Protein AF-A0A0F9TY65-F1 (afdb_monomer)

Structure (mmCIF, N/CA/C/O backbone):
data_AF-A0A0F9TY65-F1
#
_entry.id   AF-A0A0F9TY65-F1
#
loop_
_atom_site.group_PDB
_atom_site.id
_atom_site.type_symbol
_atom_site.label_atom_id
_atom_site.label_alt_id
_atom_site.label_comp_id
_atom_site.label_asym_id
_atom_site.label_entity_id
_atom_site.label_seq_id
_atom_site.pdbx_PDB_ins_code
_atom_site.Cartn_x
_atom_site.Cartn_y
_atom_site.Cartn_z
_atom_site.occupancy
_atom_site.B_iso_or_equiv
_atom_site.auth_seq_id
_atom_site.auth_comp_id
_atom_site.auth_asym_id
_atom_site.auth_atom_id
_atom_site.pdbx_PDB_model_num
ATOM 1 N N . MET A 1 1 ? 13.251 6.489 60.821 1.00 66.88 1 MET A N 1
ATOM 2 C CA . MET A 1 1 ? 13.229 7.121 59.485 1.00 66.88 1 MET A CA 1
ATOM 3 C C . MET A 1 1 ? 13.245 8.629 59.678 1.00 66.88 1 MET A C 1
ATOM 5 O O . MET A 1 1 ? 12.446 9.117 60.470 1.00 66.88 1 MET A O 1
ATOM 9 N N . SER A 1 2 ? 14.177 9.359 59.063 1.00 90.50 2 SER A N 1
ATOM 10 C CA . SER A 1 2 ? 14.216 10.826 59.198 1.00 90.50 2 SER A CA 1
ATOM 11 C C . SER A 1 2 ? 13.078 11.479 58.398 1.00 90.50 2 SER A C 1
ATOM 13 O O . SER A 1 2 ? 12.580 10.889 57.438 1.00 90.50 2 SER A O 1
ATOM 15 N N . ARG A 1 3 ? 12.670 12.710 58.751 1.00 85.00 3 ARG A N 1
ATOM 16 C CA . ARG A 1 3 ? 11.669 13.467 57.966 1.00 85.00 3 ARG A CA 1
ATOM 17 C C . ARG A 1 3 ? 12.065 13.568 56.486 1.00 85.00 3 ARG A C 1
ATOM 19 O O . ARG A 1 3 ? 11.206 13.426 55.631 1.00 85.00 3 ARG A O 1
ATOM 26 N N . GLN A 1 4 ? 13.361 13.703 56.191 1.00 85.25 4 GLN A N 1
ATOM 27 C CA . GLN A 1 4 ? 13.883 13.708 54.819 1.00 85.25 4 GLN A CA 1
ATOM 28 C C . GLN A 1 4 ? 13.672 12.371 54.093 1.00 85.25 4 GLN A C 1
ATOM 30 O O . GLN A 1 4 ? 13.267 12.376 52.937 1.00 85.25 4 GLN A O 1
ATOM 35 N N . GLN A 1 5 ? 13.880 11.230 54.762 1.00 87.25 5 GLN A N 1
ATOM 36 C CA . GLN A 1 5 ? 13.608 9.910 54.179 1.00 87.25 5 GLN A CA 1
ATOM 37 C C . GLN A 1 5 ? 12.112 9.697 53.910 1.00 87.25 5 GLN A C 1
ATOM 39 O O . GLN A 1 5 ? 11.759 9.114 52.891 1.00 87.25 5 GLN A O 1
ATOM 44 N N . LEU A 1 6 ? 11.229 10.193 54.785 1.00 88.50 6 LEU A N 1
ATOM 45 C CA . LEU A 1 6 ? 9.780 10.113 54.575 1.00 88.50 6 LEU A CA 1
ATOM 46 C C . LEU A 1 6 ? 9.336 10.945 53.369 1.00 88.50 6 LEU A C 1
ATOM 48 O O . LEU A 1 6 ? 8.588 10.439 52.541 1.00 88.50 6 LEU A O 1
ATOM 52 N N . THR A 1 7 ? 9.840 12.172 53.218 1.00 84.69 7 THR A N 1
ATOM 53 C CA . THR A 1 7 ? 9.526 13.018 52.057 1.00 84.69 7 THR A CA 1
ATOM 54 C C . THR A 1 7 ? 10.033 12.409 50.750 1.00 84.69 7 THR A C 1
ATOM 56 O O . THR A 1 7 ? 9.334 12.469 49.745 1.00 84.69 7 THR A O 1
ATOM 59 N N . LEU A 1 8 ? 11.210 11.775 50.758 1.00 85.25 8 LEU A N 1
ATOM 60 C CA . LEU A 1 8 ? 11.761 11.095 49.581 1.00 85.25 8 LEU A CA 1
ATOM 61 C C . LEU A 1 8 ? 10.932 9.864 49.190 1.00 85.25 8 LEU A C 1
ATOM 63 O O . LEU A 1 8 ? 10.625 9.689 48.017 1.00 85.25 8 LEU A O 1
ATOM 67 N N . VAL A 1 9 ? 10.516 9.048 50.163 1.00 87.94 9 VAL A N 1
ATOM 68 C CA . VAL A 1 9 ? 9.669 7.867 49.921 1.00 87.94 9 VAL A CA 1
ATOM 69 C C . VAL A 1 9 ? 8.272 8.270 49.449 1.00 87.94 9 VAL A C 1
ATOM 71 O O . VAL A 1 9 ? 7.769 7.695 48.490 1.00 87.94 9 VAL A O 1
ATOM 74 N N . VAL A 1 10 ? 7.658 9.282 50.068 1.00 84.94 10 VAL A N 1
ATOM 75 C CA . VAL A 1 10 ? 6.344 9.796 49.652 1.00 84.94 10 VAL A CA 1
ATOM 76 C C . VAL A 1 10 ? 6.427 10.477 48.287 1.00 84.94 10 VAL A C 1
ATOM 78 O O . VAL A 1 10 ? 5.541 10.270 47.471 1.00 84.94 10 VAL A O 1
ATOM 81 N N . GLY A 1 11 ? 7.493 11.227 47.998 1.00 79.94 11 GLY A N 1
ATOM 82 C CA . GLY A 1 11 ? 7.720 11.839 46.687 1.00 79.94 11 GLY A CA 1
ATOM 83 C C . GLY A 1 11 ? 7.954 10.807 45.582 1.00 79.94 11 GLY A C 1
ATOM 84 O O . GLY A 1 11 ? 7.408 10.950 44.493 1.00 79.94 11 GLY A O 1
ATOM 85 N N . LEU A 1 12 ? 8.691 9.730 45.872 1.00 80.06 12 LEU A N 1
ATOM 86 C CA . LEU A 1 12 ? 8.885 8.610 44.949 1.00 80.06 12 LEU A CA 1
ATOM 87 C C . LEU A 1 12 ? 7.571 7.851 44.712 1.00 80.06 12 LEU A C 1
ATOM 89 O O . LEU A 1 12 ? 7.229 7.572 43.569 1.00 80.06 12 LEU A O 1
ATOM 93 N N . LEU A 1 13 ? 6.807 7.557 45.770 1.00 77.62 13 LEU A N 1
ATOM 94 C CA . LEU A 1 13 ? 5.500 6.899 45.665 1.00 77.62 13 LEU A CA 1
ATOM 95 C C . LEU A 1 13 ? 4.482 7.775 44.933 1.00 77.62 13 LEU A C 1
ATOM 97 O O . LEU A 1 13 ? 3.768 7.276 44.073 1.00 77.62 13 LEU A O 1
ATOM 101 N N . ALA A 1 14 ? 4.444 9.077 45.214 1.00 72.56 14 ALA A N 1
ATOM 102 C CA . ALA A 1 14 ? 3.604 10.024 44.493 1.00 72.56 14 ALA A CA 1
ATOM 103 C C . ALA A 1 14 ? 4.028 10.132 43.022 1.00 72.56 14 ALA A C 1
ATOM 105 O O . ALA A 1 14 ? 3.164 10.123 42.161 1.00 72.56 14 ALA A O 1
ATOM 106 N N . GLY A 1 15 ? 5.329 10.142 42.711 1.00 65.25 15 GLY A N 1
ATOM 107 C CA . GLY A 1 15 ? 5.833 10.109 41.333 1.00 65.25 15 GLY A CA 1
ATOM 108 C C . GLY A 1 15 ? 5.496 8.811 40.590 1.00 65.25 15 GLY A C 1
ATOM 109 O O . GLY A 1 15 ? 5.166 8.855 39.409 1.00 65.25 15 GLY A O 1
ATOM 110 N N . LEU A 1 16 ? 5.496 7.671 41.288 1.00 68.12 16 LEU A N 1
ATOM 111 C CA . LEU A 1 16 ? 5.022 6.386 40.757 1.00 68.12 16 LEU A CA 1
ATOM 112 C C . LEU A 1 16 ? 3.492 6.356 40.574 1.00 68.12 16 LEU A C 1
ATOM 114 O O . LEU A 1 16 ? 2.998 5.645 39.705 1.00 68.12 16 LEU A O 1
ATOM 118 N N . MET A 1 17 ? 2.743 7.141 41.356 1.00 63.03 17 MET A N 1
ATOM 119 C CA . MET A 1 17 ? 1.275 7.208 41.309 1.00 63.03 17 MET A CA 1
ATOM 120 C C . MET A 1 17 ? 0.738 8.315 40.378 1.00 63.03 17 MET A C 1
ATOM 122 O O . MET A 1 17 ? -0.398 8.220 39.927 1.00 63.03 17 MET A O 1
ATOM 126 N N . ALA A 1 18 ? 1.523 9.353 40.064 1.00 57.00 18 ALA A N 1
ATOM 127 C CA . ALA A 1 18 ? 1.051 10.583 39.412 1.00 57.00 18 ALA A CA 1
ATOM 128 C C . ALA A 1 18 ? 1.234 10.640 37.882 1.00 57.00 18 ALA A C 1
ATOM 130 O O . ALA A 1 18 ? 1.149 11.722 37.304 1.00 57.00 18 ALA A O 1
ATOM 131 N N . GLY A 1 19 ? 1.472 9.525 37.187 1.00 49.97 19 GLY A N 1
ATOM 132 C CA . GLY A 1 19 ? 1.725 9.616 35.743 1.00 49.97 19 GLY A CA 1
ATOM 133 C C . GLY A 1 19 ? 1.685 8.326 34.938 1.00 49.97 19 GLY A C 1
ATOM 134 O O . GLY A 1 19 ? 2.411 8.228 33.956 1.00 49.97 19 GLY A O 1
ATOM 135 N N . CYS A 1 20 ? 0.855 7.355 35.320 1.00 56.81 20 CYS A N 1
ATOM 136 C CA . CYS A 1 20 ? 0.658 6.115 34.557 1.00 56.81 20 CYS A CA 1
ATOM 137 C C . CYS A 1 20 ? -0.647 6.145 33.743 1.00 56.81 20 CYS A C 1
ATOM 139 O O . CYS A 1 20 ? -1.434 5.205 33.799 1.00 56.81 20 CYS A O 1
ATOM 141 N N . GLY A 1 21 ? -0.902 7.236 33.017 1.00 68.38 21 GLY A N 1
ATOM 142 C CA . GLY A 1 21 ? -1.967 7.244 32.015 1.00 68.38 21 GLY A CA 1
ATOM 143 C C . GLY A 1 21 ? -1.555 6.335 30.865 1.00 68.38 21 GLY A C 1
ATOM 144 O O . GLY A 1 21 ? -0.535 6.594 30.220 1.00 68.38 21 GLY A O 1
ATOM 145 N N . GLY A 1 22 ? -2.298 5.249 30.649 1.00 79.06 22 GLY A N 1
ATOM 146 C CA . GLY A 1 22 ? -2.170 4.488 29.413 1.00 79.06 22 GLY A CA 1
ATOM 147 C C . GLY A 1 22 ? -2.472 5.395 28.221 1.00 79.06 22 GLY A C 1
ATOM 148 O O . GLY A 1 22 ? -3.205 6.367 28.367 1.00 79.06 22 GLY A O 1
ATOM 149 N N . HIS A 1 23 ? -1.873 5.127 27.065 1.00 87.44 23 HIS A N 1
ATOM 150 C CA . HIS A 1 23 ? -2.201 5.857 25.838 1.00 87.44 23 HIS A CA 1
ATOM 151 C C . HIS A 1 23 ? -2.706 4.888 24.784 1.00 87.44 23 HIS A C 1
ATOM 153 O O . HIS A 1 23 ? -2.222 3.757 24.671 1.00 87.44 23 HIS A O 1
ATOM 159 N N . TYR A 1 24 ? -3.669 5.347 23.998 1.00 91.88 24 TYR A N 1
ATOM 160 C CA . TYR A 1 24 ? -4.159 4.597 22.860 1.00 91.88 24 TYR A CA 1
ATOM 161 C C . TYR A 1 24 ? -3.195 4.718 21.676 1.00 91.88 24 TYR A C 1
ATOM 163 O O . TYR A 1 24 ? -2.584 5.760 21.432 1.00 91.88 24 TYR A O 1
ATOM 171 N N . ILE A 1 25 ? -3.066 3.632 20.924 1.00 91.81 25 ILE A N 1
ATOM 172 C CA . ILE A 1 25 ? -2.382 3.577 19.639 1.00 91.81 25 ILE A CA 1
ATOM 173 C C . ILE A 1 25 ? -3.411 3.140 18.608 1.00 91.81 25 ILE A C 1
ATOM 175 O O . ILE A 1 25 ? -3.983 2.056 18.708 1.00 91.81 25 ILE A O 1
ATOM 179 N N . LEU A 1 26 ? -3.600 3.968 17.588 1.00 94.00 26 LEU A N 1
ATOM 180 C CA . LEU A 1 26 ? -4.436 3.664 16.438 1.00 94.00 26 LEU A CA 1
ATOM 181 C C . LEU A 1 26 ? -3.544 3.551 15.208 1.00 94.00 26 LEU A C 1
ATOM 183 O O . LEU A 1 26 ? -2.871 4.506 14.829 1.00 94.00 26 LEU A O 1
ATOM 187 N N . THR A 1 27 ? -3.522 2.369 14.597 1.00 93.56 27 THR A N 1
ATOM 188 C CA . THR A 1 27 ? -2.747 2.118 13.375 1.00 93.56 27 THR A CA 1
ATOM 189 C C . THR A 1 27 ? -3.670 1.836 12.204 1.00 93.56 27 THR A C 1
ATOM 191 O O . THR A 1 27 ? -4.631 1.075 12.322 1.00 93.56 27 THR A O 1
ATOM 194 N N . ALA A 1 28 ? -3.355 2.439 11.063 1.00 94.00 28 ALA A N 1
ATOM 195 C CA . ALA A 1 28 ? -4.100 2.311 9.823 1.00 94.00 28 ALA A CA 1
ATOM 196 C C . ALA A 1 28 ? -3.103 2.276 8.657 1.00 94.00 28 ALA A C 1
ATOM 198 O O . ALA A 1 28 ? -2.245 3.155 8.591 1.00 94.00 28 ALA A O 1
ATOM 199 N N . PRO A 1 29 ? -3.157 1.271 7.767 1.00 94.25 29 PRO A N 1
ATOM 200 C CA . PRO A 1 29 ? -2.325 1.266 6.574 1.00 94.25 29 PRO A CA 1
ATOM 201 C C . PRO A 1 29 ? -2.884 2.231 5.528 1.00 94.25 29 PRO A C 1
ATOM 203 O O . PRO A 1 29 ? -4.040 2.657 5.614 1.00 94.25 29 PRO A O 1
ATOM 206 N N . ASP A 1 30 ? -2.085 2.499 4.504 1.00 96.62 30 ASP A N 1
ATOM 207 C CA . ASP A 1 30 ? -2.544 3.137 3.277 1.00 96.62 30 ASP A CA 1
ATOM 208 C C . ASP A 1 30 ? -3.721 2.359 2.685 1.00 96.62 30 ASP A C 1
ATOM 210 O O . ASP A 1 30 ? -3.752 1.122 2.696 1.00 96.62 30 ASP A O 1
ATOM 214 N N . GLN A 1 31 ? -4.696 3.098 2.170 1.00 95.88 31 GLN A N 1
ATOM 215 C CA . GLN A 1 31 ? -5.904 2.539 1.581 1.00 95.88 31 GLN A CA 1
ATOM 216 C C . GLN A 1 31 ? -5.929 2.797 0.084 1.00 95.88 31 GLN A C 1
ATOM 218 O O . GLN A 1 31 ? -5.432 3.814 -0.397 1.00 95.88 31 GLN A O 1
ATOM 223 N N . MET A 1 32 ? -6.560 1.889 -0.650 1.00 96.81 32 MET A N 1
ATOM 224 C CA . MET A 1 32 ? -6.780 2.035 -2.082 1.00 96.81 32 MET A CA 1
ATOM 225 C C . MET A 1 32 ? -8.242 1.796 -2.416 1.00 96.81 32 MET A C 1
ATOM 227 O O . MET A 1 32 ? -8.861 0.881 -1.873 1.00 96.81 32 MET A O 1
ATOM 231 N N . ALA A 1 33 ? -8.778 2.585 -3.342 1.00 96.62 33 ALA A N 1
ATOM 232 C CA . ALA A 1 33 ? -10.135 2.411 -3.837 1.00 96.62 33 ALA A CA 1
ATOM 233 C C . ALA A 1 33 ? -10.241 2.796 -5.315 1.00 96.62 33 ALA A C 1
ATOM 235 O O . ALA A 1 33 ? -9.566 3.732 -5.754 1.00 96.62 33 ALA A O 1
ATOM 236 N N . PRO A 1 34 ? -11.084 2.114 -6.105 1.00 96.88 34 PRO A N 1
ATOM 237 C CA . PRO A 1 34 ? -11.464 2.642 -7.402 1.00 96.88 34 PRO A CA 1
ATOM 238 C C . PRO A 1 34 ? -12.310 3.907 -7.205 1.00 96.88 34 PRO A C 1
ATOM 240 O O . PRO A 1 34 ? -13.093 4.001 -6.256 1.00 96.88 34 PRO A O 1
ATOM 243 N N . ALA A 1 35 ? -12.168 4.870 -8.108 1.00 96.69 35 ALA A N 1
ATOM 244 C CA . ALA A 1 35 ? -12.922 6.115 -8.084 1.00 96.69 35 ALA A CA 1
ATOM 245 C C . ALA A 1 35 ? -14.441 5.855 -8.115 1.00 96.69 35 ALA A C 1
ATOM 247 O O . ALA A 1 35 ? -14.942 5.089 -8.944 1.00 96.69 35 ALA A O 1
ATOM 248 N N . GLY A 1 36 ? -15.165 6.446 -7.159 1.00 95.12 36 GLY A N 1
ATOM 249 C CA . GLY A 1 36 ? -16.599 6.225 -6.928 1.00 95.12 36 GLY A CA 1
ATOM 250 C C . GLY A 1 36 ? -16.955 4.838 -6.371 1.00 95.12 36 GLY A C 1
ATOM 251 O O . GLY A 1 36 ? -18.128 4.456 -6.357 1.00 95.12 36 GLY A O 1
ATOM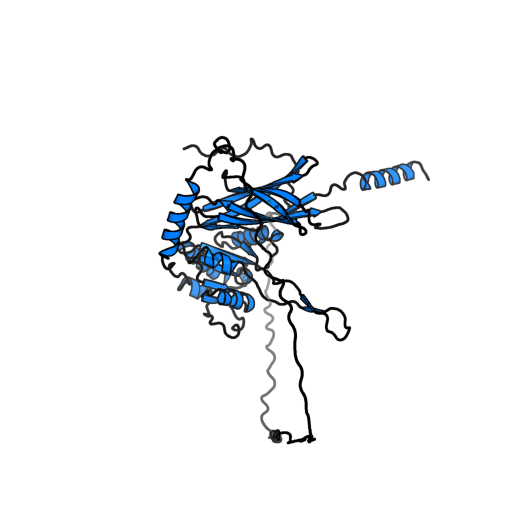 252 N N . GLY A 1 37 ? -15.956 4.048 -5.976 1.00 94.62 37 GLY A N 1
ATOM 253 C CA . GLY A 1 37 ? -16.127 2.753 -5.331 1.00 94.62 37 GLY A CA 1
ATOM 254 C C . GLY A 1 37 ? -16.079 2.837 -3.809 1.00 94.62 37 GLY A C 1
ATOM 255 O O . GLY A 1 37 ? -16.439 3.844 -3.207 1.00 94.62 37 GLY A O 1
ATOM 256 N N . ASP A 1 38 ? -15.612 1.757 -3.188 1.00 94.25 38 ASP A N 1
ATOM 257 C CA . ASP A 1 38 ? -15.463 1.650 -1.740 1.00 94.25 38 ASP A CA 1
ATOM 258 C C . ASP A 1 38 ? -13.993 1.387 -1.389 1.00 94.25 38 ASP A C 1
ATOM 260 O O . ASP A 1 38 ? -13.356 0.518 -1.989 1.00 94.25 38 ASP A O 1
ATOM 264 N N . ALA A 1 39 ? -13.470 2.106 -0.397 1.00 95.25 39 ALA A N 1
ATOM 265 C CA . ALA A 1 39 ? -12.182 1.837 0.228 1.00 95.25 39 ALA A CA 1
ATOM 266 C C . ALA A 1 39 ? -12.357 0.787 1.343 1.00 95.25 39 ALA A C 1
ATOM 268 O O . ALA A 1 39 ? -13.113 1.036 2.290 1.00 95.25 39 ALA A O 1
ATOM 269 N N . PRO A 1 40 ? -11.693 -0.383 1.269 1.00 93.44 40 PRO A N 1
ATOM 270 C CA . PRO A 1 40 ? -11.730 -1.381 2.329 1.00 93.44 40 PRO A CA 1
ATOM 271 C C . PRO A 1 40 ? -10.771 -1.007 3.455 1.00 93.44 40 PRO A C 1
ATOM 273 O O . PRO A 1 40 ? -9.588 -1.316 3.400 1.00 93.44 40 PRO A O 1
ATOM 276 N N . VAL A 1 41 ? -11.299 -0.383 4.502 1.00 93.00 41 VAL A N 1
ATOM 277 C CA . VAL A 1 41 ? -10.502 0.142 5.609 1.00 93.00 41 VAL A CA 1
ATOM 278 C C . VAL A 1 41 ? -10.413 -0.879 6.730 1.00 93.00 41 VAL A C 1
ATOM 280 O O . VAL A 1 41 ? -11.422 -1.456 7.135 1.00 93.00 41 VAL A O 1
ATOM 283 N N . VAL A 1 42 ? -9.208 -1.067 7.268 1.00 92.94 42 VAL A N 1
ATOM 284 C CA . VAL A 1 42 ? -8.965 -1.839 8.490 1.00 92.94 42 VAL A CA 1
ATOM 285 C C . VAL A 1 42 ? -7.987 -1.077 9.366 1.00 92.94 42 VAL A C 1
ATOM 287 O O . VAL A 1 42 ? -6.907 -0.704 8.913 1.00 92.94 42 VAL A O 1
ATOM 290 N N . VAL A 1 43 ? -8.345 -0.895 10.630 1.00 95.00 43 VAL A N 1
ATOM 291 C CA . VAL A 1 43 ? -7.501 -0.252 11.638 1.00 95.00 43 VAL A CA 1
ATOM 292 C C . VAL A 1 43 ? -7.344 -1.152 12.842 1.00 95.00 43 VAL A C 1
ATOM 294 O O . VAL A 1 43 ? -8.138 -2.071 13.044 1.00 95.00 43 VAL A O 1
ATOM 297 N N . ARG A 1 44 ? -6.317 -0.886 13.643 1.00 94.50 44 ARG A N 1
ATOM 298 C CA . ARG A 1 44 ? -6.109 -1.555 14.922 1.00 94.50 44 ARG A CA 1
ATOM 299 C C . ARG A 1 44 ? -5.997 -0.527 16.034 1.00 94.50 44 ARG A C 1
ATOM 301 O O . ARG A 1 44 ? -5.106 0.322 15.976 1.00 94.50 44 ARG A O 1
ATOM 308 N N . LEU A 1 45 ? -6.872 -0.646 17.026 1.00 94.56 45 LEU A N 1
ATOM 309 C CA . LEU A 1 45 ? -6.820 0.091 18.278 1.00 94.56 45 LEU A CA 1
ATOM 310 C C . LEU A 1 45 ? -6.126 -0.765 19.340 1.00 94.56 45 LEU A C 1
ATOM 312 O O . LEU A 1 45 ? -6.459 -1.933 19.560 1.00 94.56 45 LEU A O 1
ATOM 316 N N . GLN A 1 46 ? -5.140 -0.173 19.992 1.00 93.75 46 GLN A N 1
ATOM 317 C CA . GLN A 1 46 ? -4.389 -0.777 21.081 1.00 93.75 46 GLN A CA 1
ATOM 318 C C . GLN A 1 46 ? -4.287 0.218 22.229 1.00 93.75 46 GLN A C 1
ATOM 320 O O . GLN A 1 46 ? -4.357 1.426 22.016 1.00 93.75 46 GLN A O 1
ATOM 325 N N . ARG A 1 47 ? -4.076 -0.288 23.438 1.00 90.62 47 ARG A N 1
ATOM 326 C CA . ARG A 1 47 ? -3.795 0.510 24.625 1.00 90.62 47 ARG A CA 1
ATOM 327 C C . ARG A 1 47 ? -2.451 0.085 25.197 1.00 90.62 47 ARG A C 1
ATOM 329 O O . ARG A 1 47 ? -2.215 -1.097 25.450 1.00 90.62 47 ARG A O 1
ATOM 336 N N . ASN A 1 48 ? -1.565 1.055 25.369 1.00 85.62 48 ASN A N 1
ATOM 337 C CA . ASN A 1 48 ? -0.308 0.874 26.072 1.00 85.62 48 ASN A CA 1
ATOM 338 C C . ASN A 1 48 ? -0.496 1.286 27.520 1.00 85.62 48 ASN A C 1
ATOM 340 O O . ASN A 1 48 ? -0.478 2.477 27.829 1.00 85.62 48 ASN A O 1
ATOM 344 N N . ASP A 1 49 ? -0.619 0.296 28.396 1.00 82.19 49 ASP A N 1
ATOM 345 C CA . ASP A 1 49 ? -0.580 0.504 29.835 1.00 82.19 49 ASP A CA 1
ATOM 346 C C . ASP A 1 49 ? 0.837 0.218 30.355 1.00 82.19 49 ASP A C 1
ATOM 348 O O . ASP A 1 49 ? 1.596 -0.554 29.771 1.00 82.19 49 ASP A O 1
ATOM 352 N N . PHE A 1 50 ? 1.212 0.829 31.481 1.00 69.19 50 PHE A N 1
ATOM 353 C CA . PHE A 1 50 ? 2.587 0.825 32.010 1.00 69.19 50 PHE A CA 1
ATOM 354 C C . PHE A 1 50 ? 3.229 -0.576 32.142 1.00 69.19 50 PHE A C 1
ATOM 356 O O . PHE A 1 50 ? 4.449 -0.709 32.052 1.00 69.19 50 PHE A O 1
ATOM 363 N N . PHE A 1 51 ? 2.421 -1.626 32.326 1.00 65.62 51 PHE A N 1
ATOM 364 C CA . PHE A 1 51 ? 2.881 -3.012 32.483 1.00 65.62 51 PHE A CA 1
ATOM 365 C C . PHE A 1 51 ? 2.494 -3.949 31.331 1.00 65.62 51 PHE A C 1
ATOM 367 O O . PHE A 1 51 ? 2.969 -5.085 31.297 1.00 65.62 51 PHE A O 1
ATOM 374 N N . VAL A 1 52 ? 1.643 -3.506 30.401 1.00 66.31 52 VAL A N 1
ATOM 375 C CA . VAL A 1 52 ? 1.154 -4.323 29.285 1.00 66.31 52 VAL A CA 1
ATOM 376 C C . VAL A 1 52 ? 1.252 -3.500 28.012 1.00 66.31 52 VAL A C 1
ATOM 378 O O . VAL A 1 52 ? 0.468 -2.583 27.774 1.00 66.31 52 VAL A O 1
ATOM 381 N N . LEU A 1 53 ? 2.247 -3.841 27.200 1.00 72.44 53 LEU A N 1
ATOM 382 C CA . LEU A 1 53 ? 2.417 -3.242 25.887 1.00 72.44 53 LEU A CA 1
ATOM 383 C C . LEU A 1 53 ? 1.379 -3.826 24.927 1.00 72.44 53 LEU A C 1
ATOM 385 O O . LEU A 1 53 ? 1.169 -5.041 24.898 1.00 72.44 53 LEU A O 1
ATOM 389 N N . ASP A 1 54 ? 0.803 -2.957 24.101 1.00 73.75 54 ASP A N 1
ATOM 390 C CA . ASP A 1 54 ? 0.058 -3.307 22.899 1.00 73.75 54 ASP A CA 1
ATOM 391 C C . ASP A 1 54 ? -1.234 -4.115 23.133 1.00 73.75 54 ASP A C 1
ATOM 393 O O . ASP A 1 54 ? -1.642 -4.891 22.257 1.00 73.75 54 ASP A O 1
ATOM 397 N N . LEU A 1 55 ? -1.907 -3.919 24.277 1.00 85.38 55 LEU A N 1
ATOM 398 C CA . LEU A 1 55 ? -3.147 -4.628 24.595 1.00 85.38 55 LEU A CA 1
ATOM 399 C C . LEU A 1 55 ? -4.244 -4.251 23.593 1.00 85.38 55 LEU A C 1
ATOM 401 O O . LEU A 1 55 ? -4.532 -3.076 23.376 1.00 85.38 55 LEU A O 1
ATOM 405 N N . ALA A 1 56 ? -4.849 -5.25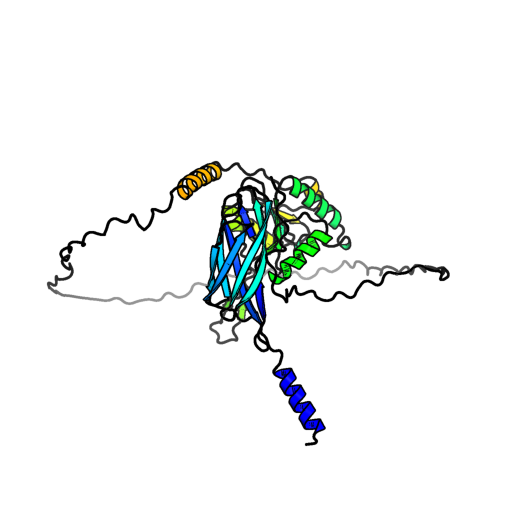9 22.969 1.00 87.56 56 ALA A N 1
ATOM 406 C CA . ALA A 1 56 ? -5.996 -5.070 22.093 1.00 87.56 56 ALA A CA 1
ATOM 407 C C . ALA A 1 56 ? -7.171 -4.465 22.873 1.00 87.56 56 ALA A C 1
ATOM 409 O O . ALA A 1 56 ? -7.502 -4.949 23.955 1.00 87.56 56 ALA A O 1
ATOM 410 N N . TRP A 1 57 ? -7.802 -3.437 22.308 1.00 91.44 57 TRP A N 1
ATOM 411 C CA . TRP A 1 57 ? -8.963 -2.786 22.908 1.00 91.44 57 TRP A CA 1
ATOM 412 C C . TRP A 1 57 ? -10.219 -3.168 22.113 1.00 91.44 57 TRP A C 1
ATOM 414 O O . TRP A 1 57 ? -10.322 -2.840 20.931 1.00 91.44 57 TRP A O 1
ATOM 424 N N . LYS A 1 58 ? -11.113 -3.952 22.725 1.00 94.38 58 LYS A N 1
ATOM 425 C CA . LYS A 1 58 ? -12.219 -4.685 22.078 1.00 94.38 58 LYS A CA 1
ATOM 426 C C . LYS A 1 58 ? -13.567 -3.973 22.257 1.00 94.38 58 LYS A C 1
ATOM 428 O O . LYS A 1 58 ? -13.792 -3.395 23.309 1.00 94.38 58 LYS A O 1
ATOM 433 N N . ASP A 1 59 ? -14.482 -4.167 21.300 1.00 96.06 59 ASP A N 1
ATOM 434 C CA . ASP A 1 59 ? -15.890 -3.735 21.309 1.00 96.06 59 ASP A CA 1
ATOM 435 C C . ASP A 1 59 ? -16.048 -2.209 21.261 1.00 96.06 59 ASP A C 1
ATOM 437 O O . ASP A 1 59 ? -17.065 -1.651 21.671 1.00 96.06 59 ASP A O 1
ATOM 441 N N . GLU A 1 60 ? -15.050 -1.532 20.702 1.00 96.81 60 GLU A N 1
ATOM 442 C CA . GLU A 1 60 ? -14.930 -0.080 20.754 1.00 96.81 60 GLU A CA 1
ATOM 443 C C . GLU A 1 60 ? -15.285 0.535 19.403 1.00 96.81 60 GLU A C 1
ATOM 445 O O . GLU A 1 60 ? -14.838 0.030 18.362 1.00 96.81 60 GLU A O 1
ATOM 450 N N . PRO A 1 61 ? -16.121 1.588 19.381 1.00 97.69 61 PRO A N 1
ATOM 451 C CA . PRO A 1 61 ? -16.581 2.188 18.144 1.00 97.69 61 PRO A CA 1
ATOM 452 C C . PRO A 1 61 ? -15.473 3.038 17.520 1.00 97.69 61 PRO A C 1
ATOM 454 O O . PRO A 1 61 ? -14.934 3.952 18.141 1.00 97.69 61 PRO A O 1
ATOM 457 N N . ILE A 1 62 ? -15.180 2.770 16.253 1.00 98.06 62 ILE A N 1
ATOM 458 C CA . ILE A 1 62 ? -14.287 3.574 15.425 1.00 98.06 62 ILE A CA 1
ATOM 459 C C . ILE A 1 62 ? -15.091 4.203 14.296 1.00 98.06 62 ILE A C 1
ATOM 461 O O . ILE A 1 62 ? -15.800 3.500 13.568 1.00 98.06 62 ILE A O 1
ATOM 465 N N . THR A 1 63 ? -14.936 5.512 14.121 1.00 98.19 63 THR A N 1
ATOM 466 C CA . THR A 1 63 ? -15.558 6.284 13.043 1.00 98.19 63 THR A CA 1
ATOM 467 C C . THR A 1 63 ? -14.544 6.578 11.941 1.00 98.19 63 THR A C 1
ATOM 469 O O . THR A 1 63 ? -13.410 6.963 12.210 1.00 98.19 63 THR A O 1
ATOM 472 N N . PHE A 1 64 ? -14.959 6.432 10.686 1.00 97.75 64 PHE A N 1
ATOM 473 C CA . PHE A 1 64 ? -14.151 6.656 9.489 1.00 97.75 64 PHE A CA 1
ATOM 474 C C . PHE A 1 64 ? -14.819 7.689 8.590 1.00 97.75 64 PHE A C 1
ATOM 476 O O . PHE A 1 64 ? -16.035 7.635 8.386 1.00 97.75 64 PHE A O 1
ATOM 483 N N . ARG A 1 65 ? -14.020 8.580 7.996 1.00 97.31 65 ARG A N 1
ATOM 484 C CA . ARG A 1 65 ? -14.497 9.559 7.013 1.00 97.31 65 ARG A CA 1
ATOM 485 C C . ARG A 1 65 ? -13.410 9.922 6.007 1.00 97.31 65 ARG A C 1
ATOM 487 O O . ARG A 1 65 ? -12.321 10.321 6.409 1.00 97.31 65 ARG A O 1
ATOM 494 N N . ILE A 1 66 ? -13.707 9.844 4.710 1.00 97.00 66 ILE A N 1
ATOM 495 C CA . ILE A 1 66 ? -12.813 10.314 3.636 1.00 97.00 66 ILE A CA 1
ATOM 496 C C . ILE A 1 66 ? -13.265 11.709 3.203 1.00 97.00 66 ILE A C 1
ATOM 498 O O . ILE A 1 66 ? -14.396 11.857 2.756 1.00 97.00 66 ILE A O 1
ATOM 502 N N . HIS A 1 67 ? -12.394 12.716 3.335 1.00 89.25 67 HIS A N 1
ATOM 503 C CA . HIS A 1 67 ? -12.559 14.065 2.759 1.00 89.25 67 HIS A CA 1
ATOM 504 C C . HIS A 1 67 ? -13.981 14.669 2.858 1.00 89.25 67 HIS A C 1
ATOM 506 O O . HIS A 1 67 ? -14.584 15.046 1.859 1.00 89.25 67 HIS A O 1
ATOM 512 N N . GLY A 1 68 ? -14.549 14.722 4.069 1.00 84.94 68 GLY A N 1
ATOM 513 C CA . GLY A 1 68 ? -15.883 15.302 4.301 1.00 84.94 68 GLY A CA 1
ATOM 514 C C . GLY A 1 68 ? -17.067 14.474 3.779 1.00 84.94 68 GLY A C 1
ATOM 515 O O . GLY A 1 68 ? -18.202 14.929 3.879 1.00 84.94 68 GLY A O 1
ATOM 516 N N . GLY A 1 69 ? -16.819 13.273 3.250 1.00 91.81 69 GLY A N 1
ATOM 517 C CA . GLY A 1 69 ? -17.854 12.327 2.839 1.00 91.81 69 GLY A CA 1
ATOM 518 C C . GLY A 1 69 ? -18.609 11.693 4.010 1.00 91.81 69 GLY A C 1
ATOM 519 O O . GLY A 1 69 ? -18.462 12.087 5.168 1.00 91.81 69 GLY A O 1
ATOM 520 N N . ASP A 1 70 ? -19.410 10.675 3.697 1.00 93.94 70 ASP A N 1
ATOM 521 C CA . ASP A 1 70 ? -20.243 9.981 4.680 1.00 93.94 70 ASP A CA 1
ATOM 522 C C . ASP A 1 70 ? -19.415 9.317 5.787 1.00 93.94 70 ASP A C 1
ATOM 524 O O . ASP A 1 70 ? -18.412 8.641 5.535 1.00 93.94 70 ASP A O 1
ATOM 528 N N . GLU A 1 71 ? -19.903 9.435 7.020 1.00 96.12 71 GLU A N 1
ATOM 529 C CA . GLU A 1 71 ? -19.330 8.737 8.165 1.00 96.12 71 GLU A CA 1
ATOM 530 C C . GLU A 1 71 ? -19.715 7.256 8.161 1.00 96.12 71 GLU A C 1
ATOM 532 O O . GLU A 1 71 ? -20.865 6.862 7.930 1.00 96.12 71 GLU A O 1
ATOM 537 N N . ARG A 1 72 ? -18.729 6.409 8.452 1.00 97.19 72 ARG A N 1
ATOM 538 C CA . ARG A 1 72 ? -18.911 4.972 8.663 1.00 97.19 72 ARG A CA 1
ATOM 539 C C . ARG A 1 72 ? -18.397 4.600 10.036 1.00 97.19 72 ARG A C 1
ATOM 541 O O . ARG A 1 72 ? -17.404 5.148 10.487 1.00 97.19 72 ARG A O 1
ATOM 548 N N . ASN A 1 73 ? -19.052 3.638 10.672 1.00 97.12 73 ASN A N 1
ATOM 549 C CA . ASN A 1 73 ? -18.650 3.130 11.977 1.00 97.12 73 ASN A CA 1
ATOM 550 C C . ASN A 1 73 ? -18.365 1.631 11.892 1.00 97.12 73 ASN A C 1
ATOM 552 O O . ASN A 1 73 ? -19.032 0.912 11.142 1.00 97.12 73 ASN A O 1
ATOM 556 N N . ALA A 1 74 ? -17.388 1.170 12.664 1.00 96.75 74 ALA A N 1
ATOM 557 C CA . ALA A 1 74 ? -17.137 -0.242 12.924 1.00 96.75 74 ALA A CA 1
ATOM 558 C C . ALA A 1 74 ? -16.724 -0.434 14.384 1.00 96.75 74 ALA A C 1
ATOM 560 O O . ALA A 1 74 ? -16.354 0.525 15.051 1.00 96.75 74 ALA A O 1
ATOM 561 N N . TRP A 1 75 ? -16.777 -1.673 14.863 1.00 97.50 75 TRP A N 1
ATOM 562 C CA . TRP A 1 75 ? -16.391 -2.030 16.225 1.00 97.50 75 TRP A CA 1
ATOM 563 C C . TRP A 1 75 ? -15.136 -2.885 16.196 1.00 97.50 75 TRP A C 1
ATOM 565 O O . TRP A 1 75 ? -14.962 -3.691 15.276 1.00 97.50 75 TRP A O 1
ATOM 575 N N . THR A 1 76 ? -14.263 -2.696 17.181 1.00 94.62 76 THR A N 1
ATOM 576 C CA . THR A 1 76 ? -13.050 -3.501 17.308 1.00 94.62 76 THR A CA 1
ATOM 577 C C . THR A 1 76 ? -13.361 -4.931 17.756 1.00 94.62 76 THR A C 1
ATOM 579 O O . THR A 1 76 ? -14.210 -5.163 18.614 1.00 94.62 76 THR A O 1
ATOM 582 N N . ASP A 1 77 ? -12.667 -5.909 17.179 1.00 89.81 77 ASP A N 1
ATOM 583 C CA . ASP A 1 77 ? -12.751 -7.318 17.568 1.00 89.81 77 ASP A CA 1
ATOM 584 C C . ASP A 1 77 ? -11.871 -7.655 18.792 1.00 89.81 77 ASP A C 1
ATOM 586 O O . ASP A 1 77 ? -11.229 -6.787 19.386 1.00 89.81 77 ASP A O 1
ATOM 590 N N . ASP A 1 78 ? -11.802 -8.942 19.163 1.00 89.31 78 ASP A N 1
ATOM 591 C CA . ASP A 1 78 ? -10.963 -9.448 20.268 1.00 89.31 78 ASP A CA 1
ATOM 592 C C . ASP A 1 78 ? -9.465 -9.100 20.127 1.00 89.31 78 ASP A C 1
ATOM 594 O O . ASP A 1 78 ? -8.707 -9.172 21.094 1.00 89.31 78 ASP A O 1
ATOM 598 N N . LEU A 1 79 ? -9.010 -8.770 18.917 1.00 87.75 79 LEU A N 1
ATOM 599 C CA . LEU A 1 79 ? -7.626 -8.434 18.594 1.00 87.75 79 LEU A CA 1
ATOM 600 C C . LEU A 1 79 ? -7.421 -6.922 18.384 1.00 87.75 79 LEU A C 1
ATOM 602 O O . LEU A 1 79 ? -6.305 -6.495 18.050 1.00 87.75 79 LEU A O 1
ATOM 606 N N . GLY A 1 80 ? -8.467 -6.126 18.623 1.00 91.56 80 GLY A N 1
ATOM 607 C CA . GLY A 1 80 ? -8.471 -4.675 18.507 1.00 91.56 80 GLY A CA 1
ATOM 608 C C . GLY A 1 80 ? -8.662 -4.181 17.075 1.00 91.56 80 GLY A C 1
ATOM 609 O O . GLY A 1 80 ? -8.397 -3.012 16.811 1.00 91.56 80 GLY A O 1
ATOM 610 N N . TYR A 1 81 ? -9.063 -5.036 16.127 1.00 94.19 81 TYR A N 1
ATOM 611 C CA . TYR A 1 81 ? -9.250 -4.637 14.732 1.00 94.19 81 TYR A CA 1
ATOM 612 C C . TYR A 1 81 ? -10.681 -4.204 14.450 1.00 94.19 81 TYR A C 1
ATOM 614 O O . TYR A 1 81 ? -11.618 -4.939 14.740 1.00 94.19 81 TYR A O 1
ATOM 622 N N . ALA A 1 82 ? -10.841 -3.059 13.794 1.00 94.69 82 ALA A N 1
ATOM 623 C CA . ALA A 1 82 ? -12.111 -2.603 13.243 1.00 94.69 82 ALA A CA 1
ATOM 624 C C . ALA A 1 82 ? -11.962 -2.427 11.730 1.00 94.69 82 ALA A C 1
ATOM 626 O O . ALA A 1 82 ? -10.947 -1.909 11.261 1.00 94.69 82 ALA A O 1
ATOM 627 N N . GLY A 1 83 ? -12.958 -2.852 10.952 1.00 93.75 83 GLY A N 1
ATOM 628 C CA . GLY A 1 83 ? -12.919 -2.705 9.501 1.00 93.75 83 GLY A CA 1
ATOM 629 C C . GLY A 1 83 ? -14.288 -2.484 8.878 1.00 93.75 83 GLY A C 1
ATOM 630 O O . GLY A 1 83 ? -15.292 -3.017 9.349 1.00 93.75 83 GLY A O 1
ATOM 631 N N . THR A 1 84 ? -14.326 -1.676 7.822 1.00 95.62 84 THR A N 1
ATOM 632 C CA . THR A 1 84 ? -15.547 -1.333 7.084 1.00 95.62 84 THR A CA 1
ATOM 633 C C . THR A 1 84 ? -15.227 -0.911 5.651 1.00 95.62 84 THR A C 1
ATOM 635 O O . THR A 1 84 ? -14.066 -0.794 5.263 1.00 95.62 84 THR A O 1
ATOM 638 N N . LEU A 1 85 ? -16.270 -0.693 4.856 1.00 94.94 85 LEU A N 1
ATOM 639 C CA . LEU A 1 85 ? -16.178 -0.089 3.532 1.00 94.94 85 LEU A CA 1
ATOM 640 C C . LEU A 1 85 ? -16.543 1.393 3.641 1.00 94.94 85 LEU A C 1
ATOM 642 O O . LEU A 1 85 ? -17.638 1.725 4.103 1.00 94.94 85 LEU A O 1
ATOM 646 N N . VAL A 1 86 ? -15.639 2.276 3.218 1.00 96.12 86 VAL A N 1
ATOM 647 C CA . VAL A 1 86 ? -15.872 3.728 3.199 1.00 96.12 86 VAL A CA 1
ATOM 648 C C . VAL A 1 86 ? -16.014 4.191 1.749 1.00 96.12 86 VAL A C 1
ATOM 650 O O . VAL A 1 86 ? -15.106 3.923 0.963 1.00 96.12 86 VAL A O 1
ATOM 653 N N . PRO A 1 87 ? -17.115 4.866 1.366 1.00 96.50 87 PRO A N 1
ATOM 654 C CA . PRO A 1 87 ? -17.288 5.358 0.002 1.00 96.50 87 PRO A CA 1
ATOM 655 C C . PRO A 1 87 ? -16.135 6.276 -0.408 1.00 96.50 87 PRO A C 1
ATOM 657 O O . PRO A 1 87 ? -15.819 7.240 0.293 1.00 96.50 87 PRO A O 1
ATOM 660 N N . ALA A 1 88 ? -15.503 5.969 -1.536 1.00 96.88 88 ALA A N 1
ATOM 661 C CA . ALA A 1 88 ? -14.433 6.777 -2.095 1.00 96.88 88 ALA A CA 1
ATOM 662 C C . ALA A 1 88 ? -15.004 7.871 -3.020 1.00 96.88 88 ALA A C 1
ATOM 664 O O . ALA A 1 88 ? -15.982 7.618 -3.730 1.00 96.88 88 ALA A O 1
ATOM 665 N N . PRO A 1 89 ? -14.391 9.069 -3.061 1.00 96.81 89 PRO A N 1
ATOM 666 C CA . PRO A 1 89 ? -14.718 10.107 -4.037 1.00 96.81 89 PRO A CA 1
ATOM 667 C C . PRO A 1 89 ? -14.748 9.606 -5.492 1.00 96.81 89 PRO A C 1
ATOM 669 O O . PRO A 1 89 ? -14.003 8.702 -5.869 1.00 96.81 89 PRO A O 1
ATOM 672 N N . GLU A 1 90 ? -15.596 10.210 -6.332 1.00 95.69 90 GLU A N 1
ATOM 673 C CA . GLU A 1 90 ? -15.663 9.899 -7.775 1.00 95.69 90 GLU A CA 1
ATOM 674 C C . GLU A 1 90 ? -14.451 10.415 -8.558 1.00 95.69 90 GLU A C 1
ATOM 676 O O . GLU A 1 90 ? -14.139 9.896 -9.629 1.00 95.69 90 GLU A O 1
ATOM 681 N N . THR A 1 91 ? -13.764 11.428 -8.032 1.00 96.62 91 THR A N 1
ATOM 682 C CA . THR A 1 91 ? -12.574 12.001 -8.657 1.00 96.62 91 THR A CA 1
ATOM 683 C C . THR A 1 91 ? -11.338 11.222 -8.209 1.00 96.62 91 THR A C 1
ATOM 685 O O . THR A 1 91 ? -11.120 11.079 -7.005 1.00 96.62 91 THR A O 1
ATOM 688 N N . PRO A 1 92 ? -10.506 10.717 -9.137 1.00 97.44 92 PRO A N 1
ATOM 689 C CA . PRO A 1 92 ? -9.219 10.147 -8.773 1.00 97.44 92 PRO A CA 1
ATOM 690 C C . PRO A 1 92 ? -8.318 11.175 -8.074 1.00 97.44 92 PRO A C 1
ATOM 692 O O . PRO A 1 92 ? -8.247 12.331 -8.488 1.00 97.44 92 PRO A O 1
ATOM 695 N N . GLY A 1 93 ? -7.598 10.751 -7.042 1.00 97.25 93 GLY A N 1
ATOM 696 C CA . GLY A 1 93 ? -6.702 11.602 -6.276 1.00 97.25 93 GLY A CA 1
ATOM 697 C C . GLY A 1 93 ? -6.187 10.935 -5.006 1.00 97.25 93 GLY A C 1
ATOM 698 O O . GLY A 1 93 ? -6.529 9.795 -4.683 1.00 97.25 93 GLY A O 1
ATOM 699 N N . ASN A 1 94 ? -5.364 11.681 -4.276 1.00 97.50 94 ASN A N 1
ATOM 700 C CA . ASN A 1 94 ? -4.865 11.284 -2.966 1.00 97.50 94 ASN A CA 1
ATOM 701 C C . ASN A 1 94 ? -5.658 12.046 -1.907 1.00 97.50 94 ASN A C 1
ATOM 703 O O . ASN A 1 94 ? -5.658 13.276 -1.885 1.00 97.50 94 ASN A O 1
ATOM 707 N N . TYR A 1 95 ? -6.333 11.310 -1.038 1.00 97.56 95 TYR A N 1
ATOM 708 C CA . TYR A 1 95 ? -7.191 11.850 0.004 1.00 97.56 95 TYR A CA 1
ATOM 709 C C . TYR A 1 95 ? -6.658 11.478 1.381 1.00 97.56 95 TYR A C 1
ATOM 711 O O . TYR A 1 95 ? -5.906 10.518 1.543 1.00 97.56 95 TYR A O 1
ATOM 719 N N . VAL A 1 96 ? -7.098 12.219 2.395 1.00 96.88 96 VAL A N 1
ATOM 720 C CA . VAL A 1 96 ? -6.881 11.859 3.795 1.00 96.88 96 VAL A CA 1
ATOM 721 C C . VAL A 1 96 ? -8.185 11.315 4.357 1.00 96.88 96 VAL A C 1
ATOM 723 O O . VAL A 1 96 ? -9.240 11.952 4.263 1.00 96.88 96 VAL A O 1
ATOM 726 N N . MET A 1 97 ? -8.106 10.132 4.953 1.00 97.75 97 MET A N 1
ATOM 727 C CA . MET A 1 97 ? -9.166 9.589 5.782 1.00 97.75 97 MET A CA 1
ATOM 728 C C . MET A 1 97 ? -8.910 9.952 7.235 1.00 97.75 97 MET A C 1
ATOM 730 O O . MET A 1 97 ? -7.850 9.648 7.777 1.00 97.75 97 MET A O 1
ATOM 734 N N . SER A 1 98 ? -9.904 10.561 7.868 1.00 97.69 98 SER A N 1
ATOM 735 C CA . SER A 1 98 ? -9.946 10.746 9.312 1.00 97.69 98 SER A CA 1
ATOM 736 C C . SER A 1 98 ? -10.491 9.483 9.970 1.00 97.69 98 SER A C 1
ATOM 738 O O . SER A 1 98 ? -11.498 8.929 9.521 1.00 97.69 98 SER A O 1
ATOM 740 N N . ILE A 1 99 ? -9.827 9.043 11.034 1.00 97.56 99 ILE A N 1
ATOM 741 C CA . ILE A 1 99 ? -10.220 7.892 11.841 1.00 97.56 99 ILE A CA 1
ATOM 742 C C . ILE A 1 99 ? -10.346 8.380 13.277 1.00 97.56 99 ILE A C 1
ATOM 744 O O . ILE A 1 99 ? -9.363 8.818 13.866 1.00 97.56 99 ILE A O 1
ATOM 748 N N . TYR A 1 100 ? -11.547 8.338 13.825 1.00 97.62 100 TYR A N 1
ATOM 749 C CA . TYR A 1 100 ? -11.851 8.901 15.130 1.00 97.62 100 TYR A CA 1
ATOM 750 C C . TYR A 1 100 ? -12.241 7.805 16.114 1.00 97.62 100 TYR A C 1
ATOM 752 O O . TYR A 1 100 ? -12.993 6.888 15.780 1.00 97.62 100 TYR A O 1
ATOM 760 N N . TYR A 1 101 ? -11.728 7.928 17.329 1.00 97.44 101 TYR A N 1
ATOM 761 C CA . TYR A 1 101 ? -12.087 7.119 18.479 1.00 97.44 101 TYR A CA 1
ATOM 762 C C . TYR A 1 101 ? -12.339 8.046 19.667 1.00 97.44 101 TYR A C 1
ATOM 764 O O . TYR A 1 101 ? -11.606 9.015 19.866 1.00 97.44 101 TYR A O 1
ATOM 772 N N . LYS A 1 102 ? -13.368 7.734 20.452 1.00 97.12 102 LYS A N 1
ATOM 773 C CA . LYS A 1 102 ? -13.659 8.388 21.723 1.00 97.12 102 LYS A CA 1
ATOM 774 C C . LYS A 1 102 ? -13.991 7.327 22.750 1.00 97.12 102 LYS A C 1
ATOM 776 O O . LYS A 1 102 ? -14.926 6.555 22.536 1.00 97.12 102 LYS A O 1
ATOM 781 N N . ASP A 1 103 ? -13.237 7.305 23.836 1.00 94.88 103 ASP A N 1
ATOM 782 C CA . ASP A 1 103 ? -13.457 6.345 24.904 1.00 94.88 103 ASP A CA 1
ATOM 783 C C . ASP A 1 103 ? -14.608 6.777 25.843 1.00 94.88 103 ASP A C 1
ATOM 785 O O . ASP A 1 103 ? -15.105 7.910 25.758 1.00 94.88 103 ASP A O 1
ATOM 789 N N . PRO A 1 104 ? -15.074 5.887 26.739 1.00 92.44 104 PRO A N 1
ATOM 790 C CA . PRO A 1 104 ? -16.151 6.202 27.679 1.00 92.44 104 PRO A CA 1
ATOM 791 C C . PRO A 1 104 ? -15.835 7.334 28.668 1.00 92.44 104 PRO A C 1
ATOM 793 O O . PRO A 1 104 ? -16.763 7.984 29.153 1.00 92.44 104 PRO A O 1
ATOM 796 N N . ASP A 1 105 ? -14.554 7.577 28.957 1.00 91.56 105 ASP A N 1
ATOM 797 C CA . ASP A 1 105 ? -14.085 8.646 29.846 1.00 91.56 105 ASP A CA 1
ATOM 798 C C . ASP A 1 105 ? -13.959 9.995 29.107 1.00 91.56 105 ASP A C 1
ATOM 800 O O . ASP A 1 105 ? -13.739 11.044 29.720 1.00 91.56 105 ASP A O 1
ATOM 804 N N . GLY A 1 106 ? -14.174 9.988 27.788 1.00 93.25 106 GLY A N 1
ATOM 805 C CA . GLY A 1 106 ? -14.138 11.153 26.919 1.00 93.25 106 GLY A CA 1
ATOM 806 C C . GLY A 1 106 ? -12.756 11.468 26.351 1.00 93.25 106 GLY A C 1
ATOM 807 O O . GLY A 1 106 ? -12.596 12.549 25.787 1.00 93.25 106 GLY A O 1
ATOM 808 N N . GLU A 1 107 ? -11.779 10.566 26.478 1.00 91.81 107 GLU A N 1
ATOM 809 C CA . GLU A 1 107 ? -10.500 10.673 25.779 1.00 91.81 107 GLU A CA 1
ATOM 810 C C . GLU A 1 107 ? -10.724 10.458 24.281 1.00 91.81 107 GLU A C 1
ATOM 812 O O . GLU A 1 107 ? -11.362 9.495 23.855 1.00 91.81 107 GLU A O 1
ATOM 817 N N . GLU A 1 108 ? -10.206 11.378 23.471 1.00 94.62 108 GLU A N 1
ATOM 818 C CA . GLU A 1 108 ? -10.388 11.367 22.024 1.00 94.62 108 GLU A CA 1
ATOM 819 C C . GLU A 1 108 ? -9.058 11.092 21.329 1.00 94.62 108 GLU A C 1
ATOM 821 O O . GLU A 1 108 ? -8.025 11.674 21.666 1.00 94.62 108 GLU A O 1
ATOM 826 N N . LEU A 1 109 ? -9.097 10.231 20.317 1.00 95.62 109 LEU A N 1
ATOM 827 C CA . LEU A 1 109 ? -7.970 9.940 19.449 1.00 95.62 109 LEU A CA 1
ATOM 828 C C . LEU A 1 109 ? -8.378 10.168 17.996 1.00 95.62 109 LEU A C 1
ATOM 830 O O . LEU A 1 109 ? -9.338 9.578 17.498 1.00 95.62 109 LEU A O 1
ATOM 834 N N . LEU A 1 110 ? -7.603 11.000 17.303 1.00 95.69 110 LEU A N 1
ATOM 835 C CA . LEU A 1 110 ? -7.739 11.237 15.872 1.00 95.69 110 LEU A CA 1
ATOM 836 C C . LEU A 1 110 ? -6.526 10.656 15.143 1.00 95.69 110 LEU A C 1
ATOM 838 O O . LEU A 1 110 ? -5.406 11.143 15.281 1.00 95.69 110 LEU A O 1
ATOM 842 N N . GLY A 1 111 ? -6.765 9.617 14.352 1.00 94.94 111 GLY A N 1
ATOM 843 C CA . GLY A 1 111 ? -5.831 9.079 13.375 1.00 94.94 111 GLY A CA 1
ATOM 844 C C . GLY A 1 111 ? -6.110 9.614 11.974 1.00 94.94 111 GLY A C 1
ATOM 845 O O . GLY A 1 111 ? -7.223 10.034 11.644 1.00 94.94 111 GLY A O 1
ATOM 846 N N . GLN A 1 112 ? -5.087 9.562 11.128 1.00 95.88 112 GLN A N 1
ATOM 847 C CA . GLN A 1 112 ? -5.194 9.860 9.707 1.00 95.88 112 GLN A CA 1
ATOM 848 C C . GLN A 1 112 ? -4.511 8.761 8.900 1.00 95.88 112 GLN A C 1
ATOM 850 O O . GLN A 1 112 ? -3.484 8.230 9.322 1.00 95.88 112 GLN A O 1
ATOM 855 N N . ALA A 1 113 ? -5.082 8.422 7.748 1.00 95.31 113 ALA A N 1
ATOM 856 C CA . ALA A 1 113 ? -4.479 7.489 6.803 1.00 95.31 113 ALA A CA 1
ATOM 857 C C . ALA A 1 113 ? -4.646 8.000 5.367 1.00 95.31 113 ALA A C 1
ATOM 859 O O . ALA A 1 113 ? -5.716 8.528 5.036 1.00 95.31 113 ALA A O 1
ATOM 860 N N . PRO A 1 114 ? -3.628 7.846 4.505 1.00 96.81 114 PRO A N 1
ATOM 861 C CA . PRO A 1 114 ? -3.756 8.198 3.101 1.00 96.81 114 PRO A CA 1
ATOM 862 C C . PRO A 1 114 ? -4.687 7.208 2.388 1.00 96.81 114 PRO A C 1
ATOM 864 O O . PRO A 1 114 ? -4.646 5.996 2.621 1.00 96.81 114 PRO A O 1
ATOM 867 N N . VAL A 1 115 ? -5.532 7.736 1.505 1.00 97.62 115 VAL A N 1
ATOM 868 C CA . VAL A 1 115 ? -6.419 6.963 0.633 1.00 97.62 115 VAL A CA 1
ATOM 869 C C . VAL A 1 115 ? -6.150 7.345 -0.811 1.00 97.62 115 VAL A C 1
ATOM 871 O O . VAL A 1 115 ? -6.385 8.480 -1.223 1.00 97.62 115 VAL A O 1
ATOM 874 N N . TYR A 1 116 ? -5.684 6.376 -1.584 1.00 98.06 116 TYR A N 1
ATOM 875 C CA . TYR A 1 116 ? -5.391 6.519 -3.000 1.00 98.06 116 TYR A CA 1
ATOM 876 C C . TYR A 1 116 ? -6.610 6.070 -3.798 1.00 98.06 116 TYR A C 1
ATOM 878 O O . TYR A 1 116 ? -6.949 4.884 -3.850 1.00 98.06 116 TYR A O 1
ATOM 886 N N . VAL A 1 117 ? -7.298 7.040 -4.386 1.00 97.88 117 VAL A N 1
ATOM 887 C CA . VAL A 1 117 ? -8.502 6.820 -5.180 1.00 97.88 117 VAL A CA 1
ATOM 888 C C . VAL A 1 117 ? -8.111 6.916 -6.640 1.00 97.88 117 VAL A C 1
ATOM 890 O O . VAL A 1 117 ? -7.716 7.981 -7.102 1.00 97.88 117 VAL A O 1
ATOM 893 N N . TRP A 1 118 ? -8.183 5.817 -7.379 1.00 97.88 118 TRP A N 1
ATOM 894 C CA . TRP A 1 118 ? -7.671 5.763 -8.750 1.00 97.88 118 TRP A CA 1
ATOM 895 C C . TRP A 1 118 ? -8.743 5.363 -9.751 1.00 97.88 118 TRP A C 1
ATOM 897 O O . TRP A 1 118 ? -9.686 4.644 -9.424 1.00 97.88 118 TRP A O 1
ATOM 907 N N . ASP A 1 119 ? -8.577 5.798 -10.999 1.00 96.12 119 ASP A N 1
ATOM 908 C CA . ASP A 1 119 ? -9.367 5.260 -12.104 1.00 96.12 119 ASP A CA 1
ATOM 909 C C . ASP A 1 119 ? -9.057 3.753 -12.251 1.00 96.12 119 ASP A C 1
ATOM 911 O O . ASP A 1 119 ? -7.889 3.397 -12.457 1.00 96.12 119 ASP A O 1
ATOM 915 N N . PRO A 1 120 ? -10.064 2.862 -12.144 1.00 94.12 120 PRO A N 1
ATOM 916 C CA . PRO A 1 120 ? -9.868 1.416 -12.241 1.00 94.12 120 PRO A CA 1
ATOM 917 C C . PRO A 1 120 ? -9.286 0.946 -13.583 1.00 94.12 120 PRO A C 1
ATOM 919 O O . PRO A 1 120 ? -8.722 -0.148 -13.648 1.00 94.12 120 PRO A O 1
ATOM 922 N N . ASP A 1 121 ? -9.411 1.752 -14.642 1.00 93.00 121 ASP A N 1
ATOM 923 C CA . ASP A 1 121 ? -8.872 1.457 -15.970 1.00 93.00 121 ASP A CA 1
ATOM 924 C C . ASP A 1 121 ? -7.420 1.950 -16.150 1.00 93.00 121 ASP A C 1
ATOM 926 O O . ASP A 1 121 ? -6.795 1.665 -17.176 1.00 93.00 121 ASP A O 1
ATOM 930 N N . THR A 1 122 ? -6.844 2.674 -15.183 1.00 95.50 122 THR A N 1
ATOM 931 C CA . THR A 1 122 ? -5.430 3.077 -15.258 1.00 95.50 122 THR A CA 1
ATOM 932 C C . THR A 1 122 ? -4.527 1.874 -14.969 1.00 95.50 122 THR A C 1
ATOM 934 O O . THR A 1 122 ? -4.766 1.154 -13.996 1.00 95.50 122 THR A O 1
ATOM 937 N N . PRO A 1 123 ? -3.481 1.616 -15.781 1.00 97.38 123 PRO A N 1
ATOM 938 C CA . PRO A 1 123 ? -2.516 0.561 -15.487 1.00 97.38 123 PRO A CA 1
ATOM 939 C C . PRO A 1 123 ? -1.888 0.733 -14.101 1.00 97.38 123 PRO A C 1
ATOM 941 O O . PRO A 1 123 ? -1.628 1.856 -13.676 1.00 97.38 123 PRO A O 1
ATOM 944 N N . ILE A 1 124 ? -1.613 -0.374 -13.412 1.00 97.69 124 ILE A N 1
ATOM 945 C CA . ILE A 1 124 ? -0.961 -0.372 -12.098 1.00 97.69 124 ILE A CA 1
ATOM 946 C C . ILE A 1 124 ? 0.231 -1.325 -12.119 1.00 97.69 124 ILE A C 1
ATOM 948 O O . ILE A 1 124 ? 0.126 -2.463 -12.596 1.00 97.69 124 ILE A O 1
ATOM 952 N N . ILE A 1 125 ? 1.351 -0.861 -11.570 1.00 98.31 125 ILE A N 1
ATOM 953 C CA . ILE A 1 125 ? 2.567 -1.648 -11.363 1.00 98.31 125 ILE A CA 1
ATOM 954 C C . ILE A 1 125 ? 2.835 -1.749 -9.864 1.00 98.31 125 ILE A C 1
ATOM 956 O O . ILE A 1 125 ? 2.826 -0.744 -9.156 1.00 98.31 125 ILE A O 1
ATOM 960 N N . ALA A 1 126 ? 3.082 -2.969 -9.393 1.00 98.06 126 ALA A N 1
ATOM 961 C CA . ALA A 1 126 ? 3.524 -3.223 -8.031 1.00 98.06 126 ALA A CA 1
ATOM 962 C C . ALA A 1 126 ? 5.044 -3.317 -7.957 1.00 98.06 126 ALA A C 1
ATOM 964 O O . ALA A 1 126 ? 5.657 -3.987 -8.782 1.00 98.06 126 ALA A O 1
ATOM 965 N N . ILE A 1 127 ? 5.654 -2.684 -6.962 1.00 98.38 127 ILE A N 1
ATOM 966 C CA . ILE A 1 127 ? 7.103 -2.697 -6.763 1.00 98.38 127 ILE A CA 1
ATOM 967 C C . ILE A 1 127 ? 7.395 -3.139 -5.336 1.00 98.38 127 ILE A C 1
ATOM 969 O O . ILE A 1 127 ? 6.893 -2.545 -4.388 1.00 98.38 127 ILE A O 1
ATOM 973 N N . ASP A 1 128 ? 8.195 -4.187 -5.173 1.00 97.56 128 ASP A N 1
ATOM 974 C CA . ASP A 1 128 ? 8.744 -4.560 -3.871 1.00 97.56 128 ASP A CA 1
ATOM 975 C C . ASP A 1 128 ? 9.771 -3.510 -3.433 1.00 97.56 128 ASP A C 1
ATOM 977 O O . ASP A 1 128 ? 10.731 -3.254 -4.156 1.00 97.56 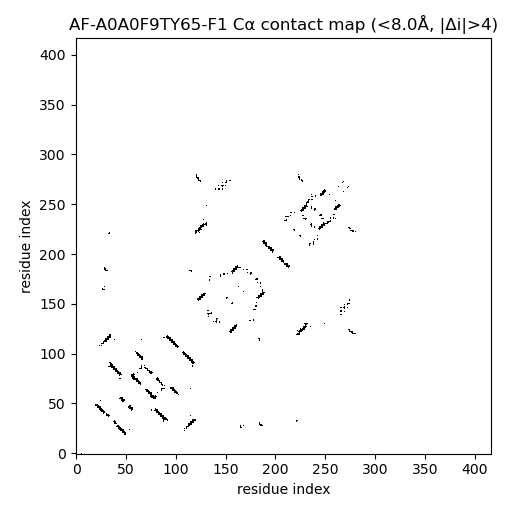128 ASP A O 1
ATOM 981 N N . VAL A 1 129 ? 9.573 -2.895 -2.267 1.00 97.06 129 VAL A N 1
ATOM 982 C CA . VAL A 1 129 ? 10.444 -1.822 -1.758 1.00 97.06 129 VAL A CA 1
ATOM 983 C C . VAL A 1 129 ? 11.876 -2.321 -1.571 1.00 97.06 129 VAL A C 1
ATOM 985 O O . VAL A 1 129 ? 12.809 -1.568 -1.821 1.00 97.06 129 VAL A O 1
ATOM 988 N N . ASP A 1 130 ? 12.052 -3.598 -1.213 1.00 94.38 130 ASP A N 1
ATOM 989 C CA . ASP A 1 130 ? 13.373 -4.225 -1.066 1.00 94.38 130 ASP A CA 1
ATOM 990 C C . ASP A 1 130 ? 14.157 -4.265 -2.402 1.00 94.38 130 ASP A C 1
ATOM 992 O O . ASP A 1 130 ? 15.377 -4.371 -2.389 1.00 94.38 130 ASP A O 1
ATOM 996 N N . ALA A 1 131 ? 13.481 -4.131 -3.553 1.00 96.25 131 ALA A N 1
ATOM 997 C CA . ALA A 1 131 ? 14.115 -4.105 -4.872 1.00 96.25 131 ALA A CA 1
ATOM 998 C C . ALA A 1 131 ? 14.602 -2.712 -5.303 1.00 96.25 131 ALA A C 1
ATOM 1000 O O . ALA A 1 131 ? 15.280 -2.589 -6.328 1.00 96.25 131 ALA A O 1
ATOM 1001 N N . LEU A 1 132 ? 14.214 -1.665 -4.569 1.00 96.44 132 LEU A N 1
ATOM 1002 C CA . LEU A 1 132 ? 14.588 -0.290 -4.867 1.00 96.44 132 LEU A CA 1
ATOM 1003 C C . LEU A 1 132 ? 15.939 0.036 -4.223 1.00 96.44 132 LEU A C 1
ATOM 1005 O O . LEU A 1 132 ? 16.051 -0.022 -2.996 1.00 96.44 132 LEU A O 1
ATOM 1009 N N . PRO A 1 133 ? 16.951 0.428 -5.010 1.00 93.19 133 PRO A N 1
ATOM 1010 C CA . PRO A 1 133 ? 18.186 0.942 -4.448 1.00 93.19 133 PRO A CA 1
ATOM 1011 C C . PRO A 1 133 ? 17.930 2.264 -3.719 1.00 93.19 133 PRO A C 1
ATOM 1013 O O . PRO A 1 133 ? 17.455 3.238 -4.307 1.00 93.19 133 PRO A O 1
ATOM 1016 N N . MET A 1 134 ? 18.228 2.307 -2.422 1.00 84.56 134 MET A N 1
ATOM 1017 C CA . MET A 1 134 ? 17.950 3.487 -1.585 1.00 84.56 134 MET A CA 1
ATOM 1018 C C . MET A 1 134 ? 19.124 4.466 -1.533 1.00 84.56 134 MET A C 1
ATOM 1020 O O . MET A 1 134 ? 18.983 5.575 -1.021 1.00 84.56 134 MET A O 1
ATOM 1024 N N . THR A 1 135 ? 20.299 4.063 -2.023 1.00 74.69 135 THR A N 1
ATOM 1025 C CA . THR A 1 135 ? 21.496 4.910 -2.032 1.00 74.69 135 THR A CA 1
ATOM 1026 C C . THR A 1 135 ? 22.310 4.716 -3.306 1.00 74.69 135 THR A C 1
ATOM 1028 O O . THR A 1 135 ? 22.425 3.602 -3.814 1.00 74.69 135 THR A O 1
ATOM 1031 N N . ASP A 1 136 ? 22.970 5.782 -3.764 1.00 66.00 136 ASP A N 1
ATOM 1032 C CA . ASP A 1 136 ? 23.838 5.759 -4.953 1.00 66.00 136 ASP A CA 1
ATOM 1033 C C . ASP A 1 136 ? 25.029 4.792 -4.840 1.00 66.00 136 ASP A C 1
ATOM 1035 O O . ASP A 1 136 ? 25.650 4.441 -5.844 1.00 66.00 136 ASP A O 1
ATOM 1039 N N . PHE A 1 137 ? 25.353 4.315 -3.631 1.00 63.62 137 PHE A N 1
ATOM 1040 C CA . PHE A 1 137 ? 26.399 3.310 -3.426 1.00 63.62 137 PHE A CA 1
ATOM 1041 C C . PHE A 1 137 ? 26.123 1.996 -4.164 1.00 63.62 137 PHE A C 1
ATOM 1043 O O . PHE A 1 137 ? 27.060 1.244 -4.434 1.00 63.62 137 PHE A O 1
ATOM 1050 N N . GLU A 1 138 ? 24.864 1.728 -4.501 1.00 68.31 138 GLU A N 1
ATOM 1051 C CA . GLU A 1 138 ? 24.441 0.518 -5.203 1.00 68.31 138 GLU A CA 1
ATOM 1052 C C . GLU A 1 138 ? 24.559 0.644 -6.731 1.00 68.31 138 GLU A C 1
ATOM 1054 O O . GLU A 1 138 ? 24.310 -0.326 -7.438 1.00 68.31 138 GLU A O 1
ATOM 1059 N N . GLY A 1 139 ? 24.995 1.801 -7.251 1.00 76.62 139 GLY A N 1
ATOM 1060 C CA . GLY A 1 139 ? 25.285 2.031 -8.674 1.00 76.62 139 GLY A CA 1
ATOM 1061 C C . GLY A 1 139 ? 24.057 2.169 -9.580 1.00 76.62 139 GLY A C 1
ATOM 1062 O O . GLY A 1 139 ? 24.158 2.827 -10.609 1.00 76.62 139 GLY A O 1
ATOM 1063 N N . ASP A 1 140 ? 22.909 1.632 -9.161 1.00 86.88 140 ASP A N 1
ATOM 1064 C CA . ASP A 1 140 ? 21.673 1.579 -9.954 1.00 86.88 140 ASP A CA 1
ATOM 1065 C C . ASP A 1 140 ? 20.588 2.570 -9.472 1.00 86.88 140 ASP A C 1
ATOM 1067 O O . ASP A 1 140 ? 19.476 2.579 -10.000 1.00 86.88 140 ASP A O 1
ATOM 1071 N N . ALA A 1 141 ? 20.875 3.405 -8.462 1.00 91.19 141 ALA A N 1
ATOM 1072 C CA . ALA A 1 141 ? 19.879 4.283 -7.834 1.00 91.19 141 ALA A CA 1
ATOM 1073 C C . ALA A 1 141 ? 19.258 5.304 -8.797 1.00 91.19 141 ALA A C 1
ATOM 1075 O O . ALA A 1 141 ? 18.033 5.415 -8.870 1.00 91.19 141 ALA A O 1
ATOM 1076 N N . SER A 1 142 ? 20.079 5.990 -9.598 1.00 94.50 142 SER A N 1
ATOM 1077 C CA . SER A 1 142 ? 19.593 6.936 -10.610 1.00 94.50 142 SER A CA 1
ATOM 1078 C C . SER A 1 142 ? 18.690 6.264 -11.640 1.00 94.50 142 SER A C 1
ATOM 1080 O O . SER A 1 142 ? 17.644 6.806 -12.000 1.00 94.50 142 SER A O 1
ATOM 1082 N N . ASP A 1 143 ? 19.071 5.065 -12.077 1.00 95.88 143 ASP A N 1
ATOM 1083 C CA . ASP A 1 143 ? 18.349 4.326 -13.106 1.00 95.88 143 ASP A CA 1
ATOM 1084 C C . ASP A 1 143 ? 17.006 3.824 -12.571 1.00 95.88 143 ASP A C 1
ATOM 1086 O O . ASP A 1 143 ? 16.000 3.862 -13.281 1.00 95.88 143 ASP A O 1
ATOM 1090 N N . ALA A 1 144 ? 16.963 3.392 -11.306 1.00 97.12 144 ALA A N 1
ATOM 1091 C CA . ALA A 1 144 ? 15.726 2.996 -10.646 1.00 97.12 144 ALA A CA 1
ATOM 1092 C C . ALA A 1 144 ? 14.757 4.178 -10.527 1.00 97.12 144 ALA A C 1
ATOM 1094 O O . ALA A 1 144 ? 13.597 4.065 -10.928 1.00 97.12 144 ALA A O 1
ATOM 1095 N N . VAL A 1 145 ? 15.229 5.332 -10.048 1.00 97.38 145 VAL A N 1
ATOM 1096 C CA . VAL A 1 145 ? 14.411 6.549 -9.933 1.00 97.38 145 VAL A CA 1
ATOM 1097 C C . VAL A 1 145 ? 13.883 6.987 -11.298 1.00 97.38 145 VAL A C 1
ATOM 1099 O O . VAL A 1 145 ? 12.687 7.270 -11.433 1.00 97.38 145 VAL A O 1
ATOM 1102 N N . GLU A 1 146 ? 14.728 6.996 -12.333 1.00 97.38 146 GLU A N 1
ATOM 1103 C CA . GLU A 1 146 ? 14.313 7.340 -13.695 1.00 97.38 146 GLU A CA 1
ATOM 1104 C C . GLU A 1 146 ? 13.274 6.348 -14.237 1.00 97.38 146 GLU A C 1
ATOM 1106 O O . GLU A 1 146 ? 12.228 6.766 -14.752 1.00 97.38 146 GLU A O 1
ATOM 1111 N N . ALA A 1 147 ? 13.513 5.042 -14.084 1.00 98.12 147 ALA A N 1
ATOM 1112 C CA . ALA A 1 147 ? 12.597 3.998 -14.530 1.00 98.12 147 ALA A CA 1
ATOM 1113 C C . ALA A 1 147 ? 11.229 4.129 -13.849 1.00 98.12 147 ALA A C 1
ATOM 1115 O O . ALA A 1 147 ? 10.199 4.155 -14.529 1.00 98.12 147 ALA A O 1
ATOM 1116 N N . VAL A 1 148 ? 11.199 4.255 -12.518 1.00 98.31 148 VAL A N 1
ATOM 1117 C CA . VAL A 1 148 ? 9.952 4.368 -11.749 1.00 98.31 148 VAL A CA 1
ATOM 1118 C C . VAL A 1 148 ? 9.227 5.674 -12.071 1.00 98.31 148 VAL A C 1
ATOM 1120 O O . VAL A 1 148 ? 8.019 5.653 -12.304 1.00 98.31 148 VAL A O 1
ATOM 1123 N N . THR A 1 149 ? 9.945 6.789 -12.215 1.00 98.38 149 THR A N 1
ATOM 1124 C CA . THR A 1 149 ? 9.366 8.071 -12.649 1.00 98.38 149 THR A CA 1
ATOM 1125 C C . THR A 1 149 ? 8.751 7.973 -14.045 1.00 98.38 149 THR A C 1
ATOM 1127 O O . THR A 1 149 ? 7.678 8.523 -14.303 1.00 98.38 149 THR A O 1
ATOM 1130 N N . ARG A 1 150 ? 9.397 7.263 -14.976 1.00 97.75 150 ARG A N 1
ATOM 1131 C CA . ARG A 1 150 ? 8.861 7.046 -16.324 1.00 97.75 150 ARG A CA 1
ATOM 1132 C C . ARG A 1 150 ? 7.624 6.152 -16.304 1.00 97.75 150 ARG A C 1
ATOM 1134 O O . ARG A 1 150 ? 6.663 6.456 -17.009 1.00 97.75 150 ARG A O 1
ATOM 1141 N N . MET A 1 151 ? 7.624 5.096 -15.492 1.00 98.12 151 MET A N 1
ATOM 1142 C CA . MET A 1 151 ? 6.453 4.239 -15.289 1.00 98.12 151 MET A CA 1
ATOM 1143 C C . MET A 1 151 ? 5.279 5.024 -14.692 1.00 98.12 151 MET A C 1
ATOM 1145 O O . MET A 1 151 ? 4.170 4.923 -15.211 1.00 98.12 151 MET A O 1
ATOM 1149 N N . ALA A 1 152 ? 5.533 5.881 -13.698 1.00 97.62 152 ALA A N 1
ATOM 1150 C CA . ALA A 1 152 ? 4.519 6.704 -13.034 1.00 97.62 152 ALA A CA 1
ATOM 1151 C C . ALA A 1 152 ? 3.802 7.703 -13.967 1.00 97.62 152 ALA A C 1
ATOM 1153 O O . ALA A 1 152 ? 2.705 8.163 -13.666 1.00 97.62 152 ALA A O 1
ATOM 1154 N N . LYS A 1 153 ? 4.380 8.027 -15.134 1.00 97.12 153 LYS A N 1
ATOM 1155 C CA . LYS A 1 153 ? 3.716 8.852 -16.164 1.00 97.12 153 LYS A CA 1
ATOM 1156 C C . LYS A 1 153 ? 2.631 8.101 -16.943 1.00 97.12 153 LYS A C 1
ATOM 1158 O O . LYS A 1 153 ? 1.826 8.739 -17.614 1.00 97.12 153 LYS A O 1
ATOM 1163 N N . ALA A 1 154 ? 2.647 6.769 -16.921 1.00 97.00 154 ALA A N 1
ATOM 1164 C CA . ALA A 1 154 ? 1.765 5.921 -17.727 1.00 97.00 154 ALA A CA 1
ATOM 1165 C C . ALA A 1 154 ? 0.967 4.896 -16.902 1.00 97.00 154 ALA A C 1
ATOM 1167 O O . ALA A 1 154 ? 0.047 4.267 -17.427 1.00 97.00 154 ALA A O 1
ATOM 1168 N N . ALA A 1 155 ? 1.327 4.711 -15.635 1.00 97.94 155 ALA A N 1
ATOM 1169 C CA . ALA A 1 155 ? 0.714 3.779 -14.707 1.00 97.94 155 ALA A CA 1
ATOM 1170 C C . ALA A 1 155 ? 0.752 4.353 -13.290 1.00 97.94 155 ALA A C 1
ATOM 1172 O O . ALA A 1 155 ? 1.638 5.134 -12.954 1.00 97.94 155 ALA A O 1
ATOM 1173 N N . ASN A 1 156 ? -0.158 3.902 -12.437 1.00 98.00 156 ASN A N 1
ATOM 1174 C CA . ASN A 1 156 ? -0.040 4.122 -11.006 1.00 98.00 156 ASN A CA 1
ATOM 1175 C C . ASN A 1 156 ? 0.956 3.122 -10.400 1.00 98.00 156 ASN A C 1
ATOM 1177 O O . ASN A 1 156 ? 1.039 1.970 -10.838 1.00 98.00 156 ASN A O 1
ATOM 1181 N N . ILE A 1 157 ? 1.693 3.549 -9.377 1.00 98.38 157 ILE A N 1
ATOM 1182 C CA . ILE A 1 157 ? 2.700 2.724 -8.701 1.00 98.38 157 ILE A CA 1
ATOM 1183 C C . ILE A 1 157 ? 2.206 2.364 -7.304 1.00 98.38 157 ILE A C 1
ATOM 1185 O O . ILE A 1 157 ? 1.865 3.257 -6.533 1.00 98.38 157 ILE A O 1
ATOM 1189 N N . ILE A 1 158 ? 2.186 1.071 -6.974 1.00 98.25 158 ILE A N 1
ATOM 1190 C CA . ILE A 1 158 ? 2.012 0.596 -5.595 1.00 98.25 158 ILE A CA 1
ATOM 1191 C C . ILE A 1 158 ? 3.346 0.066 -5.074 1.00 98.25 158 ILE A C 1
ATOM 1193 O O . ILE A 1 158 ? 4.039 -0.676 -5.773 1.00 98.25 158 ILE A O 1
ATOM 1197 N N . TYR A 1 159 ? 3.684 0.406 -3.838 1.00 98.12 159 TYR A N 1
ATOM 1198 C CA . TYR A 1 159 ? 4.878 -0.086 -3.163 1.00 98.12 159 TYR A CA 1
ATOM 1199 C C . TYR A 1 159 ? 4.494 -1.187 -2.182 1.00 98.12 159 TYR A C 1
ATOM 1201 O O . TYR A 1 159 ? 3.575 -1.034 -1.383 1.00 98.12 159 TYR A O 1
ATOM 1209 N N . MET A 1 160 ? 5.196 -2.310 -2.232 1.00 97.19 160 MET A N 1
ATOM 1210 C CA . MET A 1 160 ? 4.973 -3.458 -1.365 1.00 97.19 160 MET A CA 1
ATOM 1211 C C . MET A 1 160 ? 6.131 -3.574 -0.378 1.00 97.19 160 MET A C 1
ATOM 1213 O O . MET A 1 160 ? 7.283 -3.622 -0.787 1.00 97.19 160 MET A O 1
ATOM 1217 N N . THR A 1 161 ? 5.849 -3.632 0.921 1.00 95.31 161 THR A N 1
ATOM 1218 C CA . THR A 1 161 ? 6.881 -3.673 1.965 1.00 95.31 161 THR A CA 1
ATOM 1219 C C . THR A 1 161 ? 6.642 -4.788 2.973 1.00 95.31 161 THR A C 1
ATOM 1221 O O . THR A 1 161 ? 5.512 -5.213 3.217 1.00 95.31 161 THR A O 1
ATOM 1224 N N . ARG A 1 162 ? 7.717 -5.290 3.584 1.00 91.94 162 ARG A N 1
ATOM 1225 C CA . ARG A 1 162 ? 7.640 -6.226 4.719 1.00 91.94 162 ARG A CA 1
ATOM 1226 C C . ARG A 1 162 ? 7.510 -5.512 6.063 1.00 91.94 162 ARG A C 1
ATOM 1228 O O . ARG A 1 162 ? 7.194 -6.173 7.054 1.00 91.94 162 ARG A O 1
ATOM 1235 N N . GLN A 1 163 ? 7.754 -4.202 6.090 1.00 91.38 163 GLN A N 1
ATOM 1236 C CA . GLN A 1 163 ? 7.700 -3.396 7.304 1.00 91.38 163 GLN A CA 1
ATOM 1237 C C . GLN A 1 163 ? 6.298 -3.420 7.927 1.00 91.38 163 GLN A C 1
ATOM 1239 O O . GLN A 1 163 ? 5.289 -3.660 7.257 1.00 91.38 163 GLN A O 1
ATOM 1244 N N . ASP A 1 164 ? 6.230 -3.230 9.244 1.00 89.25 164 ASP A N 1
ATOM 1245 C CA . ASP A 1 164 ? 4.953 -3.130 9.942 1.00 89.25 164 ASP A CA 1
ATOM 1246 C C . ASP A 1 164 ? 4.241 -1.819 9.595 1.00 89.25 164 ASP A C 1
ATOM 1248 O O . ASP A 1 164 ? 4.873 -0.817 9.282 1.00 89.25 164 ASP A O 1
ATOM 1252 N N . VAL A 1 165 ? 2.909 -1.800 9.716 1.00 87.88 165 VAL A N 1
ATOM 1253 C CA . VAL A 1 165 ? 2.081 -0.618 9.399 1.00 87.88 165 VAL A CA 1
ATOM 1254 C C . VAL A 1 165 ? 2.534 0.632 10.161 1.00 87.88 165 VAL A C 1
ATOM 1256 O O . VAL A 1 165 ? 2.545 1.723 9.604 1.00 87.88 165 VAL A O 1
ATOM 1259 N N . LYS A 1 166 ? 2.979 0.473 11.414 1.00 86.88 166 LYS A N 1
ATOM 1260 C CA . LYS A 1 166 ? 3.527 1.566 12.237 1.00 86.88 166 LYS A CA 1
ATOM 1261 C C . LYS A 1 166 ? 4.780 2.226 11.638 1.00 86.88 166 LYS A C 1
ATOM 1263 O O . LYS A 1 166 ? 5.088 3.355 11.999 1.00 86.88 166 LYS A O 1
ATOM 1268 N N . ASP A 1 167 ? 5.480 1.528 10.745 1.00 92.56 167 ASP A N 1
ATOM 1269 C CA . ASP A 1 167 ? 6.717 1.970 10.103 1.00 92.56 167 ASP A CA 1
ATOM 1270 C C . ASP A 1 167 ? 6.478 2.440 8.652 1.00 92.56 167 ASP A C 1
ATOM 1272 O O . ASP A 1 167 ? 7.414 2.870 7.983 1.00 92.56 167 ASP A O 1
ATOM 1276 N N . HIS A 1 168 ? 5.235 2.420 8.143 1.00 94.00 168 HIS A N 1
ATOM 1277 C CA . HIS A 1 168 ? 4.930 2.880 6.778 1.00 94.00 168 HIS A CA 1
ATOM 1278 C C . HIS A 1 168 ? 5.278 4.358 6.557 1.00 94.00 168 HIS A C 1
ATOM 1280 O O . HIS A 1 168 ? 5.733 4.713 5.474 1.00 94.00 168 HIS A O 1
ATOM 1286 N N . ALA A 1 169 ? 5.128 5.213 7.575 1.00 93.75 169 ALA A N 1
ATOM 1287 C CA . ALA A 1 169 ? 5.520 6.621 7.480 1.00 93.75 169 ALA A CA 1
ATOM 1288 C C . ALA A 1 169 ? 7.020 6.784 7.174 1.00 93.75 169 ALA A C 1
ATOM 1290 O O . ALA A 1 169 ? 7.401 7.626 6.368 1.00 93.75 169 ALA A O 1
ATOM 1291 N N . TRP A 1 170 ? 7.863 5.933 7.763 1.00 94.88 170 TRP A N 1
ATOM 1292 C CA . TRP A 1 170 ? 9.298 5.911 7.480 1.00 94.88 170 TRP A CA 1
ATOM 1293 C C . TRP A 1 170 ? 9.600 5.376 6.074 1.00 94.88 170 TRP A C 1
ATOM 1295 O O . TRP A 1 170 ? 10.500 5.879 5.408 1.00 94.88 170 TRP A O 1
ATOM 1305 N N . VAL A 1 171 ? 8.826 4.398 5.586 1.00 96.38 171 VAL A N 1
ATOM 1306 C CA . VAL A 1 171 ? 8.946 3.921 4.197 1.00 96.38 171 VAL A CA 1
ATOM 1307 C C . VAL A 1 171 ? 8.615 5.042 3.207 1.00 96.38 171 VAL A C 1
ATOM 1309 O O . VAL A 1 171 ? 9.364 5.234 2.255 1.00 96.38 171 VAL A O 1
ATOM 1312 N N . HIS A 1 172 ? 7.550 5.815 3.450 1.00 97.00 172 HIS A N 1
ATOM 1313 C CA . HIS A 1 172 ? 7.227 7.004 2.651 1.00 97.00 172 HIS A CA 1
ATOM 1314 C C . HIS A 1 172 ? 8.354 8.043 2.676 1.00 97.00 172 HIS A C 1
ATOM 1316 O O . HIS A 1 172 ? 8.766 8.488 1.609 1.00 97.00 172 HIS A O 1
ATOM 1322 N N . GLU A 1 173 ? 8.900 8.371 3.857 1.00 95.88 173 GLU A N 1
ATOM 1323 C CA . GLU A 1 173 ? 10.032 9.311 3.992 1.00 95.88 173 GLU A CA 1
ATOM 1324 C C . GLU A 1 173 ? 11.239 8.848 3.162 1.00 95.88 173 GLU A C 1
ATOM 1326 O O . GLU A 1 173 ? 11.863 9.647 2.470 1.00 95.88 173 GLU A O 1
ATOM 1331 N N . ILE A 1 174 ? 11.559 7.552 3.180 1.00 95.75 174 ILE A N 1
ATOM 1332 C CA . ILE A 1 174 ? 12.675 7.014 2.392 1.0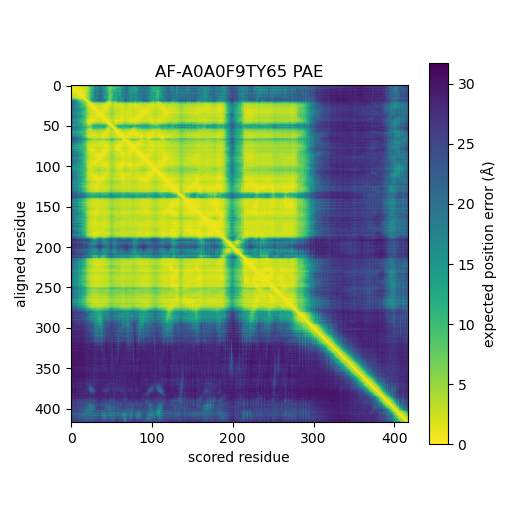0 95.75 174 ILE A CA 1
ATOM 1333 C C . ILE A 1 174 ? 12.401 7.069 0.893 1.00 95.75 174 ILE A C 1
ATOM 1335 O O . ILE A 1 174 ? 13.300 7.434 0.137 1.00 95.75 174 ILE A O 1
ATOM 1339 N N . LEU A 1 175 ? 11.192 6.716 0.452 1.00 96.69 175 LEU A N 1
ATOM 1340 C CA . LEU A 1 175 ? 10.828 6.794 -0.964 1.00 96.69 175 LEU A CA 1
ATOM 1341 C C . LEU A 1 175 ? 10.926 8.238 -1.471 1.00 96.69 175 LEU A C 1
ATOM 1343 O O . LEU A 1 175 ? 11.490 8.474 -2.538 1.00 96.69 175 LEU A O 1
ATOM 1347 N N . GLU A 1 176 ? 10.449 9.198 -0.678 1.00 96.31 176 GLU A N 1
ATOM 1348 C CA . GLU A 1 176 ? 10.547 10.625 -0.979 1.00 96.31 176 GLU A CA 1
ATOM 1349 C C . GLU A 1 176 ? 12.006 11.100 -1.030 1.00 96.31 176 GLU A C 1
ATOM 1351 O O . GLU A 1 176 ? 12.413 11.723 -2.011 1.00 96.31 176 GLU A O 1
ATOM 1356 N N . LEU A 1 177 ? 12.822 10.757 -0.026 1.00 94.94 177 LEU A N 1
ATOM 1357 C CA . LEU A 1 177 ? 14.250 11.098 0.005 1.00 94.94 177 LEU A CA 1
ATOM 1358 C C . LEU A 1 177 ? 15.031 10.468 -1.156 1.00 94.94 177 LEU A C 1
ATOM 1360 O O . LEU A 1 177 ? 15.985 11.070 -1.644 1.00 94.94 177 LEU A O 1
ATOM 1364 N N . GLY A 1 178 ? 14.622 9.280 -1.605 1.00 94.69 178 GLY A N 1
ATOM 1365 C CA . GLY A 1 178 ? 15.170 8.612 -2.783 1.00 94.69 178 GLY A CA 1
ATOM 1366 C C . GLY A 1 178 ? 14.705 9.215 -4.112 1.00 94.69 178 GLY A C 1
ATOM 1367 O O . GLY A 1 178 ? 15.211 8.822 -5.154 1.00 94.69 178 GLY A O 1
ATOM 1368 N N . GLY A 1 179 ? 13.758 10.160 -4.108 1.00 96.19 179 GLY A N 1
ATOM 1369 C CA . GLY A 1 179 ? 13.211 10.767 -5.323 1.00 96.19 179 GLY A CA 1
ATOM 1370 C C . GLY A 1 179 ? 12.213 9.881 -6.074 1.00 96.19 179 GLY A C 1
ATOM 1371 O O . GLY A 1 179 ? 11.904 10.152 -7.235 1.00 96.19 179 GLY A O 1
ATOM 1372 N N . TYR A 1 180 ? 11.697 8.828 -5.438 1.00 98.00 180 TYR A N 1
ATOM 1373 C CA . TYR A 1 180 ? 10.677 7.969 -6.028 1.00 98.00 180 TYR A CA 1
ATOM 1374 C C . TYR A 1 180 ? 9.307 8.672 -6.037 1.00 98.00 180 TYR A C 1
ATOM 1376 O O . TYR A 1 180 ? 8.969 9.402 -5.102 1.00 98.00 180 TYR A O 1
ATOM 1384 N N . PRO A 1 181 ? 8.476 8.468 -7.076 1.00 97.88 181 PRO A N 1
ATOM 1385 C CA . PRO A 1 181 ? 7.145 9.063 -7.130 1.00 97.88 181 PRO A CA 1
ATOM 1386 C C . PRO A 1 181 ? 6.253 8.526 -6.004 1.00 97.88 181 PRO A C 1
ATOM 1388 O O . PRO A 1 181 ? 6.307 7.344 -5.667 1.00 97.88 181 PRO A O 1
ATOM 1391 N N . SER A 1 182 ? 5.391 9.382 -5.452 1.00 97.25 182 SER A N 1
ATOM 1392 C CA . SER A 1 182 ? 4.459 8.996 -4.385 1.00 97.25 182 SER A CA 1
ATOM 1393 C C . SER A 1 182 ? 3.468 7.917 -4.845 1.00 97.25 182 SER A C 1
ATOM 1395 O O . SER A 1 182 ? 2.958 7.958 -5.966 1.00 97.25 182 SER A O 1
ATOM 1397 N N . GLY A 1 183 ? 3.161 6.974 -3.956 1.00 98.00 183 GLY A N 1
ATOM 1398 C CA . GLY A 1 183 ? 2.184 5.907 -4.163 1.00 98.00 183 GLY A CA 1
ATOM 1399 C C . GLY A 1 183 ? 1.887 5.177 -2.849 1.00 98.00 183 GLY A C 1
ATOM 1400 O O . GLY A 1 183 ? 2.639 5.348 -1.891 1.00 98.00 183 GLY A O 1
ATOM 1401 N N . PRO A 1 184 ? 0.808 4.378 -2.772 1.00 97.88 184 PRO A N 1
ATOM 1402 C CA . PRO A 1 184 ? 0.457 3.639 -1.566 1.00 97.88 184 PRO A CA 1
ATOM 1403 C C . PRO A 1 184 ? 1.549 2.640 -1.194 1.00 97.88 184 PRO A C 1
ATOM 1405 O O . PRO A 1 184 ? 2.013 1.866 -2.035 1.00 97.88 184 PRO A O 1
ATOM 1408 N N . VAL A 1 185 ? 1.891 2.612 0.091 1.00 97.44 185 VAL A N 1
ATOM 1409 C CA . VAL A 1 185 ? 2.761 1.613 0.707 1.00 97.44 185 VAL A CA 1
ATOM 1410 C C . VAL A 1 185 ? 1.892 0.553 1.372 1.00 97.44 185 VAL A C 1
ATOM 1412 O O . VAL A 1 185 ? 1.216 0.785 2.377 1.00 97.44 185 VAL A O 1
ATOM 1415 N N . LEU A 1 186 ? 1.918 -0.649 0.811 1.00 95.19 186 LEU A N 1
ATOM 1416 C CA . LEU A 1 186 ? 1.130 -1.785 1.256 1.00 95.19 186 LEU A CA 1
ATOM 1417 C C . LEU A 1 186 ? 2.014 -2.864 1.861 1.00 95.19 186 LEU A C 1
ATOM 1419 O O . LEU A 1 186 ? 3.070 -3.222 1.345 1.00 95.19 186 LEU A O 1
ATOM 1423 N N . LYS A 1 187 ? 1.532 -3.455 2.950 1.00 92.44 187 LYS A N 1
ATOM 1424 C CA . LYS A 1 187 ? 2.252 -4.517 3.638 1.00 92.44 187 LYS A CA 1
ATOM 1425 C C . LYS A 1 187 ? 2.039 -5.875 2.963 1.00 92.44 187 LYS A C 1
ATOM 1427 O O . LYS A 1 187 ? 0.899 -6.320 2.791 1.00 92.44 187 LYS A O 1
ATOM 1432 N N . TRP A 1 188 ? 3.125 -6.599 2.706 1.00 90.38 188 TRP A N 1
ATOM 1433 C CA . TRP A 1 188 ? 3.089 -8.040 2.475 1.00 90.38 188 TRP A CA 1
ATOM 1434 C C . TRP A 1 188 ? 2.529 -8.744 3.720 1.00 90.38 188 TRP A C 1
ATOM 1436 O O . TRP A 1 188 ? 3.155 -8.712 4.784 1.00 90.38 188 TRP A O 1
ATOM 1446 N N . ARG A 1 189 ? 1.363 -9.406 3.642 1.00 79.75 189 ARG A N 1
ATOM 1447 C CA . ARG A 1 189 ? 0.885 -10.164 4.810 1.00 79.75 189 ARG A CA 1
ATOM 1448 C C . ARG A 1 189 ? 1.674 -11.463 4.893 1.00 79.75 189 ARG A C 1
ATOM 1450 O O . ARG A 1 189 ? 1.618 -12.300 3.999 1.00 79.75 189 ARG A O 1
ATOM 1457 N N . SER A 1 190 ? 2.400 -11.658 5.983 1.00 67.06 190 SER A N 1
ATOM 1458 C CA . SER A 1 190 ? 2.935 -12.975 6.300 1.00 67.06 190 SER A CA 1
ATOM 1459 C C . SER A 1 190 ? 1.777 -13.890 6.700 1.00 67.06 190 SER A C 1
ATOM 1461 O O . SER A 1 190 ? 0.960 -13.543 7.560 1.00 67.06 190 SER A O 1
ATOM 1463 N N . GLN A 1 191 ? 1.674 -15.066 6.080 1.00 61.16 191 GLN A N 1
ATOM 1464 C CA . GLN A 1 191 ? 0.797 -16.101 6.618 1.00 61.16 191 GLN A CA 1
ATOM 1465 C C . GLN A 1 191 ? 1.397 -16.554 7.957 1.00 61.16 191 GLN A C 1
ATOM 1467 O O . GLN A 1 191 ? 2.539 -17.002 8.020 1.00 61.16 191 GLN A O 1
ATOM 1472 N N . ARG A 1 192 ? 0.665 -16.306 9.050 1.00 56.72 192 ARG A N 1
ATOM 1473 C CA . ARG A 1 192 ? 1.165 -16.437 10.425 1.00 56.72 192 ARG A CA 1
ATOM 1474 C C . ARG A 1 192 ? 1.725 -17.830 10.733 1.00 56.72 192 ARG A C 1
ATOM 1476 O O . ARG A 1 192 ? 1.245 -18.851 10.255 1.00 56.72 192 ARG A O 1
ATOM 1483 N N . TYR A 1 193 ? 2.694 -17.797 11.640 1.00 51.28 193 TYR A N 1
ATOM 1484 C CA . TYR A 1 193 ? 3.320 -18.888 12.371 1.00 51.28 193 TYR A CA 1
ATOM 1485 C C . TYR A 1 193 ? 2.356 -20.015 12.762 1.00 51.28 193 TYR A C 1
ATOM 1487 O O . TYR A 1 193 ? 1.431 -19.814 13.551 1.00 51.28 193 TYR A O 1
ATOM 1495 N N . GLY A 1 194 ? 2.616 -21.222 12.270 1.00 50.16 194 GLY A N 1
ATOM 1496 C CA . GLY A 1 194 ? 1.997 -22.427 12.805 1.00 50.16 194 GLY A CA 1
ATOM 1497 C C . GLY A 1 194 ? 2.857 -22.969 13.936 1.00 50.16 194 GLY A C 1
ATOM 1498 O O . GLY A 1 194 ? 4.030 -23.263 13.725 1.00 50.16 194 GLY A O 1
ATOM 1499 N N . ILE A 1 195 ? 2.307 -23.146 15.137 1.00 55.28 195 ILE A N 1
ATOM 1500 C CA . ILE A 1 195 ? 2.964 -23.996 16.132 1.00 55.28 195 ILE A CA 1
ATOM 1501 C C . ILE A 1 195 ? 2.663 -25.443 15.744 1.00 55.28 195 ILE A C 1
ATOM 1503 O O . ILE A 1 195 ? 1.596 -25.973 16.051 1.00 55.28 195 ILE A O 1
ATOM 1507 N N . THR A 1 196 ? 3.592 -26.097 15.055 1.00 61.06 196 THR A N 1
ATOM 1508 C CA . THR A 1 196 ? 3.499 -27.536 14.818 1.00 61.06 196 THR A CA 1
ATOM 1509 C C . THR A 1 196 ? 3.996 -28.265 16.057 1.00 61.06 196 THR A C 1
ATOM 1511 O O . THR A 1 196 ? 5.177 -28.202 16.406 1.00 61.06 196 THR A O 1
ATOM 1514 N N . ARG A 1 197 ? 3.083 -28.958 16.741 1.00 56.25 197 ARG A N 1
ATOM 1515 C CA . ARG A 1 197 ? 3.450 -29.986 17.715 1.00 56.25 197 ARG A CA 1
ATOM 1516 C C . ARG A 1 197 ? 3.685 -31.273 16.942 1.00 56.25 197 ARG A C 1
ATOM 1518 O O . ARG A 1 197 ? 2.740 -31.865 16.431 1.00 56.25 197 ARG A O 1
ATOM 1525 N N . ASP A 1 198 ? 4.945 -31.673 16.829 1.00 61.16 198 ASP A N 1
ATOM 1526 C CA . ASP A 1 198 ? 5.260 -33.041 16.438 1.00 61.16 198 ASP A CA 1
ATOM 1527 C C . ASP A 1 198 ? 4.642 -33.990 17.485 1.00 61.16 198 ASP A C 1
ATOM 1529 O O . ASP A 1 198 ? 4.780 -33.791 18.695 1.00 61.16 198 ASP A O 1
ATOM 1533 N N . THR A 1 199 ? 3.945 -35.020 17.010 1.00 60.03 199 THR A N 1
ATOM 1534 C CA . THR A 1 199 ? 3.391 -36.130 17.798 1.00 60.03 199 THR A CA 1
ATOM 1535 C C . THR A 1 199 ? 4.417 -36.852 18.685 1.00 60.03 199 THR A C 1
ATOM 1537 O O . THR A 1 199 ? 4.019 -37.592 19.579 1.00 60.03 199 THR A O 1
ATOM 1540 N N . SER A 1 200 ? 5.721 -36.628 18.493 1.00 70.00 200 SER A N 1
ATOM 1541 C CA . SER A 1 200 ? 6.812 -37.216 19.285 1.00 70.00 200 SER A CA 1
ATOM 1542 C C . SER A 1 200 ? 7.010 -36.632 20.697 1.00 70.00 200 SER A C 1
ATOM 1544 O O . SER A 1 200 ? 7.952 -37.018 21.390 1.00 70.00 200 SER A O 1
ATOM 1546 N N . GLY A 1 201 ? 6.156 -35.707 21.153 1.00 58.53 201 GLY A N 1
ATOM 1547 C CA . GLY A 1 201 ? 6.254 -35.122 22.499 1.00 58.53 201 GLY A CA 1
ATOM 1548 C C . GLY A 1 201 ? 7.397 -34.111 22.667 1.00 58.53 201 GLY A C 1
ATOM 1549 O O . GLY A 1 201 ? 7.761 -33.768 23.791 1.00 58.53 201 GLY A O 1
ATOM 1550 N N . ARG A 1 202 ? 7.974 -33.622 21.562 1.00 58.94 202 ARG A N 1
ATOM 1551 C CA . ARG A 1 202 ? 9.002 -32.573 21.567 1.00 58.94 202 ARG A CA 1
ATOM 1552 C C . ARG A 1 202 ? 8.395 -31.170 21.644 1.00 58.94 202 ARG A C 1
ATOM 1554 O O . ARG A 1 202 ? 7.229 -30.953 21.314 1.00 58.94 202 ARG A O 1
ATOM 1561 N N . VAL A 1 203 ? 9.223 -30.227 22.100 1.00 63.19 203 VAL A N 1
ATOM 1562 C CA . VAL A 1 203 ? 8.911 -28.796 22.241 1.00 63.19 203 VAL A CA 1
ATOM 1563 C C . VAL A 1 203 ? 8.215 -28.281 20.971 1.00 63.19 203 VAL A C 1
ATOM 1565 O O . VAL A 1 203 ? 8.719 -28.543 19.877 1.00 63.19 203 VAL A O 1
ATOM 1568 N N . PRO A 1 204 ? 7.072 -27.575 21.088 1.00 58.84 204 PRO A N 1
ATOM 1569 C CA . PRO A 1 204 ? 6.361 -27.029 19.940 1.00 58.84 204 PRO A CA 1
ATOM 1570 C C . PRO A 1 204 ? 7.305 -26.233 19.034 1.00 58.84 204 PRO A C 1
ATOM 1572 O O . PRO A 1 204 ? 7.943 -25.283 19.485 1.00 58.84 204 PRO A O 1
ATOM 1575 N N . MET A 1 205 ? 7.391 -26.620 17.760 1.00 56.03 205 MET A N 1
ATOM 1576 C CA . MET A 1 205 ? 8.187 -25.892 16.778 1.00 56.03 205 MET A CA 1
ATOM 1577 C C . MET A 1 205 ? 7.331 -24.815 16.127 1.00 56.03 205 MET A C 1
ATOM 1579 O O . MET A 1 205 ? 6.262 -25.097 15.584 1.00 56.03 205 MET A O 1
ATOM 1583 N N . LEU A 1 206 ? 7.829 -23.583 16.157 1.00 55.41 206 LEU A N 1
ATOM 1584 C CA . LEU A 1 206 ? 7.283 -22.483 15.378 1.00 55.41 206 LEU A CA 1
ATOM 1585 C C . LEU A 1 206 ? 7.656 -22.710 13.907 1.00 55.41 206 LEU A C 1
ATOM 1587 O O . LEU A 1 206 ? 8.784 -22.447 13.492 1.00 55.41 206 LEU A O 1
ATOM 1591 N N . LYS A 1 207 ? 6.727 -23.237 13.113 1.00 52.56 207 LYS A N 1
ATOM 1592 C CA . LYS A 1 207 ? 6.880 -23.333 11.666 1.00 52.56 207 LYS A CA 1
ATOM 1593 C C . LYS A 1 207 ? 6.543 -21.973 11.065 1.00 52.56 207 LYS A C 1
ATOM 1595 O O . LYS A 1 207 ? 5.386 -21.548 11.049 1.00 52.56 207 LYS A O 1
ATOM 1600 N N . ILE A 1 208 ? 7.576 -21.287 10.592 1.00 54.09 208 ILE A N 1
ATOM 1601 C CA . ILE A 1 208 ? 7.435 -20.064 9.808 1.00 54.09 208 ILE A CA 1
ATOM 1602 C C . ILE A 1 208 ? 7.153 -20.506 8.373 1.00 54.09 208 ILE A C 1
ATOM 1604 O O . ILE A 1 208 ? 8.065 -20.884 7.642 1.00 54.09 208 ILE A O 1
ATOM 1608 N N . GLU A 1 209 ? 5.883 -20.527 7.976 1.00 53.28 209 GLU A N 1
ATOM 1609 C CA . GLU A 1 209 ? 5.545 -20.684 6.565 1.00 53.28 209 GLU A CA 1
ATOM 1610 C C . GLU A 1 209 ? 5.762 -19.329 5.892 1.00 53.28 209 GLU A C 1
ATOM 1612 O O . GLU A 1 209 ? 4.970 -18.404 6.039 1.00 53.28 209 GLU A O 1
ATOM 1617 N N . SER A 1 210 ? 6.887 -19.186 5.193 1.00 51.03 210 SER A N 1
ATOM 1618 C CA . SER A 1 210 ? 7.280 -17.968 4.480 1.00 51.03 210 SER A CA 1
ATOM 1619 C C . SER A 1 210 ? 6.455 -17.776 3.201 1.00 51.03 210 SER A C 1
ATOM 1621 O O . SER A 1 210 ? 7.002 -17.707 2.103 1.00 51.03 210 SER A O 1
ATOM 1623 N N . ARG A 1 211 ? 5.126 -17.749 3.320 1.00 57.00 211 ARG A N 1
ATOM 1624 C CA . ARG A 1 211 ? 4.223 -17.354 2.238 1.00 57.00 211 ARG A CA 1
ATOM 1625 C C . ARG A 1 211 ? 3.812 -15.907 2.462 1.00 57.00 211 ARG A C 1
ATOM 1627 O O . ARG A 1 211 ? 3.237 -15.568 3.499 1.00 57.00 211 ARG A O 1
ATOM 1634 N N . LEU A 1 212 ? 4.126 -15.061 1.487 1.00 57.81 212 LEU A N 1
ATOM 1635 C CA . LEU A 1 212 ? 3.611 -13.700 1.418 1.00 57.81 212 LEU A CA 1
ATOM 1636 C C . LEU A 1 212 ? 2.191 -13.799 0.850 1.00 57.81 212 LEU A C 1
ATOM 1638 O O . LEU A 1 212 ? 1.994 -13.939 -0.351 1.00 57.81 212 LEU A O 1
ATOM 1642 N N . VAL A 1 213 ? 1.187 -13.791 1.723 1.00 58.06 213 VAL A N 1
ATOM 1643 C CA . VAL A 1 213 ? -0.214 -13.682 1.315 1.00 58.06 213 VAL A CA 1
ATOM 1644 C C . VAL A 1 213 ? -0.490 -12.207 1.098 1.00 58.06 213 VAL A C 1
ATOM 1646 O O . VAL A 1 213 ? -0.569 -11.419 2.035 1.00 58.06 213 VAL A O 1
ATOM 1649 N N . SER A 1 214 ? -0.595 -11.795 -0.153 1.00 65.75 214 SER A N 1
ATOM 1650 C CA . SER A 1 214 ? -0.753 -10.383 -0.462 1.00 65.75 214 SER A CA 1
ATOM 1651 C C . SER A 1 214 ? -2.216 -9.984 -0.633 1.00 65.75 214 SER A C 1
ATOM 1653 O O . SER A 1 214 ? -3.050 -10.781 -1.060 1.00 65.75 214 SER A O 1
ATOM 1655 N N . GLN A 1 215 ? -2.525 -8.716 -0.352 1.00 84.38 215 GLN A N 1
ATOM 1656 C CA . GLN A 1 215 ? -3.813 -8.107 -0.714 1.00 84.38 215 GLN A CA 1
ATOM 1657 C C . GLN A 1 215 ? -3.971 -7.963 -2.239 1.00 84.38 215 GLN A C 1
ATOM 1659 O O . GLN A 1 215 ? -5.051 -7.632 -2.719 1.00 84.38 215 GLN A O 1
ATOM 1664 N N . LEU A 1 216 ? -2.915 -8.270 -3.003 1.00 90.88 216 LEU A N 1
ATOM 1665 C CA . LEU A 1 216 ? -2.868 -8.191 -4.461 1.00 90.88 216 LEU A CA 1
ATOM 1666 C C . LEU A 1 216 ? -4.005 -8.926 -5.169 1.00 90.88 216 LEU A C 1
ATOM 1668 O O . LEU A 1 216 ? -4.451 -8.440 -6.195 1.00 90.88 216 LEU A O 1
ATOM 1672 N N . GLY A 1 217 ? -4.496 -10.056 -4.648 1.00 91.44 217 GLY A N 1
ATOM 1673 C CA . GLY A 1 217 ? -5.635 -10.750 -5.264 1.00 91.44 217 GLY A CA 1
ATOM 1674 C C . GLY A 1 217 ? -6.903 -9.890 -5.247 1.00 91.44 217 GLY A C 1
ATOM 1675 O O . GLY A 1 217 ? -7.524 -9.677 -6.280 1.00 91.44 217 GLY A O 1
ATOM 1676 N N . GLN A 1 218 ? -7.218 -9.302 -4.088 1.00 90.00 218 GLN A N 1
ATOM 1677 C CA . GLN A 1 218 ? -8.364 -8.398 -3.932 1.00 90.00 218 GLN A CA 1
ATOM 1678 C C . GLN A 1 218 ? -8.159 -7.093 -4.708 1.00 90.00 218 GLN A C 1
ATOM 1680 O O . GLN A 1 218 ? -9.093 -6.584 -5.322 1.00 90.00 218 GLN A O 1
ATOM 1685 N N . LEU A 1 219 ? -6.929 -6.567 -4.720 1.00 92.94 219 LEU A N 1
ATOM 1686 C CA . LEU A 1 219 ? -6.591 -5.398 -5.531 1.00 92.94 219 LEU A CA 1
ATOM 1687 C C . LEU A 1 219 ? -6.740 -5.693 -7.019 1.00 92.94 219 LEU A C 1
ATOM 1689 O O . LEU A 1 219 ? -7.252 -4.853 -7.740 1.00 92.94 219 LEU A O 1
ATOM 1693 N N . LYS A 1 220 ? -6.355 -6.880 -7.484 1.00 93.75 220 LYS A N 1
ATOM 1694 C CA . LYS A 1 220 ? -6.524 -7.278 -8.880 1.00 93.75 220 LYS A CA 1
ATOM 16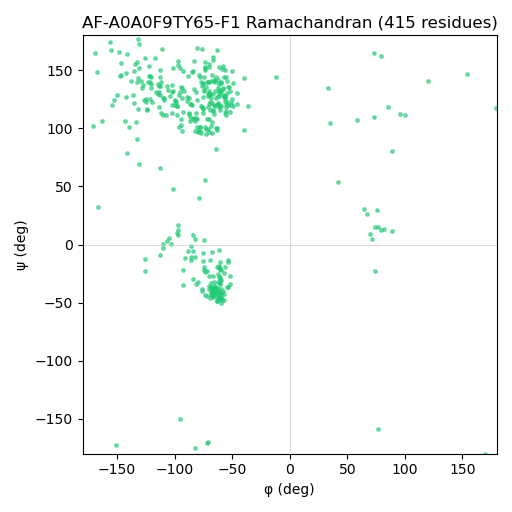95 C C . LYS A 1 220 ? -7.993 -7.400 -9.270 1.00 93.75 220 LYS A C 1
ATOM 1697 O O . LYS A 1 220 ? -8.346 -7.016 -10.377 1.00 93.75 220 LYS A O 1
ATOM 1702 N N . ASP A 1 221 ? -8.839 -7.876 -8.358 1.00 91.88 221 ASP A N 1
ATOM 1703 C CA . ASP A 1 221 ? -10.289 -7.913 -8.568 1.00 91.88 221 ASP A CA 1
ATOM 1704 C C . ASP A 1 221 ? -10.901 -6.500 -8.658 1.00 91.88 221 ASP A C 1
ATOM 1706 O O . ASP A 1 221 ? -11.884 -6.296 -9.372 1.00 91.88 221 ASP A O 1
ATOM 1710 N N . ALA A 1 222 ? -10.337 -5.525 -7.935 1.00 92.50 222 ALA A N 1
ATOM 1711 C CA . ALA A 1 222 ? -10.772 -4.126 -7.962 1.00 92.50 222 ALA A CA 1
ATOM 1712 C C . ALA A 1 222 ? -10.158 -3.314 -9.121 1.00 92.50 222 ALA A C 1
ATOM 1714 O O . ALA A 1 222 ? -10.784 -2.375 -9.612 1.00 92.50 222 ALA A O 1
ATOM 1715 N N . PHE A 1 223 ? -8.955 -3.686 -9.558 1.00 94.06 223 PHE A N 1
ATOM 1716 C CA . PHE A 1 223 ? -8.144 -2.990 -10.548 1.00 94.06 223 PHE A CA 1
ATOM 1717 C C . PHE A 1 223 ? -7.609 -3.979 -11.588 1.00 94.06 223 PHE A C 1
ATOM 1719 O O . PHE A 1 223 ? -6.498 -4.507 -11.471 1.00 94.06 223 PHE A O 1
ATOM 1726 N N . ASP A 1 224 ? -8.369 -4.171 -12.668 1.00 92.00 224 ASP A N 1
ATOM 1727 C CA . ASP A 1 224 ? -7.966 -5.016 -13.804 1.00 92.00 224 ASP A CA 1
ATOM 1728 C C . ASP A 1 224 ? -6.622 -4.555 -14.423 1.00 92.00 224 ASP A C 1
ATOM 1730 O O . ASP A 1 224 ? -5.905 -5.353 -15.037 1.00 92.00 224 ASP A O 1
ATOM 1734 N N . GLY A 1 225 ? -6.269 -3.272 -14.249 1.00 94.06 225 GLY A N 1
ATOM 1735 C CA . GLY A 1 225 ? -5.008 -2.660 -14.675 1.00 94.06 225 GLY A CA 1
ATOM 1736 C C . GLY A 1 225 ? -3.762 -3.114 -13.902 1.00 94.06 225 GLY A C 1
ATOM 1737 O O . GLY A 1 225 ? -2.648 -2.891 -14.385 1.00 94.06 225 GLY A O 1
ATOM 1738 N N . LEU A 1 226 ? -3.911 -3.790 -12.755 1.00 96.50 226 LEU A N 1
ATOM 1739 C CA . LEU A 1 226 ? -2.795 -4.383 -12.018 1.00 96.50 226 LEU A CA 1
ATOM 1740 C C . LEU A 1 226 ? -2.259 -5.598 -12.783 1.00 96.50 226 LEU A C 1
ATOM 1742 O O . LEU A 1 226 ? -2.838 -6.693 -12.760 1.00 96.50 226 LEU A O 1
ATOM 1746 N N . THR A 1 227 ? -1.163 -5.386 -13.513 1.00 95.44 227 THR A N 1
ATOM 1747 C CA . THR A 1 227 ? -0.679 -6.340 -14.527 1.00 95.44 227 THR A CA 1
ATOM 1748 C C . THR A 1 227 ? 0.764 -6.782 -14.344 1.00 95.44 227 THR A C 1
ATOM 1750 O O . THR A 1 227 ? 1.097 -7.872 -14.809 1.00 95.44 227 THR A O 1
ATOM 1753 N N . ALA A 1 228 ? 1.598 -6.001 -13.655 1.00 98.00 228 ALA A N 1
ATOM 1754 C CA . ALA A 1 228 ? 3.013 -6.306 -13.477 1.00 98.00 228 ALA A CA 1
ATOM 1755 C C . ALA A 1 228 ? 3.483 -6.094 -12.032 1.00 98.00 228 ALA A C 1
ATOM 1757 O O . ALA A 1 228 ? 2.963 -5.235 -11.317 1.00 98.00 228 ALA A O 1
ATOM 1758 N N . GLY A 1 229 ? 4.476 -6.889 -11.632 1.00 98.06 229 GLY A N 1
ATOM 1759 C CA . GLY A 1 229 ? 5.199 -6.768 -10.370 1.00 98.06 229 GLY A CA 1
ATOM 1760 C C . GLY A 1 229 ? 6.709 -6.711 -10.607 1.00 98.06 229 GLY A C 1
ATOM 1761 O O . GLY A 1 229 ? 7.221 -7.479 -11.424 1.00 98.06 229 GLY A O 1
ATOM 1762 N N . ILE A 1 230 ? 7.416 -5.826 -9.905 1.00 98.31 230 ILE A N 1
ATOM 1763 C CA . ILE A 1 230 ? 8.878 -5.689 -9.929 1.00 98.31 230 ILE A CA 1
ATOM 1764 C C . ILE A 1 230 ? 9.429 -6.086 -8.559 1.00 98.31 230 ILE A C 1
ATOM 1766 O O . ILE A 1 230 ? 8.919 -5.642 -7.532 1.00 98.31 230 ILE A O 1
ATOM 1770 N N . THR A 1 231 ? 10.446 -6.942 -8.529 1.00 97.69 231 THR A N 1
ATOM 1771 C CA . THR A 1 231 ? 11.077 -7.409 -7.284 1.00 97.69 231 THR A CA 1
ATOM 1772 C C . THR A 1 231 ? 12.511 -7.863 -7.526 1.00 97.69 231 THR A C 1
ATOM 1774 O O . THR A 1 231 ? 12.913 -8.078 -8.665 1.00 97.69 231 THR A O 1
ATOM 1777 N N . ASP A 1 232 ? 13.271 -8.054 -6.457 1.00 96.06 232 ASP A N 1
ATOM 1778 C CA . ASP A 1 232 ? 14.621 -8.600 -6.458 1.00 96.06 232 ASP A CA 1
ATOM 1779 C C . ASP A 1 232 ? 14.706 -10.009 -5.846 1.00 96.06 232 ASP A C 1
ATOM 1781 O O . ASP A 1 232 ? 15.777 -10.613 -5.835 1.00 96.06 232 ASP A O 1
ATOM 1785 N N . ASN A 1 233 ? 13.597 -10.559 -5.330 1.00 95.31 233 ASN A N 1
ATOM 1786 C CA . ASN A 1 233 ? 13.612 -11.798 -4.556 1.00 95.31 233 ASN A CA 1
ATOM 1787 C C . ASN A 1 233 ? 12.514 -12.795 -4.953 1.00 95.31 233 ASN A C 1
ATOM 1789 O O . ASN A 1 233 ? 11.449 -12.459 -5.469 1.00 95.31 233 ASN A O 1
ATOM 1793 N N . THR A 1 234 ? 12.785 -14.073 -4.680 1.00 94.81 234 THR A N 1
ATOM 1794 C CA . THR A 1 234 ? 11.950 -15.201 -5.120 1.00 94.81 234 THR A CA 1
ATOM 1795 C C . THR A 1 234 ? 10.584 -15.260 -4.446 1.00 94.81 234 THR A C 1
ATOM 1797 O O . THR A 1 234 ? 9.619 -15.692 -5.072 1.00 94.81 234 THR A O 1
ATOM 1800 N N . LEU A 1 235 ? 10.480 -14.839 -3.181 1.00 92.44 235 LEU A N 1
ATOM 1801 C CA . LEU A 1 235 ? 9.226 -14.906 -2.427 1.00 92.44 235 LEU A CA 1
ATOM 1802 C C . LEU A 1 235 ? 8.199 -13.911 -2.968 1.00 92.44 235 LEU A C 1
ATOM 1804 O O . LEU A 1 235 ? 7.045 -14.278 -3.185 1.00 92.44 235 LEU A O 1
ATOM 1808 N N . SER A 1 236 ? 8.620 -12.670 -3.207 1.00 94.31 236 SER A N 1
ATOM 1809 C CA . SER A 1 236 ? 7.761 -11.639 -3.790 1.00 94.31 236 SER A CA 1
ATOM 1810 C C . SER A 1 236 ? 7.426 -11.957 -5.251 1.00 94.31 236 SER A C 1
ATOM 1812 O O . SER A 1 236 ? 6.278 -11.802 -5.661 1.00 94.31 236 SER A O 1
ATOM 1814 N N . ALA A 1 237 ? 8.382 -12.505 -6.012 1.00 96.06 237 ALA A N 1
ATOM 1815 C CA . ALA A 1 237 ? 8.156 -12.967 -7.383 1.00 96.06 237 ALA A CA 1
ATOM 1816 C C . ALA A 1 237 ? 7.072 -14.055 -7.449 1.00 96.06 237 ALA A C 1
ATOM 1818 O O . ALA A 1 237 ? 6.148 -13.957 -8.256 1.00 96.06 237 ALA A O 1
ATOM 1819 N N . GLN A 1 238 ? 7.129 -15.049 -6.555 1.00 94.62 238 GLN A N 1
ATOM 1820 C CA . GLN A 1 238 ? 6.081 -16.063 -6.440 1.00 94.62 238 GLN A CA 1
ATOM 1821 C C . GLN A 1 238 ? 4.724 -15.434 -6.098 1.00 94.62 238 GLN A C 1
ATOM 1823 O O . GLN A 1 238 ? 3.732 -15.743 -6.747 1.00 94.62 238 GLN A O 1
ATOM 1828 N N . ALA A 1 239 ? 4.675 -14.515 -5.129 1.00 93.56 239 ALA A N 1
ATOM 1829 C CA . ALA A 1 239 ? 3.428 -13.868 -4.723 1.00 93.56 239 ALA A CA 1
ATOM 1830 C C . ALA A 1 239 ? 2.787 -13.044 -5.856 1.00 93.56 239 ALA A C 1
ATOM 1832 O O . ALA A 1 239 ? 1.565 -13.044 -5.995 1.00 93.56 239 ALA A O 1
ATOM 1833 N N . PHE A 1 240 ? 3.592 -12.367 -6.682 1.00 96.12 240 PHE A N 1
ATOM 1834 C CA . PHE A 1 240 ? 3.115 -11.673 -7.881 1.00 96.12 240 PHE A CA 1
ATOM 1835 C C . PHE A 1 240 ? 2.596 -12.646 -8.948 1.00 96.12 240 PHE A C 1
ATOM 1837 O O . PHE A 1 240 ? 1.544 -12.404 -9.543 1.00 96.12 240 PHE A O 1
ATOM 1844 N N . ALA A 1 241 ? 3.290 -13.761 -9.171 1.00 96.06 241 ALA A N 1
ATOM 1845 C CA . ALA A 1 241 ? 2.867 -14.775 -10.131 1.00 96.06 241 ALA A CA 1
ATOM 1846 C C . ALA A 1 241 ? 1.583 -15.504 -9.702 1.00 96.06 241 ALA A C 1
ATOM 1848 O O . ALA A 1 241 ? 0.718 -15.755 -10.540 1.00 96.06 241 ALA A O 1
ATOM 1849 N N . ASP A 1 242 ? 1.414 -15.778 -8.405 1.00 93.94 242 ASP A N 1
ATOM 1850 C CA . ASP A 1 242 ? 0.243 -16.468 -7.844 1.00 93.94 242 ASP A CA 1
ATOM 1851 C C . ASP A 1 242 ? -1.069 -15.703 -8.090 1.00 93.94 242 ASP A C 1
ATOM 1853 O O . ASP A 1 242 ? -2.136 -16.309 -8.198 1.00 93.94 242 ASP A O 1
ATOM 1857 N N . VAL A 1 243 ? -1.001 -14.373 -8.217 1.00 94.38 243 VAL A N 1
ATOM 1858 C CA . VAL A 1 243 ? -2.146 -13.522 -8.587 1.00 94.38 243 VAL A CA 1
ATOM 1859 C C . VAL A 1 243 ? -2.177 -13.183 -10.088 1.00 94.38 243 VAL A C 1
ATOM 1861 O O . VAL A 1 243 ? -2.988 -12.373 -10.529 1.00 94.38 243 VAL A O 1
ATOM 1864 N N . GLY A 1 244 ? -1.314 -13.798 -10.899 1.00 95.50 244 GLY A N 1
ATOM 1865 C CA . GLY A 1 244 ? -1.299 -13.657 -12.356 1.00 95.50 244 GLY A CA 1
ATOM 1866 C C . GLY A 1 244 ? -0.714 -12.340 -12.877 1.00 95.50 244 GLY A C 1
ATOM 1867 O O . GLY A 1 244 ? -1.155 -11.863 -13.925 1.00 95.50 244 GLY A O 1
ATOM 1868 N N . LEU A 1 245 ? 0.232 -11.725 -12.160 1.00 97.00 245 LEU A N 1
ATOM 1869 C CA . LEU A 1 245 ? 1.010 -10.592 -12.679 1.00 97.00 245 LEU A CA 1
ATOM 1870 C C . LEU A 1 245 ? 2.212 -11.087 -13.484 1.00 97.00 245 LEU A C 1
ATOM 1872 O O . LEU A 1 245 ? 2.798 -12.118 -13.161 1.00 97.00 245 LEU A O 1
ATOM 1876 N N . SER A 1 246 ? 2.620 -10.328 -14.506 1.00 97.69 246 SER A N 1
ATOM 1877 C CA . SER A 1 246 ? 3.935 -10.537 -15.114 1.00 97.69 246 SER A CA 1
ATOM 1878 C C . SER A 1 246 ? 5.023 -10.067 -14.158 1.00 97.69 246 SER A C 1
ATOM 1880 O O . SER A 1 246 ? 4.981 -8.934 -13.676 1.00 97.69 246 SER A O 1
ATOM 1882 N N . VAL A 1 247 ? 5.991 -10.937 -13.890 1.00 98.00 247 VAL A N 1
ATOM 1883 C CA . VAL A 1 247 ? 7.041 -10.688 -12.904 1.00 98.00 247 VAL A CA 1
ATOM 1884 C C . VAL A 1 247 ? 8.311 -10.223 -13.601 1.00 98.00 247 VAL A C 1
ATOM 1886 O O . VAL A 1 247 ? 8.838 -10.913 -14.473 1.00 98.00 247 VAL A O 1
ATOM 1889 N N . HIS A 1 248 ? 8.812 -9.067 -13.185 1.00 98.12 248 HIS A N 1
ATOM 1890 C CA . HIS A 1 248 ? 10.076 -8.499 -13.630 1.00 98.12 248 HIS A CA 1
ATOM 1891 C C . HIS A 1 248 ? 11.062 -8.557 -12.466 1.00 98.12 248 HIS A C 1
ATOM 1893 O O . HIS A 1 248 ? 10.867 -7.896 -11.447 1.00 98.12 248 HIS A O 1
ATOM 1899 N N . MET A 1 249 ? 12.091 -9.392 -12.595 1.00 97.56 249 MET A N 1
ATOM 1900 C CA . MET A 1 249 ? 13.105 -9.547 -11.559 1.00 97.56 249 MET A CA 1
ATOM 1901 C C . MET A 1 249 ? 14.331 -8.702 -11.879 1.00 97.56 249 MET A C 1
ATOM 1903 O O . MET A 1 249 ? 14.985 -8.936 -12.900 1.00 97.56 249 MET A O 1
ATOM 1907 N N . VAL A 1 250 ? 14.641 -7.763 -10.987 1.00 96.31 250 VAL A N 1
ATOM 1908 C CA . VAL A 1 250 ? 15.888 -6.992 -10.985 1.00 96.31 250 VAL A CA 1
ATOM 1909 C C . VAL A 1 250 ? 16.927 -7.678 -10.092 1.00 96.31 250 VAL A C 1
ATOM 1911 O O . VAL A 1 250 ? 16.585 -8.364 -9.131 1.00 96.31 250 VAL A O 1
ATOM 1914 N N . GLY A 1 251 ? 18.212 -7.544 -10.413 1.00 91.81 251 GLY A N 1
ATOM 1915 C CA . GLY A 1 251 ? 19.294 -8.126 -9.612 1.00 91.81 251 GLY A CA 1
ATOM 1916 C C . GLY A 1 251 ? 19.504 -9.641 -9.786 1.00 91.81 251 GLY A C 1
ATOM 1917 O O . GLY A 1 251 ? 19.162 -10.243 -10.806 1.00 91.81 251 GLY A O 1
ATOM 1918 N N . TRP A 1 252 ? 20.146 -10.259 -8.787 1.00 89.06 252 TRP A N 1
ATOM 1919 C CA . TRP A 1 252 ? 20.879 -11.531 -8.940 1.00 89.06 252 TRP A CA 1
ATOM 1920 C C . TRP A 1 252 ? 20.242 -12.749 -8.261 1.00 89.06 252 TRP A C 1
ATOM 1922 O O . TRP A 1 252 ? 20.832 -13.831 -8.289 1.00 89.06 252 TRP A O 1
ATOM 1932 N N . ALA A 1 253 ? 19.086 -12.604 -7.603 1.00 91.56 253 ALA A N 1
ATOM 1933 C CA . ALA A 1 253 ? 18.433 -13.738 -6.942 1.00 91.56 253 ALA A CA 1
ATOM 1934 C C . ALA A 1 253 ? 18.134 -14.854 -7.950 1.00 91.56 253 ALA A C 1
ATOM 1936 O O . ALA A 1 253 ? 17.961 -14.565 -9.125 1.00 91.56 253 ALA A O 1
ATOM 1937 N N . ALA A 1 254 ? 18.051 -16.117 -7.526 1.00 92.00 254 ALA A N 1
ATOM 1938 C CA . ALA A 1 254 ? 17.686 -17.229 -8.414 1.00 92.00 254 ALA A CA 1
ATOM 1939 C C . ALA A 1 254 ? 16.229 -17.119 -8.909 1.00 92.00 254 ALA A C 1
ATOM 1941 O O . ALA A 1 254 ? 15.436 -16.390 -8.320 1.00 92.00 254 ALA A O 1
ATOM 1942 N N . ASP A 1 255 ? 15.875 -17.818 -9.992 1.00 93.25 255 ASP A N 1
ATOM 1943 C CA . ASP A 1 255 ? 14.482 -17.869 -10.457 1.00 93.25 255 ASP A CA 1
ATOM 1944 C C . ASP A 1 255 ? 13.617 -18.655 -9.451 1.00 93.25 255 ASP A C 1
ATOM 1946 O O . ASP A 1 255 ? 14.069 -19.682 -8.925 1.00 93.25 255 ASP A O 1
ATOM 1950 N N . PRO A 1 256 ? 12.373 -18.225 -9.174 1.00 92.12 256 PRO A N 1
ATOM 1951 C CA . PRO A 1 256 ? 11.429 -19.046 -8.431 1.00 92.12 256 PRO A CA 1
ATOM 1952 C C . PRO A 1 256 ? 11.056 -20.291 -9.246 1.00 92.12 256 PRO A C 1
ATOM 1954 O O . PRO A 1 256 ? 10.865 -20.242 -10.461 1.00 92.12 256 PRO A O 1
ATOM 1957 N N . VAL A 1 257 ? 10.930 -21.434 -8.573 1.00 93.06 257 VAL A N 1
ATOM 1958 C CA . VAL A 1 257 ? 10.601 -22.703 -9.234 1.00 93.06 257 VAL A CA 1
ATOM 1959 C C . VAL A 1 257 ? 9.178 -22.653 -9.790 1.00 93.06 257 VAL A C 1
ATOM 1961 O O . VAL A 1 257 ? 8.223 -22.500 -9.036 1.00 93.06 257 VAL A O 1
ATOM 1964 N N . GLY A 1 258 ? 9.035 -22.860 -11.100 1.00 94.81 258 GLY A N 1
ATOM 1965 C CA . GLY A 1 258 ? 7.726 -22.938 -11.757 1.00 94.81 258 GLY A CA 1
ATOM 1966 C C . GLY A 1 258 ? 7.064 -21.584 -12.025 1.00 94.81 258 GLY A C 1
ATOM 1967 O O . GLY A 1 258 ? 5.886 -21.558 -12.371 1.00 94.81 258 GLY A O 1
ATOM 1968 N N . VAL A 1 259 ? 7.806 -20.483 -11.889 1.00 96.00 259 VAL A N 1
ATOM 1969 C CA . VAL A 1 259 ? 7.340 -19.132 -12.214 1.00 96.00 259 VAL A CA 1
ATOM 1970 C C . VAL A 1 259 ? 8.120 -18.600 -13.408 1.00 96.00 259 VAL A C 1
ATOM 1972 O O . VAL A 1 259 ? 9.348 -18.605 -13.409 1.00 96.00 259 VAL A O 1
ATOM 1975 N N . GLU A 1 260 ? 7.404 -18.120 -14.422 1.00 96.50 260 GLU A N 1
ATOM 1976 C CA . GLU A 1 260 ? 8.009 -17.391 -15.534 1.00 96.50 260 GLU A CA 1
ATOM 1977 C C . GLU A 1 260 ? 8.343 -15.965 -15.081 1.00 96.50 260 GLU A C 1
ATOM 1979 O O . GLU A 1 260 ? 7.455 -15.201 -14.695 1.00 96.50 260 GLU A O 1
ATOM 1984 N N . VAL A 1 261 ? 9.629 -15.612 -15.115 1.00 96.81 261 VAL A N 1
ATOM 1985 C CA . VAL A 1 261 ? 10.119 -14.279 -14.751 1.00 96.81 261 VAL A CA 1
ATOM 1986 C C . VAL A 1 261 ? 10.870 -13.652 -15.920 1.00 96.81 261 VAL A C 1
ATOM 1988 O O . VAL A 1 261 ? 11.647 -14.311 -16.609 1.00 96.81 261 VAL A O 1
ATOM 1991 N N . SER A 1 262 ? 10.664 -12.355 -16.131 1.00 97.00 262 SER A N 1
ATOM 1992 C CA . SER A 1 262 ? 11.492 -11.553 -17.028 1.00 97.00 262 SER A CA 1
ATOM 1993 C C . SER A 1 262 ? 12.676 -11.014 -16.238 1.00 97.00 262 SER A C 1
ATOM 1995 O O . SER A 1 262 ? 12.501 -10.166 -15.362 1.00 97.00 262 SER A O 1
ATOM 1997 N N . ARG A 1 263 ? 13.887 -11.480 -16.549 1.00 95.56 263 ARG A N 1
ATOM 1998 C CA . ARG A 1 263 ? 15.117 -10.879 -16.020 1.00 95.56 263 ARG A CA 1
ATOM 1999 C C . ARG A 1 263 ? 15.346 -9.528 -16.669 1.00 95.56 263 ARG A C 1
ATOM 2001 O O . ARG A 1 263 ? 15.248 -9.423 -17.887 1.00 95.56 263 ARG A O 1
ATOM 2008 N N . THR A 1 264 ? 15.589 -8.517 -15.846 1.00 96.06 264 THR A N 1
ATOM 2009 C CA . THR A 1 264 ? 15.761 -7.140 -16.303 1.00 96.06 264 THR A CA 1
ATOM 2010 C C . THR A 1 264 ? 16.737 -6.394 -15.399 1.00 96.06 264 THR A C 1
ATOM 2012 O O . THR A 1 264 ? 17.030 -6.828 -14.284 1.00 96.06 264 THR A O 1
ATOM 2015 N N . SER A 1 265 ? 17.216 -5.245 -15.855 1.00 96.56 265 SER A N 1
ATOM 2016 C CA . SER A 1 265 ? 17.840 -4.223 -15.007 1.00 96.56 265 SER A CA 1
ATOM 2017 C C . SER A 1 265 ? 16.960 -2.976 -14.912 1.00 96.56 265 SER A C 1
ATOM 2019 O O . SER A 1 265 ? 16.009 -2.821 -15.685 1.00 96.56 265 SER A O 1
ATOM 2021 N N . TRP A 1 266 ? 17.282 -2.065 -13.991 1.00 97.25 266 TRP A N 1
ATOM 2022 C CA . TRP A 1 266 ? 16.632 -0.753 -13.937 1.00 97.25 266 TRP A CA 1
ATOM 2023 C C . TRP A 1 266 ? 16.855 0.047 -15.231 1.00 97.25 266 TRP A C 1
ATOM 2025 O O . TRP A 1 266 ? 15.890 0.561 -15.794 1.00 97.25 266 TRP A O 1
ATOM 2035 N N . ALA A 1 267 ? 18.070 0.027 -15.789 1.00 96.56 267 ALA A N 1
ATOM 2036 C CA . ALA A 1 267 ? 18.382 0.639 -17.084 1.00 96.56 267 ALA A CA 1
ATOM 2037 C C . ALA A 1 267 ? 17.520 0.091 -18.241 1.00 96.56 267 ALA A C 1
ATOM 2039 O O . ALA A 1 267 ? 17.048 0.835 -19.106 1.00 96.56 267 ALA A O 1
ATOM 2040 N N . GLU A 1 268 ? 17.268 -1.220 -18.265 1.00 97.06 268 GLU A N 1
ATOM 2041 C CA . GLU A 1 268 ? 16.391 -1.837 -19.265 1.00 97.06 268 GLU A CA 1
ATOM 2042 C C . GLU A 1 268 ? 14.925 -1.423 -19.080 1.00 97.06 268 GLU A C 1
ATOM 2044 O O . GLU A 1 268 ? 14.235 -1.179 -20.074 1.00 97.06 268 GLU A O 1
ATOM 2049 N N . LEU A 1 269 ? 14.462 -1.267 -17.834 1.00 97.06 269 LEU A N 1
ATOM 2050 C CA . LEU A 1 269 ? 13.109 -0.798 -17.513 1.00 97.06 269 LEU A CA 1
ATOM 2051 C C . LEU A 1 269 ? 12.874 0.664 -17.916 1.00 97.06 269 LEU A C 1
ATOM 2053 O O . LEU A 1 269 ? 11.741 1.016 -18.251 1.00 97.06 269 LEU A O 1
ATOM 2057 N N . ILE A 1 270 ? 13.919 1.501 -17.969 1.00 96.62 270 ILE A N 1
ATOM 2058 C CA . ILE A 1 270 ? 13.827 2.842 -18.573 1.00 96.62 270 ILE A CA 1
ATOM 2059 C C . ILE A 1 270 ? 13.403 2.710 -20.036 1.00 96.62 270 ILE A C 1
ATOM 2061 O O . ILE A 1 270 ? 12.500 3.413 -20.490 1.00 96.62 270 ILE A O 1
ATOM 2065 N N . SER A 1 271 ? 14.042 1.811 -20.785 1.00 96.69 271 SER A N 1
ATOM 2066 C CA . SER A 1 271 ? 13.795 1.651 -22.221 1.00 96.69 271 SER A CA 1
ATOM 2067 C C . SER A 1 271 ? 12.491 0.905 -22.514 1.00 96.69 271 SER A C 1
ATOM 2069 O O . SER A 1 271 ? 11.773 1.275 -23.443 1.00 96.69 271 SER A O 1
ATOM 2071 N N . ASN A 1 272 ? 12.170 -0.108 -21.706 1.00 96.88 272 ASN A N 1
ATOM 2072 C CA . ASN A 1 272 ? 11.061 -1.036 -21.916 1.00 96.88 272 ASN A CA 1
ATOM 2073 C C . ASN A 1 272 ? 10.209 -1.191 -20.643 1.00 96.88 272 ASN A C 1
ATOM 2075 O O . ASN A 1 272 ? 10.214 -2.258 -20.021 1.00 96.88 272 ASN A O 1
ATOM 2079 N N . PRO A 1 273 ? 9.461 -0.151 -20.233 1.00 96.31 273 PRO A N 1
ATOM 2080 C CA . PRO A 1 273 ? 8.650 -0.226 -19.028 1.00 96.31 273 PRO A CA 1
ATOM 2081 C C . PRO A 1 273 ? 7.523 -1.267 -19.190 1.00 96.31 273 PRO A C 1
ATOM 2083 O O . PRO A 1 273 ? 6.877 -1.311 -20.243 1.00 96.31 273 PRO A O 1
ATOM 2086 N N . PRO A 1 274 ? 7.213 -2.073 -18.158 1.00 95.69 274 PRO A N 1
ATOM 2087 C CA . PRO A 1 274 ? 6.214 -3.142 -18.207 1.00 95.69 274 PRO A CA 1
ATOM 2088 C C . PRO A 1 274 ? 4.774 -2.619 -18.082 1.00 95.69 274 PRO A C 1
ATOM 2090 O O . PRO A 1 274 ? 3.925 -3.216 -17.422 1.00 95.69 274 PRO A O 1
ATOM 2093 N N . VAL A 1 275 ? 4.477 -1.491 -18.727 1.00 93.88 275 VAL A N 1
ATOM 2094 C CA . VAL A 1 275 ? 3.147 -0.882 -18.733 1.00 93.88 275 VAL A CA 1
ATOM 2095 C C . VAL A 1 275 ? 2.339 -1.508 -19.862 1.00 93.88 275 VAL A C 1
ATOM 2097 O O . VAL A 1 275 ? 2.547 -1.219 -21.041 1.00 93.88 275 VAL A O 1
ATOM 2100 N N . LYS A 1 276 ? 1.388 -2.371 -19.508 1.00 90.00 276 LYS A N 1
ATOM 2101 C CA . LYS A 1 276 ? 0.380 -2.856 -20.453 1.00 90.00 276 LYS A CA 1
ATOM 2102 C C . LYS A 1 276 ? -0.865 -1.984 -20.314 1.00 90.00 276 LYS A C 1
ATOM 2104 O O . LYS A 1 276 ? -1.317 -1.781 -19.188 1.00 90.00 276 LYS A O 1
ATOM 2109 N N . PRO A 1 277 ? -1.449 -1.479 -21.417 1.00 82.75 277 PRO A N 1
ATOM 2110 C CA . PRO A 1 277 ? -2.715 -0.769 -21.326 1.00 82.75 277 PRO A CA 1
ATOM 2111 C C . PRO A 1 277 ? -3.751 -1.707 -20.708 1.00 82.75 277 PRO A C 1
ATOM 2113 O O . PRO A 1 277 ? -3.841 -2.877 -21.104 1.00 82.75 277 PRO A O 1
ATOM 2116 N N . ALA A 1 278 ? -4.528 -1.207 -19.745 1.00 77.06 278 ALA A N 1
ATOM 2117 C CA . ALA A 1 278 ? -5.612 -1.991 -19.184 1.00 77.06 278 ALA A CA 1
ATOM 2118 C C . ALA A 1 278 ? -6.527 -2.418 -20.3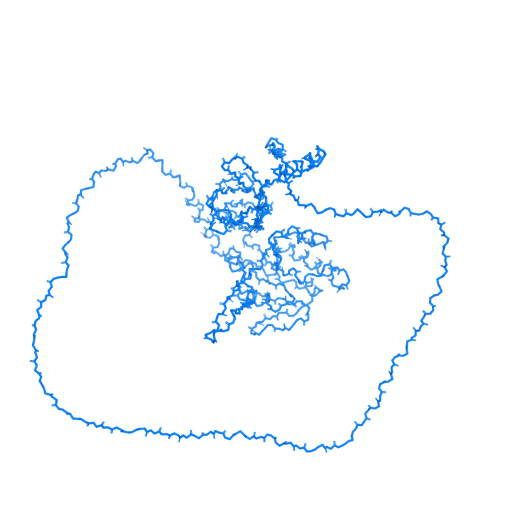36 1.00 77.06 278 ALA A C 1
ATOM 2120 O O . ALA A 1 278 ? -6.956 -1.610 -21.169 1.00 77.06 278 ALA A O 1
ATOM 2121 N N . ARG A 1 279 ? -6.805 -3.721 -20.431 1.00 74.56 279 ARG A N 1
ATOM 2122 C CA . ARG A 1 279 ? -7.830 -4.203 -21.352 1.00 74.56 279 ARG A CA 1
ATOM 2123 C C . ARG A 1 279 ? -9.141 -3.617 -20.857 1.00 74.56 279 ARG A C 1
ATOM 2125 O O . ARG A 1 279 ? -9.687 -4.178 -19.919 1.00 74.56 279 ARG A O 1
ATOM 2132 N N . ARG A 1 280 ? -9.624 -2.533 -21.485 1.00 66.50 280 ARG A N 1
ATOM 2133 C CA . ARG A 1 280 ? -10.927 -1.902 -21.203 1.00 66.50 280 ARG A CA 1
ATOM 2134 C C . ARG A 1 280 ? -11.964 -2.985 -20.949 1.00 66.50 280 ARG A C 1
ATOM 2136 O O . ARG A 1 280 ? -12.479 -3.605 -21.890 1.00 66.50 280 ARG A O 1
ATOM 2143 N N . SER A 1 281 ? -12.228 -3.267 -19.679 1.00 58.75 281 SER A N 1
ATOM 2144 C CA . SER A 1 281 ? -13.076 -4.386 -19.337 1.00 58.75 281 SER A CA 1
ATOM 2145 C C . SER A 1 281 ? -14.493 -3.858 -19.499 1.00 58.75 281 SER A C 1
ATOM 2147 O O . SER A 1 281 ? -14.986 -3.015 -18.754 1.00 58.75 281 SER A O 1
ATOM 2149 N N . ARG A 1 282 ? -15.195 -4.324 -20.541 1.00 61.62 282 ARG A N 1
ATOM 2150 C CA . ARG A 1 282 ? -16.615 -3.975 -20.761 1.00 61.62 282 ARG A CA 1
ATOM 2151 C C . ARG A 1 282 ? -17.486 -4.265 -19.519 1.00 61.62 282 ARG A C 1
ATOM 2153 O O . ARG A 1 282 ? -18.615 -3.787 -19.442 1.00 61.62 282 ARG A O 1
ATOM 2160 N N . ARG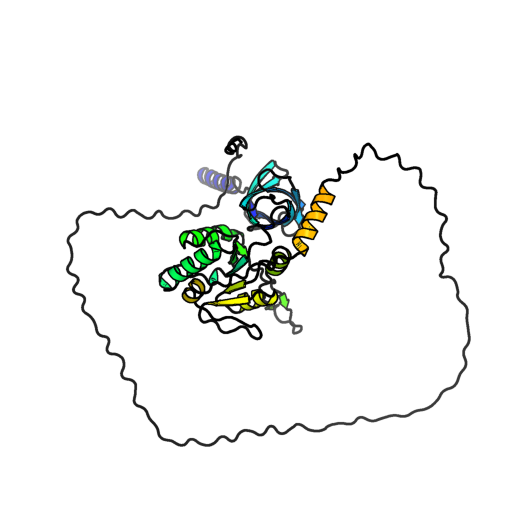 A 1 283 ? -16.970 -5.043 -18.558 1.00 61.50 283 ARG A N 1
ATOM 2161 C CA . ARG A 1 283 ? -17.578 -5.371 -17.265 1.00 61.50 283 ARG A CA 1
ATOM 2162 C C . ARG A 1 283 ? -17.600 -4.201 -16.276 1.00 61.50 283 ARG A C 1
ATOM 2164 O O . ARG A 1 283 ? -18.660 -3.994 -15.686 1.00 61.50 283 ARG A O 1
ATOM 2171 N N . ALA A 1 284 ? -16.522 -3.429 -16.118 1.00 57.47 284 ALA A N 1
ATOM 2172 C CA . ALA A 1 284 ? -16.478 -2.325 -15.149 1.00 57.47 284 ALA A CA 1
ATOM 2173 C C . ALA A 1 284 ? -17.517 -1.236 -15.479 1.00 57.47 284 ALA A C 1
ATOM 2175 O O . ALA A 1 284 ? -18.327 -0.849 -14.631 1.00 57.47 284 ALA A O 1
ATOM 2176 N N . ALA A 1 285 ? -17.622 -0.870 -16.762 1.00 57.88 285 ALA A N 1
ATOM 2177 C CA . ALA A 1 285 ? -18.634 0.067 -17.255 1.00 57.88 285 ALA A CA 1
ATOM 2178 C C . ALA A 1 285 ? -20.084 -0.413 -17.017 1.00 57.88 285 ALA A C 1
ATOM 2180 O O . ALA A 1 285 ? -20.992 0.398 -16.831 1.00 57.88 285 ALA A O 1
ATOM 2181 N N . ALA A 1 286 ? -20.326 -1.728 -17.010 1.00 60.16 286 ALA A N 1
ATOM 2182 C CA . ALA A 1 286 ? -21.648 -2.297 -16.750 1.00 60.16 286 ALA A CA 1
ATOM 2183 C C . ALA A 1 286 ? -21.979 -2.378 -15.247 1.00 60.16 286 ALA A C 1
ATOM 2185 O O . ALA A 1 286 ? -23.141 -2.213 -14.867 1.00 60.16 286 ALA A O 1
ATOM 2186 N N . ALA A 1 287 ? -20.979 -2.619 -14.393 1.00 61.94 287 ALA A N 1
ATOM 2187 C CA . ALA A 1 287 ? -21.144 -2.706 -12.943 1.00 61.94 287 ALA A CA 1
ATOM 2188 C C . ALA A 1 287 ? -21.376 -1.328 -12.302 1.00 61.94 287 ALA A C 1
ATOM 2190 O O . ALA A 1 287 ? -22.303 -1.190 -11.499 1.00 61.94 287 ALA A O 1
ATOM 2191 N N . SER A 1 288 ? -20.618 -0.308 -12.722 1.00 56.19 288 SER A N 1
ATOM 2192 C CA . SER A 1 288 ? -20.804 1.083 -12.279 1.00 56.19 288 SER A CA 1
ATOM 2193 C C . SER A 1 288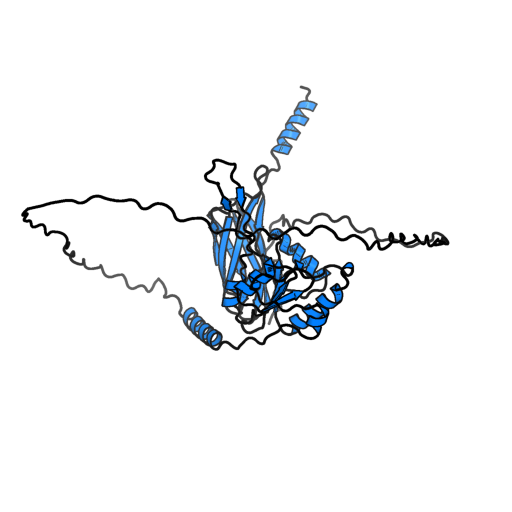 ? -22.232 1.576 -12.579 1.00 56.19 288 SER A C 1
ATOM 2195 O O . SER A 1 288 ? -22.961 1.980 -11.672 1.00 56.19 288 SER A O 1
ATOM 2197 N N . ARG A 1 289 ? -22.733 1.350 -13.806 1.00 58.84 289 ARG A N 1
ATOM 2198 C CA . ARG A 1 289 ? -24.115 1.708 -14.196 1.00 58.84 289 ARG A CA 1
ATOM 2199 C C . ARG A 1 289 ? -25.207 1.033 -13.358 1.00 58.84 289 ARG A C 1
ATOM 2201 O O . ARG A 1 289 ? -26.278 1.609 -13.183 1.00 58.84 289 ARG A O 1
ATOM 2208 N N . ARG A 1 290 ? -24.978 -0.183 -12.843 1.00 59.41 290 ARG A N 1
ATOM 2209 C CA . ARG A 1 290 ? -25.959 -0.890 -11.995 1.00 59.41 290 ARG A CA 1
ATOM 2210 C C . ARG A 1 290 ? -25.960 -0.396 -10.544 1.00 59.41 290 ARG A C 1
ATOM 2212 O O . ARG A 1 290 ? -27.020 -0.397 -9.917 1.00 59.41 290 ARG A O 1
ATOM 2219 N N . ARG A 1 291 ? -24.816 0.043 -10.007 1.00 57.53 291 ARG A N 1
ATOM 2220 C CA . ARG A 1 291 ? -24.720 0.540 -8.621 1.00 57.53 291 ARG A CA 1
ATOM 2221 C C . ARG A 1 291 ? -25.288 1.952 -8.468 1.00 57.53 291 ARG A C 1
ATOM 2223 O O . ARG A 1 291 ? -26.083 2.164 -7.553 1.00 57.53 291 ARG A O 1
ATOM 2230 N N . SER A 1 292 ? -25.045 2.855 -9.422 1.00 51.59 292 SER A N 1
ATOM 2231 C CA . SER A 1 292 ? -25.665 4.194 -9.426 1.00 51.59 292 SER A CA 1
ATOM 2232 C C . SER A 1 292 ? -27.201 4.139 -9.503 1.00 51.59 292 SER A C 1
ATOM 2234 O O . SER A 1 292 ? -27.886 5.007 -8.967 1.00 51.59 292 SER A O 1
ATOM 2236 N N . ALA A 1 293 ? -27.765 3.085 -10.107 1.00 51.81 293 ALA A N 1
ATOM 2237 C CA . ALA A 1 293 ? -29.211 2.854 -10.138 1.00 51.81 293 ALA A CA 1
ATOM 2238 C C . ALA A 1 293 ? -29.789 2.357 -8.797 1.00 51.81 293 ALA A C 1
ATOM 2240 O O . ALA A 1 293 ? -30.984 2.509 -8.553 1.00 51.81 293 ALA A O 1
ATOM 2241 N N . THR A 1 294 ? -28.962 1.769 -7.927 1.00 48.03 294 THR A N 1
ATOM 2242 C CA . THR A 1 294 ? -29.408 1.183 -6.651 1.00 48.03 294 THR A CA 1
ATOM 2243 C C . THR A 1 294 ? -29.316 2.186 -5.498 1.00 48.03 294 THR A C 1
ATOM 2245 O O . THR A 1 294 ? -30.204 2.209 -4.651 1.00 48.03 294 THR A O 1
ATOM 2248 N N . ILE A 1 295 ? -28.312 3.072 -5.500 1.00 50.12 295 ILE A N 1
ATOM 2249 C CA . ILE A 1 295 ? -28.105 4.079 -4.438 1.00 50.12 295 ILE A CA 1
ATOM 2250 C C . ILE A 1 295 ? -29.131 5.230 -4.516 1.00 50.12 295 ILE A C 1
ATOM 2252 O O . ILE A 1 295 ? -29.460 5.837 -3.504 1.00 50.12 295 ILE A O 1
ATOM 2256 N N . ARG A 1 296 ? -29.734 5.488 -5.686 1.00 44.53 296 ARG A N 1
ATOM 2257 C CA . ARG A 1 296 ? -30.770 6.529 -5.855 1.00 44.53 296 ARG A CA 1
ATOM 2258 C C . ARG A 1 296 ? -32.189 6.114 -5.453 1.00 44.53 296 ARG A C 1
ATOM 2260 O O . ARG A 1 296 ? -33.118 6.892 -5.664 1.00 44.53 296 ARG A O 1
ATOM 2267 N N . ARG A 1 297 ? -32.404 4.919 -4.894 1.00 42.31 297 ARG A N 1
ATOM 2268 C CA . ARG A 1 297 ? -33.697 4.604 -4.271 1.00 42.31 297 ARG A CA 1
ATOM 2269 C C . ARG A 1 297 ? -33.685 5.155 -2.843 1.00 42.31 297 ARG A C 1
ATOM 2271 O O . ARG A 1 297 ? -32.978 4.579 -2.020 1.00 42.31 297 ARG A O 1
ATOM 2278 N N . PRO A 1 298 ? -34.441 6.228 -2.531 1.00 44.12 298 PRO A N 1
ATOM 2279 C CA . PRO A 1 298 ? -34.593 6.658 -1.149 1.00 44.12 298 PRO A CA 1
ATOM 2280 C C . PRO A 1 298 ? -35.086 5.467 -0.328 1.00 44.12 298 PRO A C 1
ATOM 2282 O O . PRO A 1 298 ? -36.018 4.763 -0.734 1.00 44.12 298 PRO A O 1
ATOM 2285 N N . LEU A 1 299 ? -34.414 5.210 0.796 1.00 49.06 299 LEU A N 1
ATOM 2286 C CA . LEU A 1 299 ? -34.906 4.280 1.804 1.00 49.06 299 LEU A CA 1
ATOM 2287 C C . LEU A 1 299 ? -36.360 4.674 2.111 1.00 49.06 299 LEU A C 1
ATOM 2289 O O . LEU A 1 299 ? -36.608 5.849 2.386 1.00 49.06 299 LEU A O 1
ATOM 2293 N N . PRO A 1 300 ? -37.330 3.749 1.994 1.00 48.34 300 PRO A N 1
ATOM 2294 C CA . PRO A 1 300 ? -38.722 4.076 2.253 1.00 48.34 300 PRO A CA 1
ATOM 2295 C C . PRO A 1 300 ? -38.846 4.607 3.678 1.00 48.34 300 PRO A C 1
ATOM 2297 O O . PRO A 1 300 ? -38.355 3.977 4.618 1.00 48.34 300 PRO A O 1
ATOM 2300 N N . ASP A 1 301 ? -39.485 5.768 3.803 1.00 53.44 301 ASP A N 1
ATOM 2301 C CA . ASP A 1 301 ? -39.745 6.431 5.073 1.00 53.44 301 ASP A CA 1
ATOM 2302 C C . ASP A 1 301 ? -40.368 5.424 6.062 1.00 53.44 301 ASP A C 1
ATOM 2304 O O . ASP A 1 301 ? -41.431 4.855 5.772 1.00 53.44 301 ASP A O 1
ATOM 2308 N N . PRO A 1 302 ? -39.723 5.146 7.211 1.00 55.53 302 PRO A N 1
ATOM 2309 C CA . PRO A 1 302 ? -40.237 4.191 8.184 1.00 55.53 302 PRO A CA 1
ATOM 2310 C C . PRO A 1 302 ? -41.609 4.594 8.749 1.00 55.53 302 PRO A C 1
ATOM 2312 O O . PRO A 1 302 ? -42.325 3.717 9.233 1.00 55.53 302 PRO A O 1
ATOM 2315 N N . SER A 1 303 ? -42.012 5.867 8.632 1.00 55.25 303 SER A N 1
ATOM 2316 C CA . SER A 1 303 ? -43.340 6.354 9.028 1.00 55.25 303 SER A CA 1
ATOM 2317 C C . SER A 1 303 ? -44.466 5.963 8.057 1.00 55.25 303 SER A C 1
ATOM 2319 O O . SER A 1 303 ? -45.637 5.997 8.430 1.00 55.25 303 SER A O 1
ATOM 2321 N N . LEU A 1 304 ? -44.131 5.507 6.843 1.00 53.53 304 LEU A N 1
ATOM 2322 C CA . LEU A 1 304 ? -45.093 5.054 5.830 1.00 53.53 304 LEU A CA 1
ATOM 2323 C C . LEU A 1 304 ? -45.281 3.533 5.800 1.00 53.53 304 LEU A C 1
ATOM 2325 O O . LEU A 1 304 ? -45.883 3.009 4.860 1.00 53.53 304 LEU A O 1
ATOM 2329 N N . ARG A 1 305 ? -44.801 2.790 6.808 1.00 51.81 305 ARG A N 1
ATOM 2330 C CA . ARG A 1 305 ? -45.124 1.361 6.916 1.00 51.81 305 ARG A CA 1
ATOM 2331 C C . ARG A 1 305 ? -46.625 1.205 7.195 1.00 51.81 305 ARG A C 1
ATOM 2333 O O . ARG A 1 305 ? -47.073 1.597 8.272 1.00 51.81 305 ARG A O 1
ATOM 2340 N N . PRO A 1 306 ? -47.420 0.617 6.280 1.00 54.81 306 PRO A N 1
ATOM 2341 C CA . PRO A 1 306 ? -48.798 0.279 6.601 1.00 54.81 306 PRO A CA 1
ATOM 2342 C C . PRO A 1 306 ? -48.789 -0.706 7.771 1.00 54.81 306 PRO A C 1
ATOM 2344 O O . PRO A 1 306 ? -48.030 -1.676 7.752 1.00 54.81 306 PRO A O 1
ATOM 2347 N N . ALA A 1 307 ? -49.612 -0.434 8.788 1.00 59.72 307 ALA A N 1
ATOM 2348 C CA . ALA A 1 307 ? -49.767 -1.286 9.960 1.00 59.72 307 ALA A CA 1
ATOM 2349 C C . ALA A 1 307 ? -49.910 -2.754 9.529 1.00 59.72 307 ALA A C 1
ATOM 2351 O O . ALA A 1 307 ? -50.806 -3.097 8.747 1.00 59.72 307 ALA A O 1
ATOM 2352 N N . GLU A 1 308 ? -48.995 -3.606 9.998 1.00 49.53 308 GLU A N 1
ATOM 2353 C CA . GLU A 1 308 ? -49.034 -5.040 9.732 1.00 49.53 308 GLU A CA 1
ATOM 2354 C C . GLU A 1 308 ? -50.392 -5.580 10.179 1.00 49.53 308 GLU A C 1
ATOM 2356 O O . GLU A 1 308 ? -50.752 -5.546 11.357 1.00 49.53 308 GLU A O 1
ATOM 2361 N N . ARG A 1 309 ? -51.181 -6.062 9.214 1.00 61.88 309 ARG A N 1
ATOM 2362 C CA . ARG A 1 309 ? -52.416 -6.779 9.521 1.00 61.88 309 ARG A CA 1
ATOM 2363 C C . ARG A 1 309 ? -52.066 -8.016 10.355 1.00 61.88 309 ARG A C 1
ATOM 2365 O O . ARG A 1 309 ? -51.092 -8.697 10.020 1.00 61.88 309 ARG A O 1
ATOM 2372 N N . PRO A 1 310 ? -52.865 -8.347 11.385 1.00 56.19 310 PRO A N 1
ATOM 2373 C CA . PRO A 1 310 ? -52.632 -9.519 12.214 1.00 56.19 310 PRO A CA 1
ATOM 2374 C C . PRO A 1 310 ? -52.538 -10.766 11.332 1.00 56.19 310 PRO A C 1
ATOM 2376 O O . PRO A 1 310 ? -53.419 -11.070 10.523 1.00 56.19 310 PRO A O 1
ATOM 2379 N N . ARG A 1 311 ? -51.398 -11.443 11.454 1.00 53.09 311 ARG A N 1
ATOM 2380 C CA . ARG A 1 311 ? -51.024 -12.620 10.677 1.00 53.09 311 ARG A CA 1
ATOM 2381 C C . ARG A 1 311 ? -51.957 -13.762 11.081 1.00 53.09 311 ARG A C 1
ATOM 2383 O O . ARG A 1 311 ? -51.821 -14.302 12.172 1.00 53.09 311 ARG A O 1
ATOM 2390 N N . ALA A 1 312 ? -52.912 -14.102 10.216 1.00 56.59 312 ALA A N 1
ATOM 2391 C CA . ALA A 1 312 ? -53.783 -15.253 10.421 1.00 56.59 312 ALA A CA 1
ATOM 2392 C C . ALA A 1 312 ? -52.935 -16.523 10.604 1.00 56.59 312 ALA A C 1
ATOM 2394 O O . ALA A 1 312 ? -52.041 -16.812 9.799 1.00 56.59 312 ALA A O 1
ATOM 2395 N N . GLU A 1 313 ? -53.205 -17.242 11.690 1.00 50.66 313 GLU A N 1
ATOM 2396 C CA . GLU A 1 313 ? -52.536 -18.480 12.068 1.00 50.66 313 GLU A CA 1
ATOM 2397 C C . GLU A 1 313 ? -52.625 -19.501 10.929 1.00 50.66 313 GLU A C 1
ATOM 2399 O O . GLU A 1 313 ? -53.702 -19.880 10.465 1.00 50.66 313 GLU A O 1
ATOM 2404 N N . ARG A 1 314 ? -51.462 -19.940 10.442 1.00 53.91 314 ARG A N 1
ATOM 2405 C CA . ARG A 1 314 ? -51.377 -21.062 9.507 1.00 53.91 314 ARG A CA 1
ATOM 2406 C C . ARG A 1 314 ? -51.616 -22.364 10.279 1.00 53.91 314 ARG A C 1
ATOM 2408 O O . ARG A 1 314 ? -50.936 -22.578 11.282 1.00 53.91 314 ARG A O 1
ATOM 2415 N N . PRO A 1 315 ? -52.484 -23.268 9.796 1.00 54.72 315 PRO A N 1
ATOM 2416 C CA . PRO A 1 315 ? -52.676 -24.564 10.428 1.00 54.72 315 PRO A CA 1
ATOM 2417 C C . PRO A 1 315 ? -51.406 -25.421 10.326 1.00 54.72 315 PRO A C 1
ATOM 2419 O O . PRO A 1 315 ? -50.692 -25.409 9.316 1.00 54.72 315 PRO A O 1
ATOM 2422 N N . ALA A 1 316 ? -51.134 -26.152 11.406 1.00 51.78 316 ALA A N 1
ATOM 2423 C CA . ALA A 1 316 ? -49.967 -27.004 11.583 1.00 51.78 316 ALA A CA 1
ATOM 2424 C C . ALA A 1 316 ? -49.867 -28.088 10.495 1.00 51.78 316 ALA A C 1
ATOM 2426 O O . ALA A 1 316 ? -50.835 -28.781 10.177 1.00 51.78 316 ALA A O 1
ATOM 2427 N N . ARG A 1 317 ? -48.662 -28.251 9.937 1.00 53.00 317 ARG A N 1
ATOM 2428 C CA . ARG A 1 317 ? -48.322 -29.364 9.039 1.00 53.00 317 ARG A CA 1
ATOM 2429 C C . ARG A 1 317 ? -48.249 -30.680 9.832 1.00 53.00 317 ARG A C 1
ATOM 2431 O O . ARG A 1 317 ? -47.662 -30.670 10.912 1.00 53.00 317 ARG A O 1
ATOM 2438 N N . PRO A 1 318 ? -48.747 -31.812 9.296 1.00 50.34 318 PRO A N 1
ATOM 2439 C CA . PRO A 1 318 ? -48.604 -33.108 9.948 1.00 50.34 318 PRO A CA 1
ATOM 2440 C C . PRO A 1 318 ? -47.177 -33.654 9.809 1.00 50.34 318 PRO A C 1
ATOM 2442 O O . PRO A 1 318 ? -46.563 -33.570 8.743 1.00 50.34 318 PRO A O 1
ATOM 2445 N N . ASP A 1 319 ? -46.689 -34.241 10.899 1.00 56.16 319 ASP A N 1
ATOM 2446 C CA . ASP A 1 319 ? -45.393 -34.906 11.038 1.00 56.16 319 ASP A CA 1
ATOM 2447 C C . ASP A 1 319 ? -45.351 -36.236 10.242 1.00 56.16 319 ASP A C 1
ATOM 2449 O O . ASP A 1 319 ? -46.174 -37.125 10.487 1.00 56.16 319 ASP A O 1
ATOM 2453 N N . PRO A 1 320 ? -44.425 -36.412 9.278 1.00 46.12 320 PRO A N 1
ATOM 2454 C CA . PRO A 1 320 ? -44.406 -37.580 8.400 1.00 46.12 320 PRO A CA 1
ATOM 2455 C C . PRO A 1 320 ? -43.693 -38.820 8.971 1.00 46.12 320 PRO A C 1
ATOM 2457 O O . PRO A 1 320 ? -43.510 -39.790 8.235 1.00 46.12 320 PRO A O 1
ATOM 2460 N N . ARG A 1 321 ? -43.277 -38.867 10.245 1.00 45.81 321 ARG A N 1
ATOM 2461 C CA . ARG A 1 321 ? -42.496 -40.010 10.767 1.00 45.81 321 ARG A CA 1
ATOM 2462 C C . ARG A 1 321 ? -43.230 -40.848 11.809 1.00 45.81 321 ARG A C 1
ATOM 2464 O O . ARG A 1 321 ? -42.795 -40.995 12.945 1.00 45.81 321 ARG A O 1
ATOM 2471 N N . ARG A 1 322 ? -44.309 -41.510 11.381 1.00 50.53 322 ARG A N 1
ATOM 2472 C CA . ARG A 1 322 ? -44.914 -42.616 12.141 1.00 50.53 322 ARG A CA 1
ATOM 2473 C C . ARG A 1 322 ? -45.401 -43.738 11.222 1.00 50.53 322 ARG A C 1
ATOM 2475 O O . ARG A 1 322 ? -46.591 -43.858 10.960 1.00 50.53 322 ARG A O 1
ATOM 2482 N N . ARG A 1 323 ? -44.486 -44.592 10.748 1.00 44.84 323 ARG A N 1
ATOM 2483 C CA . ARG A 1 323 ? -44.825 -45.948 10.272 1.00 44.84 323 ARG A CA 1
ATOM 2484 C C . ARG A 1 323 ? -43.737 -46.955 10.649 1.00 44.84 323 ARG A C 1
ATOM 2486 O O . ARG A 1 323 ? -42.661 -46.977 10.066 1.00 44.84 323 ARG A O 1
ATOM 2493 N N . LEU A 1 324 ? -44.074 -47.785 11.634 1.00 50.03 324 LEU A N 1
ATOM 2494 C CA . LEU A 1 324 ? -43.469 -49.078 11.950 1.00 50.03 324 LEU A CA 1
ATOM 2495 C C . LEU A 1 324 ? -44.390 -50.180 11.400 1.00 50.03 324 LEU A C 1
ATOM 2497 O O . LEU A 1 324 ? -45.584 -50.150 11.683 1.00 50.03 324 LEU A O 1
ATOM 2501 N N . SER A 1 325 ? -43.829 -51.163 10.694 1.00 41.25 325 SER A N 1
ATOM 2502 C CA . SER A 1 325 ? -44.349 -52.542 10.548 1.00 41.25 325 SER A CA 1
ATOM 2503 C C . SER A 1 325 ? -43.259 -53.377 9.853 1.00 41.25 325 SER A C 1
ATOM 2505 O O . SER A 1 325 ? -42.900 -53.076 8.723 1.00 41.25 325 SER A O 1
ATOM 2507 N N . MET A 1 326 ? -42.490 -54.206 10.567 1.00 37.28 326 MET A N 1
ATOM 2508 C CA . MET A 1 326 ? -42.758 -55.607 10.954 1.00 37.28 326 MET A CA 1
ATOM 2509 C C . MET A 1 326 ? -42.642 -56.653 9.817 1.00 37.28 326 MET A C 1
ATOM 2511 O O . MET A 1 326 ? -43.574 -56.813 9.038 1.00 37.28 326 MET A O 1
ATOM 2515 N N . ARG A 1 327 ? -41.565 -57.465 9.941 1.00 40.25 327 ARG A N 1
ATOM 2516 C CA . ARG A 1 327 ? -41.406 -58.930 9.682 1.00 40.25 327 ARG A CA 1
ATOM 2517 C C . ARG A 1 327 ? -41.219 -59.459 8.236 1.00 40.25 327 ARG A C 1
ATOM 2519 O O . ARG A 1 327 ? -41.634 -58.774 7.314 1.00 40.25 327 ARG A O 1
ATOM 2526 N N . PRO A 1 328 ? -40.715 -60.715 8.031 1.00 54.69 328 PRO A N 1
ATOM 2527 C CA . PRO A 1 328 ? -40.065 -61.681 8.952 1.00 54.69 328 PRO A CA 1
ATOM 2528 C C . PRO A 1 328 ? -38.737 -62.328 8.447 1.00 54.69 328 PRO A C 1
ATOM 2530 O O . PRO A 1 328 ? -38.282 -62.113 7.331 1.00 54.69 328 PRO A O 1
ATOM 2533 N N . ARG A 1 329 ? -38.146 -63.149 9.336 1.00 47.03 329 ARG A N 1
ATOM 2534 C CA . ARG A 1 329 ? -36.988 -64.062 9.188 1.00 47.03 329 ARG A CA 1
ATOM 2535 C C . ARG A 1 329 ? -37.272 -65.297 8.311 1.00 47.03 329 ARG A C 1
ATOM 2537 O O . ARG A 1 329 ? -38.379 -65.817 8.387 1.00 47.03 329 ARG A O 1
ATOM 2544 N N . SER A 1 330 ? -36.228 -65.846 7.675 1.00 35.22 330 SER A N 1
ATOM 2545 C CA . SER A 1 330 ? -35.920 -67.295 7.535 1.00 35.22 330 SER A CA 1
ATOM 2546 C C . SER A 1 330 ? -34.625 -67.431 6.700 1.00 35.22 330 SER A C 1
ATOM 2548 O O . SER A 1 330 ? -34.600 -66.833 5.634 1.00 35.22 330 SER A O 1
ATOM 2550 N N . THR A 1 331 ? -33.457 -67.961 7.096 1.00 41.44 331 THR A N 1
ATOM 2551 C CA . THR A 1 331 ? -32.937 -69.233 7.676 1.00 41.44 331 THR A CA 1
ATOM 2552 C C . THR A 1 331 ? -31.906 -69.817 6.680 1.00 41.44 331 THR A C 1
ATOM 2554 O O . THR A 1 331 ? -32.133 -69.781 5.478 1.00 41.44 331 THR A O 1
ATOM 2557 N N . GLU A 1 332 ? -30.819 -70.367 7.237 1.00 38.84 332 GLU A N 1
ATOM 2558 C CA . GLU A 1 332 ? -29.858 -71.352 6.684 1.00 38.84 332 GLU A CA 1
ATOM 2559 C C . GLU A 1 332 ? -28.528 -70.880 6.034 1.00 38.84 332 GLU A C 1
ATOM 2561 O O . GLU A 1 332 ? -28.461 -70.251 4.985 1.00 38.84 332 GLU A O 1
ATOM 2566 N N . GLN A 1 333 ? -27.450 -71.230 6.758 1.00 42.31 333 GLN A N 1
ATOM 2567 C CA . GLN A 1 333 ? -26.008 -71.301 6.431 1.00 42.31 333 GLN A CA 1
ATOM 2568 C C . GLN A 1 333 ? -25.717 -72.517 5.481 1.00 42.31 333 GLN A C 1
ATOM 2570 O O . GLN A 1 333 ? -26.704 -73.161 5.133 1.00 42.31 333 GLN A O 1
ATOM 2575 N N . PRO A 1 334 ? -24.469 -72.976 5.129 1.00 58.38 334 PRO A N 1
ATOM 2576 C CA . PRO A 1 334 ? -23.138 -72.692 5.717 1.00 58.38 334 PRO A CA 1
ATOM 2577 C C . PRO A 1 334 ? -21.884 -72.750 4.778 1.00 58.38 334 PRO A C 1
ATOM 2579 O O . PRO A 1 334 ? -21.971 -72.983 3.580 1.00 58.38 334 PRO A O 1
ATOM 2582 N N . VAL A 1 335 ? -20.701 -72.636 5.416 1.00 37.72 335 VAL A N 1
ATOM 2583 C CA . VAL A 1 335 ? -19.393 -73.288 5.105 1.00 37.72 335 VAL A CA 1
ATOM 2584 C C . VAL A 1 335 ? -18.285 -72.510 4.350 1.00 37.72 335 VAL A C 1
ATOM 2586 O O . VAL A 1 335 ? -18.344 -72.291 3.150 1.00 37.72 335 VAL A O 1
ATOM 2589 N N . ARG A 1 336 ? -17.210 -72.239 5.124 1.00 36.41 336 ARG A N 1
ATOM 2590 C CA . ARG A 1 336 ? -15.739 -72.301 4.877 1.00 36.41 336 ARG A CA 1
ATOM 2591 C C . ARG A 1 336 ? -15.174 -71.989 3.479 1.00 36.41 336 ARG A C 1
ATOM 2593 O O . ARG A 1 336 ? -15.415 -72.742 2.548 1.00 36.41 336 ARG A O 1
ATOM 2600 N N . THR A 1 337 ? -14.098 -71.192 3.433 1.00 36.56 337 THR A N 1
ATOM 2601 C CA . THR A 1 337 ? -12.717 -71.728 3.549 1.00 36.56 337 THR A CA 1
ATOM 2602 C C . THR A 1 337 ? -11.658 -70.648 3.781 1.00 36.56 337 THR A C 1
ATOM 2604 O O . THR A 1 337 ? -11.775 -69.509 3.345 1.00 36.56 337 THR A O 1
ATOM 2607 N N . ASP A 1 338 ? -10.639 -71.073 4.518 1.00 37.97 338 ASP A N 1
ATOM 2608 C CA . ASP A 1 338 ? -9.427 -70.382 4.934 1.00 37.97 338 ASP A CA 1
ATOM 2609 C C . ASP A 1 338 ? -8.384 -70.186 3.812 1.00 37.97 338 ASP A C 1
ATOM 2611 O O . ASP A 1 338 ? -8.184 -71.085 2.997 1.00 37.97 338 ASP A O 1
ATOM 2615 N N . LYS A 1 339 ? -7.585 -69.111 3.978 1.00 35.84 339 LYS A N 1
ATOM 2616 C CA . LYS A 1 339 ? -6.136 -68.960 3.653 1.00 35.84 339 LYS A CA 1
ATOM 2617 C C . LYS A 1 339 ? -5.700 -68.829 2.170 1.00 35.84 339 LYS A C 1
ATOM 2619 O O . LYS A 1 339 ? -6.456 -69.203 1.285 1.00 35.84 339 LYS A O 1
ATOM 2624 N N . PRO A 1 340 ? -4.445 -68.386 1.873 1.00 50.34 340 PRO A N 1
ATOM 2625 C CA . PRO A 1 340 ? -3.364 -67.905 2.757 1.00 50.34 340 PRO A CA 1
ATOM 2626 C C . PRO A 1 340 ? -2.701 -66.564 2.352 1.00 50.34 340 PRO A C 1
ATOM 2628 O O . PRO A 1 340 ? -2.874 -66.032 1.258 1.00 50.34 340 PRO A O 1
ATOM 2631 N N . LEU A 1 341 ? -1.843 -66.092 3.268 1.00 46.56 341 LEU A N 1
ATOM 2632 C CA . LEU A 1 341 ? -0.700 -65.207 3.032 1.00 46.56 341 LEU A CA 1
ATOM 2633 C C . LEU A 1 341 ? 0.071 -65.557 1.746 1.00 46.56 341 LEU A C 1
ATOM 2635 O O . LEU A 1 341 ? 0.368 -66.729 1.501 1.00 46.56 341 LEU A O 1
ATOM 2639 N N . ARG A 1 342 ? 0.565 -64.530 1.044 1.00 36.69 342 ARG A N 1
ATOM 2640 C CA . ARG A 1 342 ? 1.764 -64.663 0.211 1.00 36.69 342 ARG A CA 1
ATOM 2641 C C . ARG A 1 342 ? 2.742 -63.523 0.482 1.00 36.69 342 ARG A C 1
ATOM 2643 O O . ARG A 1 342 ? 2.450 -62.348 0.290 1.00 36.69 342 ARG A O 1
ATOM 2650 N N . THR A 1 343 ? 3.887 -63.941 0.990 1.00 36.12 343 THR A N 1
ATOM 2651 C CA . THR A 1 343 ? 5.114 -63.203 1.252 1.00 36.12 343 THR A CA 1
ATOM 2652 C C . THR A 1 343 ? 5.880 -62.882 -0.035 1.00 36.12 343 THR A C 1
ATOM 2654 O O . THR A 1 343 ? 5.867 -63.664 -0.981 1.00 36.12 343 THR A O 1
ATOM 2657 N N . SER A 1 344 ? 6.628 -61.776 0.033 1.00 40.47 344 SER A N 1
ATOM 2658 C CA . SER A 1 344 ? 7.992 -61.585 -0.492 1.00 40.47 344 SER A CA 1
ATOM 2659 C C . SER A 1 344 ? 8.277 -61.783 -1.990 1.00 40.47 344 SER A C 1
ATOM 2661 O O . SER A 1 344 ? 8.528 -62.902 -2.421 1.00 40.47 344 SER A O 1
ATOM 2663 N N . GLU A 1 345 ? 8.492 -60.672 -2.700 1.00 35.84 345 GLU A N 1
ATOM 2664 C CA . GLU A 1 345 ? 9.531 -60.532 -3.740 1.00 35.84 345 GLU A CA 1
ATOM 2665 C C . GLU A 1 345 ? 10.147 -59.127 -3.597 1.00 35.84 345 GLU A C 1
ATOM 2667 O O . GLU A 1 345 ? 9.457 -58.119 -3.681 1.00 35.84 345 GLU A O 1
ATOM 2672 N N . ARG A 1 346 ? 11.330 -59.044 -2.982 1.00 38.91 346 ARG A N 1
ATOM 2673 C CA . ARG A 1 346 ? 12.677 -58.942 -3.583 1.00 38.91 346 ARG A CA 1
ATOM 2674 C C . ARG A 1 346 ? 13.083 -57.494 -3.939 1.00 38.91 346 ARG A C 1
ATOM 2676 O O . ARG A 1 346 ? 12.446 -56.868 -4.782 1.00 38.91 346 ARG A O 1
ATOM 2683 N N . PRO A 1 347 ? 14.158 -56.964 -3.321 1.00 47.72 347 PRO A N 1
ATOM 2684 C CA . PRO A 1 347 ? 14.656 -55.622 -3.591 1.00 47.72 347 PRO A CA 1
ATOM 2685 C C . PRO A 1 347 ? 15.433 -55.577 -4.910 1.00 47.72 347 PRO A C 1
ATOM 2687 O O . PRO A 1 347 ? 16.197 -56.488 -5.232 1.00 47.72 347 PRO A O 1
ATOM 2690 N N . ARG A 1 348 ? 15.237 -54.494 -5.668 1.00 42.91 348 ARG A N 1
ATOM 2691 C CA . ARG A 1 348 ? 16.020 -54.196 -6.869 1.00 42.91 348 ARG A CA 1
ATOM 2692 C C . ARG A 1 348 ? 17.450 -53.837 -6.469 1.00 42.91 348 ARG A C 1
ATOM 2694 O O . ARG A 1 348 ? 17.664 -52.990 -5.606 1.00 42.91 348 ARG A O 1
ATOM 2701 N N . HIS A 1 349 ? 18.392 -54.507 -7.125 1.00 41.72 349 HIS A N 1
ATOM 2702 C CA . HIS A 1 349 ? 19.814 -54.197 -7.142 1.00 41.72 349 HIS A CA 1
ATOM 2703 C C . HIS A 1 349 ? 20.019 -52.719 -7.502 1.00 41.72 349 HIS A C 1
ATOM 2705 O O . HIS A 1 349 ? 19.615 -52.280 -8.576 1.00 41.72 349 HIS A O 1
ATOM 2711 N N . ILE A 1 350 ? 20.641 -51.967 -6.597 1.00 47.41 350 ILE A N 1
ATOM 2712 C CA . ILE A 1 350 ? 21.298 -50.700 -6.911 1.00 47.41 350 ILE A CA 1
ATOM 2713 C C . ILE A 1 350 ? 22.710 -51.086 -7.345 1.00 47.41 350 ILE A C 1
ATOM 2715 O O . ILE A 1 350 ? 23.494 -51.583 -6.535 1.00 47.41 350 ILE A O 1
ATOM 2719 N N . GLU A 1 351 ? 23.001 -50.929 -8.633 1.00 45.22 351 GLU A N 1
ATOM 2720 C CA . GLU A 1 351 ? 24.370 -50.966 -9.136 1.00 45.22 351 GLU A CA 1
ATOM 2721 C C . GLU A 1 351 ? 25.125 -49.772 -8.550 1.00 45.22 351 GLU A C 1
ATOM 2723 O O . GLU A 1 351 ? 24.741 -48.612 -8.708 1.00 45.22 351 GLU A O 1
ATOM 2728 N N . GLN A 1 352 ? 26.175 -50.088 -7.798 1.00 42.50 352 GLN A N 1
ATOM 2729 C CA . GLN A 1 352 ? 27.159 -49.125 -7.335 1.00 42.50 352 GLN A CA 1
ATOM 2730 C C . GLN A 1 352 ? 27.975 -48.660 -8.548 1.00 42.50 352 GLN A C 1
ATOM 2732 O O . GLN A 1 352 ? 28.460 -49.512 -9.294 1.00 42.50 352 GLN A O 1
ATOM 2737 N N . PRO A 1 353 ? 28.165 -47.350 -8.765 1.00 50.09 353 PRO A N 1
ATOM 2738 C CA . PRO A 1 353 ? 29.119 -46.887 -9.757 1.00 50.09 353 PRO A CA 1
ATOM 2739 C C . PRO A 1 353 ? 30.541 -47.205 -9.282 1.00 50.09 353 PRO A C 1
ATOM 2741 O O . PRO A 1 353 ? 30.945 -46.843 -8.176 1.00 50.09 353 PRO A O 1
ATOM 2744 N N . GLU A 1 354 ? 31.284 -47.895 -10.144 1.00 46.69 354 GLU A N 1
ATOM 2745 C CA . GLU A 1 354 ? 32.693 -48.231 -9.979 1.00 46.69 354 GLU A CA 1
ATOM 2746 C C . GLU A 1 354 ? 33.541 -46.980 -9.707 1.00 46.69 354 GLU A C 1
ATOM 2748 O O . GLU A 1 354 ? 33.651 -46.059 -10.522 1.00 46.69 354 GLU A O 1
ATOM 2753 N N . THR A 1 355 ? 34.199 -46.976 -8.554 1.00 39.81 355 THR A N 1
ATOM 2754 C CA . THR A 1 355 ? 35.319 -46.099 -8.227 1.00 39.81 355 THR A CA 1
ATOM 2755 C C . THR A 1 355 ? 36.526 -46.484 -9.082 1.00 39.81 355 THR A C 1
ATOM 2757 O O . THR A 1 355 ? 37.239 -47.443 -8.790 1.00 39.81 355 THR A O 1
ATOM 2760 N N . ARG A 1 356 ? 36.792 -45.715 -10.143 1.00 39.91 356 ARG A N 1
ATOM 2761 C CA . ARG A 1 356 ? 38.085 -45.762 -10.840 1.00 39.91 356 ARG A CA 1
ATOM 2762 C C . ARG A 1 356 ? 39.178 -45.099 -9.989 1.00 39.91 356 ARG A C 1
ATOM 2764 O O . ARG A 1 356 ? 38.942 -44.015 -9.452 1.00 39.91 356 ARG A O 1
ATOM 2771 N N . PRO A 1 357 ? 40.372 -45.709 -9.879 1.00 46.44 357 PRO A N 1
ATOM 2772 C CA . PRO A 1 357 ? 41.500 -45.118 -9.177 1.00 46.44 357 PRO A CA 1
ATOM 2773 C C . PRO A 1 357 ? 42.119 -43.965 -9.975 1.00 46.44 357 PRO A C 1
ATOM 2775 O O . PRO A 1 357 ? 42.096 -43.934 -11.206 1.00 46.44 357 PRO A O 1
ATOM 2778 N N . ALA A 1 358 ? 42.668 -43.020 -9.215 1.00 39.06 358 ALA A N 1
ATOM 2779 C 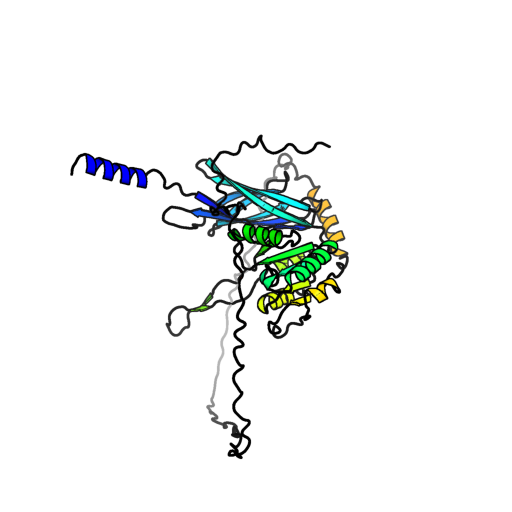CA . ALA A 1 358 ? 43.333 -41.811 -9.665 1.00 39.06 358 ALA A CA 1
ATOM 2780 C C . ALA A 1 358 ? 44.422 -42.090 -10.711 1.00 39.06 358 ALA A C 1
ATOM 2782 O O . ALA A 1 358 ? 45.293 -42.935 -10.509 1.00 39.06 358 ALA A O 1
ATOM 2783 N N . THR A 1 359 ? 44.396 -41.323 -11.801 1.00 43.09 359 THR A N 1
ATOM 2784 C CA . THR A 1 359 ? 45.593 -41.074 -12.604 1.00 43.09 359 THR A CA 1
ATOM 2785 C C . THR A 1 359 ? 46.129 -39.711 -12.203 1.00 43.09 359 THR A C 1
ATOM 2787 O O . THR A 1 359 ? 45.407 -38.714 -12.185 1.00 43.09 359 THR A O 1
ATOM 2790 N N . ASP A 1 360 ? 47.383 -39.760 -11.789 1.00 42.31 360 ASP A N 1
ATOM 2791 C CA . ASP A 1 360 ? 48.238 -38.665 -11.385 1.00 42.31 360 ASP A CA 1
ATOM 2792 C C . ASP A 1 360 ? 48.490 -37.701 -12.556 1.00 42.31 360 ASP A C 1
ATOM 2794 O O . ASP A 1 360 ? 48.282 -38.036 -13.722 1.00 42.31 360 ASP A O 1
ATOM 2798 N N . ASP A 1 361 ? 49.039 -36.544 -12.204 1.00 47.44 361 ASP A N 1
ATOM 2799 C CA . ASP A 1 361 ? 49.718 -35.606 -13.096 1.00 47.44 361 ASP A CA 1
ATOM 2800 C C . ASP A 1 361 ? 48.862 -34.525 -13.784 1.00 47.44 361 ASP A C 1
ATOM 2802 O O . ASP A 1 361 ? 48.529 -34.567 -14.966 1.00 47.44 361 ASP A O 1
ATOM 2806 N N . GLN A 1 362 ? 48.577 -33.466 -13.018 1.00 36.91 362 GLN A N 1
ATOM 2807 C CA . GLN A 1 362 ? 48.819 -32.091 -13.466 1.00 36.91 362 GLN A CA 1
ATOM 2808 C C . GLN A 1 362 ? 48.800 -31.139 -12.263 1.00 36.91 362 GLN A C 1
ATOM 2810 O O . GLN A 1 362 ? 47.754 -30.812 -11.709 1.00 36.91 362 GLN A O 1
ATOM 2815 N N . ARG A 1 363 ? 49.985 -30.668 -11.853 1.00 47.81 363 ARG A N 1
ATOM 2816 C CA . ARG A 1 363 ? 50.155 -29.524 -10.942 1.00 47.81 363 ARG A CA 1
ATOM 2817 C C . ARG A 1 363 ? 50.186 -28.212 -11.739 1.00 47.81 363 ARG A C 1
ATOM 2819 O O . ARG A 1 363 ? 51.213 -27.927 -12.359 1.00 47.81 363 ARG A O 1
ATOM 2826 N N . PRO A 1 364 ? 49.197 -27.308 -11.610 1.00 43.94 364 PRO A N 1
ATOM 2827 C CA . PRO A 1 364 ? 49.400 -25.896 -11.880 1.00 43.94 364 PRO A CA 1
ATOM 2828 C C . PRO A 1 364 ? 49.781 -25.171 -10.582 1.00 43.94 364 PRO A C 1
ATOM 2830 O O . PRO A 1 364 ? 49.025 -25.072 -9.621 1.00 43.94 364 PRO A O 1
ATOM 2833 N N . ARG A 1 365 ? 51.026 -24.698 -10.608 1.00 46.50 365 ARG A N 1
ATOM 2834 C CA . ARG A 1 365 ? 51.749 -23.719 -9.778 1.00 46.50 365 ARG A CA 1
ATOM 2835 C C . ARG A 1 365 ? 50.929 -22.850 -8.792 1.00 46.50 365 ARG A C 1
ATOM 2837 O O . ARG A 1 365 ? 49.872 -22.332 -9.147 1.00 46.50 365 ARG A O 1
ATOM 2844 N N . PRO A 1 366 ? 51.487 -22.538 -7.602 1.00 42.59 366 PRO A N 1
ATOM 2845 C CA . PRO A 1 366 ? 50.854 -21.641 -6.641 1.00 42.59 366 PRO A CA 1
ATOM 2846 C C . PRO A 1 366 ? 50.683 -20.232 -7.224 1.00 42.59 366 PRO A C 1
ATOM 2848 O O . PRO A 1 366 ? 51.634 -19.609 -7.707 1.00 42.59 366 PRO A O 1
ATOM 2851 N N . ARG A 1 367 ? 49.449 -19.722 -7.146 1.00 43.41 367 ARG A N 1
ATOM 2852 C CA . ARG A 1 367 ? 49.090 -18.341 -7.476 1.00 43.41 367 ARG A CA 1
ATOM 2853 C C . ARG A 1 367 ? 49.954 -17.379 -6.657 1.00 43.41 367 ARG A C 1
ATOM 2855 O O . ARG A 1 367 ? 49.903 -17.363 -5.427 1.00 43.41 367 ARG A O 1
ATOM 2862 N N . ARG A 1 368 ? 50.752 -16.566 -7.356 1.00 42.38 368 ARG A N 1
ATOM 2863 C CA . ARG A 1 368 ? 51.458 -15.416 -6.781 1.00 42.38 368 ARG A CA 1
ATOM 2864 C C . ARG A 1 368 ? 50.428 -14.489 -6.134 1.00 42.38 368 ARG A C 1
ATOM 2866 O O . ARG A 1 368 ? 49.502 -14.035 -6.799 1.00 42.38 368 ARG A O 1
ATOM 2873 N N . ARG A 1 369 ? 50.615 -14.205 -4.843 1.00 46.00 369 ARG A N 1
ATOM 2874 C CA . ARG A 1 369 ? 49.875 -13.164 -4.120 1.00 46.00 369 ARG A CA 1
ATOM 2875 C C . ARG A 1 369 ? 50.005 -11.830 -4.875 1.00 46.00 369 ARG A C 1
ATOM 2877 O O . ARG A 1 369 ? 51.125 -11.498 -5.278 1.00 46.00 369 ARG A O 1
ATOM 2884 N N . PRO A 1 370 ? 48.926 -11.051 -5.050 1.00 44.91 370 PRO A N 1
ATOM 2885 C CA . PRO A 1 370 ? 49.048 -9.707 -5.591 1.00 44.91 370 PRO A CA 1
ATOM 2886 C C . PRO A 1 370 ? 49.909 -8.864 -4.643 1.00 44.91 370 PRO A C 1
ATOM 2888 O O . PRO A 1 370 ? 49.688 -8.818 -3.431 1.00 44.91 370 PRO A O 1
ATOM 2891 N N . ARG A 1 371 ? 50.941 -8.230 -5.208 1.00 37.41 371 ARG A N 1
ATOM 2892 C CA . ARG A 1 371 ? 51.766 -7.240 -4.515 1.00 37.41 371 ARG A CA 1
ATOM 2893 C C . ARG A 1 371 ? 50.864 -6.083 -4.092 1.00 37.41 371 ARG A C 1
ATOM 2895 O O . ARG A 1 371 ? 50.283 -5.407 -4.935 1.00 37.41 371 ARG A O 1
ATOM 2902 N N . ARG A 1 372 ? 50.788 -5.848 -2.783 1.00 34.44 372 ARG A N 1
ATOM 2903 C CA . ARG A 1 372 ? 50.216 -4.642 -2.182 1.00 34.44 372 ARG A CA 1
ATOM 2904 C C . ARG A 1 372 ? 51.070 -3.451 -2.628 1.00 34.44 372 ARG A C 1
ATOM 2906 O O . ARG A 1 372 ? 52.155 -3.233 -2.095 1.00 34.44 372 ARG A O 1
ATOM 2913 N N . VAL A 1 373 ? 50.619 -2.723 -3.646 1.00 35.78 373 VAL A N 1
ATOM 2914 C CA . VAL A 1 373 ? 51.203 -1.432 -4.019 1.00 35.78 373 VAL A CA 1
ATOM 2915 C C . VAL A 1 373 ? 50.757 -0.432 -2.960 1.00 35.78 373 VAL A C 1
ATOM 2917 O O . VAL A 1 373 ? 49.619 0.027 -2.954 1.00 35.78 373 VAL A O 1
ATOM 2920 N N . VAL A 1 374 ? 51.653 -0.129 -2.025 1.00 35.12 374 VAL A N 1
ATOM 2921 C CA . VAL A 1 374 ? 51.495 1.005 -1.114 1.00 35.12 374 VAL A CA 1
ATOM 2922 C C . VAL A 1 374 ? 51.730 2.266 -1.944 1.00 35.12 374 VAL A C 1
ATOM 2924 O O . VAL A 1 374 ? 52.869 2.671 -2.165 1.00 35.12 374 VAL A O 1
ATOM 2927 N N . ARG A 1 375 ? 50.654 2.876 -2.453 1.00 33.38 375 ARG A N 1
ATOM 2928 C CA . ARG A 1 375 ? 50.708 4.264 -2.921 1.00 33.38 375 ARG A CA 1
ATOM 2929 C C . ARG A 1 375 ? 50.823 5.155 -1.689 1.00 33.38 375 ARG A C 1
ATOM 2931 O O . ARG A 1 375 ? 49.884 5.299 -0.915 1.00 33.38 375 ARG A O 1
ATOM 2938 N N . ARG A 1 376 ? 52.016 5.716 -1.507 1.00 30.75 376 ARG A N 1
ATOM 2939 C CA . ARG A 1 376 ? 52.314 6.778 -0.549 1.00 30.75 376 ARG A CA 1
ATOM 2940 C C . ARG A 1 376 ? 51.627 8.048 -1.059 1.00 30.75 376 ARG A C 1
ATOM 2942 O O . ARG A 1 376 ? 52.147 8.703 -1.956 1.00 30.75 376 ARG A O 1
ATOM 2949 N N . VAL A 1 377 ? 50.435 8.346 -0.549 1.00 30.81 377 VAL A N 1
ATOM 2950 C CA . VAL A 1 377 ? 49.799 9.651 -0.760 1.00 30.81 377 VAL A CA 1
ATOM 2951 C C . VAL A 1 377 ? 50.519 10.642 0.146 1.00 30.81 377 VAL A C 1
ATOM 2953 O O . VAL A 1 377 ? 50.504 10.516 1.367 1.00 30.81 377 VAL A O 1
ATOM 2956 N N . VAL A 1 378 ? 51.221 11.585 -0.475 1.00 33.78 378 VAL A N 1
ATOM 2957 C CA . VAL A 1 378 ? 51.771 12.766 0.185 1.00 33.78 378 VAL A CA 1
ATOM 2958 C C . VAL A 1 378 ? 50.608 13.733 0.364 1.00 33.78 378 VAL A C 1
ATOM 2960 O O . VAL A 1 378 ? 50.192 14.385 -0.586 1.00 33.78 378 VAL A O 1
ATOM 2963 N N . THR A 1 379 ? 50.050 13.802 1.569 1.00 29.44 379 THR A N 1
ATOM 2964 C CA . THR A 1 379 ? 49.141 14.885 1.954 1.00 29.44 379 THR A CA 1
ATOM 2965 C C . THR A 1 379 ? 49.975 16.099 2.342 1.00 29.44 379 THR A C 1
ATOM 2967 O O . THR A 1 379 ? 50.531 16.170 3.439 1.00 29.44 379 THR A O 1
ATOM 2970 N N . THR A 1 380 ? 50.075 17.058 1.428 1.00 31.88 380 THR A N 1
ATOM 2971 C CA . THR A 1 380 ? 50.365 18.453 1.762 1.00 31.88 380 THR A CA 1
ATOM 2972 C C . THR A 1 380 ? 49.233 18.984 2.640 1.00 31.88 380 THR A C 1
ATOM 2974 O O . THR A 1 380 ? 48.075 18.964 2.232 1.00 31.88 380 THR A O 1
ATOM 2977 N N . ARG A 1 381 ? 49.566 19.433 3.855 1.00 33.66 381 ARG A N 1
ATOM 2978 C CA . ARG A 1 381 ? 48.656 20.186 4.732 1.00 33.66 381 ARG A CA 1
ATOM 2979 C C . ARG A 1 381 ? 48.245 21.502 4.057 1.00 33.66 381 ARG A C 1
ATOM 2981 O O . ARG A 1 381 ? 49.151 22.255 3.695 1.00 33.66 381 ARG A O 1
ATOM 2988 N N . PRO A 1 382 ? 46.953 21.857 4.000 1.00 34.09 382 PRO A N 1
ATOM 2989 C CA . PRO A 1 382 ? 46.542 23.248 4.040 1.00 34.09 382 PRO A CA 1
ATOM 2990 C C . PRO A 1 382 ? 46.448 23.728 5.497 1.00 34.09 382 PRO A C 1
ATOM 2992 O O . PRO A 1 382 ? 46.220 22.949 6.425 1.00 34.09 382 PRO A O 1
ATOM 2995 N N . ARG A 1 383 ? 46.709 25.023 5.676 1.00 35.41 383 ARG A N 1
ATOM 2996 C CA . ARG A 1 383 ? 46.550 25.783 6.922 1.00 35.41 383 ARG A CA 1
ATOM 2997 C C . ARG A 1 383 ? 45.067 25.909 7.315 1.00 35.41 383 ARG A C 1
ATOM 2999 O O . ARG A 1 383 ? 44.220 25.754 6.439 1.00 35.41 383 ARG A O 1
ATOM 3006 N N . PRO A 1 384 ? 44.776 26.183 8.599 1.00 37.59 384 PRO A N 1
ATOM 3007 C CA . PRO A 1 384 ? 43.422 26.370 9.092 1.00 37.59 384 PRO A CA 1
ATOM 3008 C C . PRO A 1 384 ? 43.013 27.825 8.875 1.00 37.59 384 PRO A C 1
ATOM 3010 O O . PRO A 1 384 ? 43.688 28.691 9.410 1.00 37.59 384 PRO A O 1
ATOM 3013 N N . ASP A 1 385 ? 41.950 28.073 8.120 1.00 39.34 385 ASP A N 1
ATOM 3014 C CA . ASP A 1 385 ? 41.157 29.300 8.210 1.00 39.34 385 ASP A CA 1
ATOM 3015 C C . ASP A 1 385 ? 39.721 28.967 7.762 1.00 39.34 385 ASP A C 1
ATOM 3017 O O . ASP A 1 385 ? 39.517 28.378 6.702 1.00 39.34 385 ASP A O 1
ATOM 3021 N N . GLU A 1 386 ? 38.780 29.271 8.659 1.00 48.44 386 GLU A N 1
ATOM 3022 C CA . GLU A 1 386 ? 37.338 29.513 8.480 1.00 48.44 386 GLU A CA 1
ATOM 3023 C C . GLU A 1 386 ? 36.557 28.717 7.416 1.00 48.44 386 GLU A C 1
ATOM 3025 O O . GLU A 1 386 ? 36.519 29.068 6.239 1.00 48.44 386 GLU A O 1
ATOM 3030 N N . ALA A 1 387 ? 35.778 27.739 7.886 1.00 36.03 387 ALA A N 1
ATOM 3031 C CA . ALA A 1 387 ? 34.438 27.481 7.364 1.00 36.03 387 ALA A CA 1
ATOM 3032 C C . ALA A 1 387 ? 33.593 26.800 8.451 1.00 36.03 387 ALA A C 1
ATOM 3034 O O . ALA A 1 387 ? 33.953 25.733 8.947 1.00 36.03 387 ALA A O 1
ATOM 3035 N N . ASP A 1 388 ? 32.491 27.449 8.822 1.00 43.03 388 ASP A N 1
ATOM 3036 C CA . ASP A 1 388 ? 31.443 26.922 9.690 1.00 43.03 388 ASP A CA 1
ATOM 3037 C C . ASP A 1 388 ? 30.876 25.611 9.119 1.00 43.03 388 ASP A C 1
ATOM 3039 O O . ASP A 1 388 ? 30.228 25.604 8.069 1.00 43.03 388 ASP A O 1
ATOM 3043 N N . GLU A 1 389 ? 31.096 24.491 9.812 1.00 37.75 389 GLU A N 1
ATOM 3044 C CA . GLU A 1 389 ? 30.316 23.271 9.590 1.00 37.75 389 GLU A CA 1
ATOM 3045 C C . GLU A 1 389 ? 28.981 23.394 10.341 1.00 37.75 389 GLU A C 1
ATOM 3047 O O . GLU A 1 389 ? 28.986 23.593 11.560 1.00 37.75 389 GLU A O 1
ATOM 3052 N N . PRO A 1 390 ? 27.821 23.256 9.673 1.00 42.09 390 PRO A N 1
ATOM 3053 C CA . PRO A 1 390 ? 26.554 23.187 10.380 1.00 42.09 390 PRO A CA 1
ATOM 3054 C C . PRO A 1 390 ? 26.459 21.850 11.122 1.00 42.09 390 PRO A C 1
ATOM 3056 O O . PRO A 1 390 ? 26.445 20.776 10.515 1.00 42.09 390 PRO A O 1
ATOM 3059 N N . GLU A 1 391 ? 26.366 21.923 12.451 1.00 34.91 391 GLU A N 1
ATOM 3060 C CA . GLU A 1 391 ? 26.005 20.794 13.304 1.00 34.91 391 GLU A CA 1
ATOM 3061 C C . GLU A 1 391 ? 24.701 20.157 12.799 1.00 34.91 391 GLU A C 1
ATOM 3063 O O . GLU A 1 391 ? 23.624 20.754 12.850 1.00 34.91 391 GLU A O 1
ATOM 3068 N N . LEU A 1 392 ? 24.785 18.911 12.328 1.00 39.56 392 LEU A N 1
ATOM 3069 C CA . LEU A 1 392 ? 23.607 18.088 12.074 1.00 39.56 392 LEU A CA 1
ATOM 3070 C C . LEU A 1 392 ? 22.860 17.870 13.403 1.00 39.56 392 LEU A C 1
ATOM 3072 O O . LEU A 1 392 ? 23.443 17.317 14.345 1.00 39.56 392 LEU A O 1
ATOM 3076 N N . PRO A 1 393 ? 21.574 18.255 13.514 1.00 36.94 393 PRO A N 1
ATOM 3077 C CA . PRO A 1 393 ? 20.840 18.098 14.756 1.00 36.94 393 PRO A CA 1
ATOM 3078 C C . PRO A 1 393 ? 20.634 16.615 15.069 1.00 36.94 393 PRO A C 1
ATOM 3080 O O . PRO A 1 393 ? 20.147 15.826 14.255 1.00 36.94 393 PRO A O 1
ATOM 3083 N N . ARG A 1 394 ? 20.981 16.241 16.303 1.00 35.53 394 ARG A N 1
ATOM 3084 C CA . ARG A 1 394 ? 20.639 14.949 16.905 1.00 35.53 394 ARG A CA 1
ATOM 3085 C C . ARG A 1 394 ? 19.118 14.766 16.834 1.00 35.53 394 ARG A C 1
ATOM 3087 O O . ARG A 1 394 ? 18.375 15.482 17.500 1.00 35.53 394 ARG A O 1
ATOM 3094 N N . ARG A 1 395 ? 18.656 13.819 16.011 1.00 32.75 395 ARG A N 1
ATOM 3095 C CA . ARG A 1 395 ? 17.228 13.536 15.802 1.00 32.75 395 ARG A CA 1
ATOM 3096 C C . ARG A 1 395 ? 16.597 12.984 17.085 1.00 32.75 395 ARG A C 1
ATOM 3098 O O . ARG A 1 395 ? 16.885 11.863 17.504 1.00 32.75 395 ARG A O 1
ATOM 3105 N N . HIS A 1 396 ? 15.700 13.765 17.679 1.00 27.86 396 HIS A N 1
ATOM 3106 C CA . HIS A 1 396 ? 14.684 13.252 18.587 1.00 27.86 396 HIS A CA 1
ATOM 3107 C C . HIS A 1 396 ? 13.662 12.442 17.782 1.00 27.86 396 HIS A C 1
ATOM 3109 O O . HIS A 1 396 ? 13.176 12.879 16.742 1.00 27.86 396 HIS A O 1
ATOM 3115 N N . ARG A 1 397 ? 13.342 11.249 18.279 1.00 28.66 397 ARG A N 1
ATOM 3116 C CA . ARG A 1 397 ? 12.253 10.401 17.797 1.00 28.66 397 ARG A CA 1
ATOM 3117 C C . ARG A 1 397 ? 10.931 11.141 18.027 1.00 28.66 397 ARG A C 1
ATOM 3119 O O . ARG A 1 397 ? 10.442 11.166 19.153 1.00 28.66 397 ARG A O 1
ATOM 3126 N N . ILE A 1 398 ? 10.374 11.757 16.987 1.00 27.67 398 ILE A N 1
ATOM 3127 C CA . ILE A 1 398 ? 9.010 12.291 17.024 1.00 27.67 398 ILE A CA 1
ATOM 3128 C C . ILE A 1 398 ? 8.072 11.095 16.863 1.00 27.67 398 ILE A C 1
ATOM 3130 O O . ILE A 1 398 ? 7.814 10.618 15.765 1.00 27.67 398 ILE A O 1
ATOM 3134 N N . VAL A 1 399 ? 7.598 10.571 17.990 1.00 33.78 399 VAL A N 1
ATOM 3135 C CA . VAL A 1 399 ? 6.310 9.880 18.020 1.00 33.78 399 VAL A CA 1
ATOM 3136 C C . VAL A 1 399 ? 5.279 10.999 17.970 1.00 33.78 399 VAL A C 1
ATOM 3138 O O . VAL A 1 399 ? 5.270 11.848 18.861 1.00 33.78 399 VAL A O 1
ATOM 3141 N N . GLY A 1 400 ? 4.469 11.045 16.913 1.00 31.98 400 GLY A N 1
ATOM 3142 C CA . GLY A 1 400 ? 3.344 11.970 16.806 1.00 31.98 400 GLY A CA 1
ATOM 3143 C C . GLY A 1 400 ? 2.309 11.655 17.881 1.00 31.98 400 GLY A C 1
ATOM 3144 O O . GLY A 1 400 ? 1.350 10.937 17.635 1.00 31.98 400 GLY A O 1
ATOM 3145 N N . VAL A 1 401 ? 2.532 12.158 19.092 1.00 35.28 401 VAL A N 1
ATOM 3146 C CA . VAL A 1 401 ? 1.523 12.231 20.142 1.00 35.28 401 VAL A CA 1
ATOM 3147 C C . VAL A 1 401 ? 0.946 13.635 20.056 1.00 35.28 401 VAL A C 1
ATOM 3149 O O . VAL A 1 401 ? 1.560 14.592 20.530 1.00 35.28 401 VAL A O 1
ATOM 3152 N N . ALA A 1 402 ? -0.226 13.775 19.443 1.00 32.66 402 ALA A N 1
ATOM 3153 C CA . ALA A 1 402 ? -1.027 14.975 19.626 1.00 32.66 402 ALA A CA 1
ATOM 3154 C C . ALA A 1 402 ? -1.508 14.986 21.088 1.00 32.66 402 ALA A C 1
ATOM 3156 O O . ALA A 1 402 ? -2.465 14.309 21.446 1.00 32.66 402 ALA A O 1
ATOM 3157 N N . LYS A 1 403 ? -0.794 15.700 21.965 1.00 34.62 403 LYS A N 1
ATOM 3158 C CA . LYS A 1 403 ? -1.277 16.032 23.310 1.00 34.62 403 LYS A CA 1
ATOM 3159 C C . LYS A 1 403 ? -1.952 17.396 23.253 1.00 34.62 403 LYS A C 1
ATOM 3161 O O . LYS A 1 403 ? -1.280 18.420 23.321 1.00 34.62 403 LYS A O 1
ATOM 3166 N N . GLY A 1 404 ? -3.274 17.386 23.149 1.00 40.31 404 GLY A N 1
ATOM 3167 C CA . GLY A 1 404 ? -4.125 18.561 23.317 1.00 40.31 404 GLY A CA 1
ATOM 3168 C C . GLY A 1 404 ? -5.443 18.422 22.552 1.00 40.31 404 GLY A C 1
ATOM 3169 O O . GLY A 1 404 ? -5.447 17.788 21.497 1.00 40.31 404 GLY A O 1
ATOM 3170 N N . PRO A 1 405 ? -6.557 18.985 23.058 1.00 36.19 405 PRO A N 1
ATOM 3171 C CA . PRO A 1 405 ? -7.793 19.066 22.290 1.00 36.19 405 PRO A CA 1
ATOM 3172 C C . PRO A 1 405 ? -7.524 19.872 21.015 1.00 36.19 405 PRO A C 1
ATOM 3174 O O . PRO A 1 405 ? -7.105 21.026 21.082 1.00 36.19 405 PRO A O 1
ATOM 3177 N N . ILE A 1 406 ? -7.724 19.245 19.858 1.00 44.78 406 ILE A N 1
ATOM 3178 C CA . ILE A 1 406 ? -7.657 19.922 18.563 1.00 44.78 406 ILE A CA 1
ATOM 3179 C C . ILE A 1 406 ? -8.943 20.742 18.427 1.00 44.78 406 ILE A C 1
ATOM 3181 O O . ILE A 1 406 ? -10.038 20.177 18.425 1.00 44.78 406 ILE A O 1
ATOM 3185 N N . ASP A 1 407 ? -8.822 22.068 18.330 1.00 46.94 407 ASP A N 1
ATOM 3186 C CA . ASP A 1 407 ? -9.956 22.923 17.983 1.00 46.94 407 ASP A CA 1
ATOM 3187 C C . ASP A 1 407 ? -10.313 22.683 16.509 1.00 46.94 407 ASP A C 1
ATOM 3189 O O . ASP A 1 407 ? -9.594 23.077 15.591 1.00 46.94 407 ASP A O 1
ATOM 3193 N N . LEU A 1 408 ? -11.440 22.008 16.275 1.00 45.81 408 LEU A N 1
ATOM 3194 C CA . LEU A 1 408 ? -11.951 21.682 14.939 1.00 45.81 408 LEU A CA 1
ATOM 3195 C C . LEU A 1 408 ? -12.275 22.926 14.083 1.00 45.81 408 LEU A C 1
ATOM 3197 O O . LEU A 1 408 ? -12.623 22.777 12.913 1.00 45.81 408 LEU A O 1
ATOM 3201 N N . ARG A 1 409 ? -12.163 24.144 14.635 1.00 44.03 409 ARG A N 1
ATOM 3202 C CA . ARG A 1 409 ? -12.341 25.417 13.917 1.00 44.03 409 ARG A CA 1
ATOM 3203 C C . ARG A 1 409 ? -11.101 25.890 13.151 1.00 44.03 409 ARG A C 1
ATOM 3205 O O . ARG A 1 409 ? -11.235 26.815 12.357 1.00 44.03 409 ARG A O 1
ATOM 3212 N N . GLU A 1 410 ? -9.930 25.281 13.353 1.00 40.38 410 GLU A N 1
ATOM 3213 C CA . GLU A 1 410 ? -8.675 25.678 12.683 1.00 40.38 410 GLU A CA 1
ATOM 3214 C C . GLU A 1 410 ? -8.320 24.834 11.445 1.00 40.38 410 GLU A C 1
ATOM 3216 O O . GLU A 1 410 ? -7.227 24.959 10.890 1.00 40.38 410 GLU A O 1
ATOM 3221 N N . LEU A 1 411 ? -9.233 23.985 10.959 1.00 50.22 411 LEU A N 1
ATOM 3222 C CA . LEU A 1 411 ? -9.049 23.368 9.645 1.00 50.22 411 LEU A CA 1
ATOM 3223 C C . LEU A 1 411 ? -9.083 24.468 8.568 1.00 50.22 411 LEU A C 1
ATOM 3225 O O . LEU A 1 411 ? -9.991 25.303 8.598 1.00 50.22 411 LEU A O 1
ATOM 3229 N N . PRO A 1 412 ? -8.121 24.499 7.624 1.00 40.16 412 PRO A N 1
ATOM 3230 C CA . PRO A 1 412 ? -8.109 25.503 6.572 1.00 40.16 412 PRO A CA 1
ATOM 3231 C C . PRO A 1 412 ? -9.432 25.442 5.811 1.00 40.16 412 PRO A C 1
ATOM 3233 O O . PRO A 1 412 ? -9.844 24.373 5.352 1.00 40.16 412 PRO A O 1
ATOM 3236 N N . ALA A 1 413 ? -10.100 26.592 5.712 1.00 43.72 413 ALA A N 1
ATOM 3237 C CA . ALA A 1 413 ? -11.276 26.741 4.876 1.00 43.72 413 ALA A CA 1
ATOM 3238 C C . ALA A 1 413 ? -10.941 26.262 3.457 1.00 43.72 413 ALA A C 1
ATOM 3240 O O . ALA A 1 413 ? -9.870 26.557 2.918 1.00 43.72 413 ALA A O 1
ATOM 3241 N N . THR A 1 414 ? -11.854 25.487 2.882 1.00 43.72 414 THR A N 1
ATOM 3242 C CA . THR A 1 414 ? -11.834 25.107 1.471 1.00 43.72 414 THR A CA 1
ATOM 3243 C C . THR A 1 414 ? -11.641 26.353 0.603 1.00 43.72 414 THR A C 1
ATOM 3245 O O . THR A 1 414 ? -12.253 27.378 0.907 1.00 43.72 414 THR A O 1
ATOM 3248 N N . PRO A 1 415 ? -10.832 26.309 -0.470 1.00 40.50 415 PRO A N 1
ATOM 3249 C CA . PRO A 1 415 ? -10.902 27.344 -1.489 1.00 40.50 415 PRO A CA 1
ATOM 3250 C C . PRO A 1 415 ? -12.313 27.295 -2.087 1.00 40.50 415 PRO A C 1
ATOM 3252 O O . PRO A 1 415 ? -12.717 26.245 -2.588 1.00 40.50 415 PRO A O 1
ATOM 3255 N N . ASP A 1 416 ? -13.055 28.391 -1.952 1.00 49.09 416 ASP A N 1
ATOM 3256 C CA . ASP A 1 416 ? -14.397 28.555 -2.510 1.00 49.09 416 ASP A CA 1
ATOM 3257 C C . ASP A 1 416 ? -14.402 28.338 -4.038 1.00 49.09 416 ASP A C 1
ATOM 3259 O O . ASP A 1 416 ? -13.449 28.712 -4.733 1.00 49.09 416 ASP A O 1
ATOM 3263 N N . GLU A 1 417 ? -15.492 27.741 -4.536 1.00 39.19 417 GLU A N 1
ATOM 3264 C CA . GLU A 1 417 ? -15.952 27.872 -5.930 1.00 39.19 417 GLU A CA 1
ATOM 3265 C C . GLU A 1 417 ? -16.363 29.314 -6.258 1.00 39.19 417 GLU A C 1
ATOM 3267 O O . GLU A 1 417 ? -16.998 29.969 -5.394 1.00 39.19 417 GLU A O 1
#

Organism: NCBI:txid412755

Nearest PDB structures (foldseek):
  6tzy-assembly1_A  TM=6.600E-01  e=4.809E-10  Tetrahymena thermophila
  7lhk-assembly2_B  TM=6.360E-01  e=1.203E-10  Tetrahymena thermophila SB210
  6tzz-assembly2_B  TM=6.648E-01  e=1.187E-09  Tetrahymena thermophila
  6tzy-assembly3_C  TM=6.217E-01  e=1.187E-09  Tetrahymena thermophila
  6s5w-assembly2_B  TM=5.766E-01  e=1.180E-04  Lactobacillus acidophilus

Mean predicted aligned error: 16.17 Å

pLDDT: mean 74.22, std 23.91, range [27.67, 98.38]

Foldseek 3Di:
DDPVVVCVVVVVVCVVVPDFDKDKDKFWFEWEAEAQGWTKTKIFIFIGTPVDPGQADFQFWKWKDKPPDDIDIFTAHNNRMTIDIYGHHNDFDKIKMWIWGADPVGDIDIDIHIYGHHHLQQAEEEEELQAADLDCVVVCLVLLQLLQVVCVVRHAYEYEYQDDSVCVVVSQVSCVSSNHDDHGYFYQDQPAWDQDDDPPPDDGDGDRPRARQGCVLVVCVRRVSHAAYEEQEARVQVNCVVSPHAYEHEDDYDHHPPGDHHDDHSNRSSVPPPGDRRPPPPVVVVVVVVVVVVVPPPDPDPVPPDPDDPDPDDDDDDDPPDDDDDDDDDDDDDDDDDDDDDDDDDDDDDDDPDDDDDDDDDDDDDDDDPDDPPPPDDDDDDDDDDDDDDPDDDDDPDPPDPDDDDDPVPDDDDDDD

Sequence (417 aa):
MSRQQLTLVVGLLAGLMAGCGGHYILTAPDQMAPAGGDAPVVVRLQRNDFFVLDLAWKDEPITFRIHGGDERNAWTDDLGYAGTLVPAPETPGNYVMSIYYKDPDGEELLGQAPVYVWDPDTPIIAIDVDALPMTDFEGDASDAVEAVTRMAKAANIIYMTRQDVKDHAWVHEILELGGYPSGPVLKWRSQRYGITRDTSGRVPMLKIESRLVSQLGQLKDAFDGLTAGITDNTLSAQAFADVGLSVHMVGWAADPVGVEVSRTSWAELISNPPVKPARRSRRAAAASRRRSATIRRPLPDPSLRPAERPRAERPARPDPRRRLSMRPRSTEQPVRTDKPLRTSERPRHIEQPETRPATDDQRPRPRRRPRRVVRRVVTTRPRPDEADEPELPRRHRIVGVAKGPIDLRELPATPDE

Secondary structure (DSSP, 8-state):
--HHHHHHHHHHHHHHHS----EEEEE---EEEETTSEEEEEEEEEEEETTEEEEE--S-EEEEEETT---EEEE--TTSEEEEEEEPPSS-EEEEEEEEEE-TT--EEEEEEEEEEE-TTS-EEEEEGGGS--SGGGS-HHHHHHHHHHHHTTSEEEEEESS-GGGHHHHHHHHHHTTPPP--EEE-EE---EEE--TTS---EEE----EE-THHHHHHH-TTEEEEEESSHHHHHHHHHTTPEEEEESSPPPPTT--EEEE-HHHHHHS---PPP---HHHHHHHHHHHHHHTSPPPPGGG-------PPPPPPPP---------------------------PPP-PPPP-PPPPP-----PPPPPP--------PPPPP-------------------S---GGGSPPPPP-

Radius of gyration: 34.25 Å; Cα contacts (8 Å, |Δi|>4): 617; chains: 1; bounding box: 106×103×82 Å

Solvent-accessible surface area (backbone atoms only — not comparable to full-atom values): 25908 Å² total; per-residue (Å²): 132,54,74,66,55,51,52,51,52,51,50,50,50,46,60,70,66,71,70,70,76,57,48,78,46,73,47,51,51,52,36,59,21,35,38,57,36,54,24,72,46,58,34,38,37,25,34,37,39,93,91,44,79,68,39,50,44,55,75,42,64,38,38,39,30,45,77,88,48,73,79,39,74,29,50,15,37,91,73,3,40,26,58,48,71,40,71,35,57,68,63,60,46,82,42,53,27,44,35,40,38,63,49,97,90,65,55,74,45,82,42,73,29,50,32,42,24,35,58,41,67,49,17,30,37,38,33,34,50,90,50,54,61,79,44,68,90,69,74,47,22,69,36,39,30,50,19,51,48,58,41,53,77,73,25,49,51,37,34,36,34,82,61,55,64,89,47,44,67,58,52,50,53,50,38,51,75,54,60,40,73,89,56,50,60,40,60,50,35,68,46,74,68,42,74,47,63,57,92,84,78,52,79,68,39,75,42,75,52,88,44,53,53,54,63,58,54,62,48,35,76,61,20,73,10,50,46,26,28,37,25,39,47,42,62,61,39,48,43,34,43,77,64,68,24,50,26,36,34,33,79,82,54,69,82,42,90,95,55,82,63,45,81,49,46,44,65,51,32,55,79,57,54,82,76,56,79,34,75,81,54,74,58,59,66,52,51,55,61,54,50,64,65,57,72,72,55,76,77,75,61,78,88,70,61,74,78,79,70,83,77,77,85,75,81,82,80,83,80,88,86,82,86,88,85,87,87,86,90,84,88,85,85,88,84,86,85,84,86,78,91,83,81,88,85,79,84,82,83,77,82,75,83,80,84,76,80,87,80,83,90,83,86,83,74,85,80,77,75,82,80,82,77,81,77,83,79,83,78,79,80,80,82,92,78,91,77,91,75,81,78,78,76,83,80,74,86,79,72,91,71,83,85,68,90,77,67,84,84,72,62,80,77,76,84,79,132